Protein AF-A0AAE0KSQ6-F1 (afdb_monomer_lite)

Secondary structure (DSSP, 8-state):
-HHHHHHTT-TT---EE--SS----HHHHHHHHHHHHH-TTS-EE--TTTTTSTT-SSB--BS--HHHHHHHHTSS--SPEEEEEES--SSS--TTHHHHHHHHHH-TTEEEEEES-SB--PEEEP-SSSPPEEE-TTTTS-SS--GGGG---SB-TT--GGG--S-S---TTTT---PPPPPTT-TT-------S--TTEEEEEEETTEEE------PPTT----HHHHTSHHHHHHHHH----S--EEEEEEEESS-BTTB-TT-EEEEEEEEPPP------------STT-PPPEEEEEEETTEEEEEEE-STT-EEEEETTTTEEEEEEETTEE--SS--------PPPHHHH--SSTT-SHHHHHHHTTGGG-EESS--EEEEEEEETTEEEEEEE--EE-

InterPro domains:
  IPR004199 Beta galactosidase small chain/ domain 5 [PF02929] (316-381)
  IPR006101 Glycoside hydrolase, family 2 [PR00132] (7-22)
  IPR006101 Glycoside hydrolase, family 2 [PR00132] (79-94)
  IPR006103 Glycoside hydrolase family 2, catalytic domain [PF02836] (2-164)
  IPR011013 Galactose mutarotase-like domain superfamily [SSF74650] (311-397)
  IPR013783 Immunoglobulin-like fold [G3DSA:2.60.40.10] (204-281)
  IPR014718 Glycoside hydrolase-type carbohydrate-binding [G3DSA:2.70.98.10] (300-406)
  IPR017853 Glycoside hydrolase superfamily [SSF51445] (2-161)
  IPR023232 Glycoside hydrolase, family 2, active site [PS00608] (7-21)
  IPR032312 Beta-galactosidase, domain 4 [PF16353] (206-277)
  IPR036156 Beta-Galactosidase/glucuronidase domain superfamily [SSF49303] (207-277)
  IPR050347 Bacterial Beta-galactosidase [PTHR46323] (1-406)

pLDDT: mean 78.63, std 20.67, range [32.09, 98.62]

Sequence (406 aa):
MRMVERDKNHPSIILWSLGNESAVGAAHYAMYKWSKSRDPSRPVQYEGGQGRSAVTDVICPMYARVPTISSWARGWDRRPVILCEYQHAMGNSNGNLKEYWDAFRAEKGLQGGFIWDWVDQGLLKHGDSTPKKWLYGGDFGDTPNDKQFCLNGLIWPGSNPASGHEGGQVPAAANWNPARVCRPQNAGAAQPLLISDPRHACVCAVLARGSLQLPAAGLAPGQAVTSAWLASSSLSELVTRMPVAGELWLNVEVTLLDATPWAPAGHLLAWEQCALPHISQQVPRPVIMRDASMFPLAVSEETVRGVQATIVRGSSGFQVAVAHDGSGLAELRAGDRSVLQSGPAPCFYRARTDNDKGEMAPGTSFGSRWRQAGLHQLIPTRAPRVVVEQPHESMVKVKLSWRLQP

Structure (mmCIF, N/CA/C/O backbone):
data_AF-A0AAE0KSQ6-F1
#
_entry.id   AF-A0AAE0KSQ6-F1
#
loop_
_atom_site.group_PDB
_atom_site.id
_atom_site.type_symbol
_atom_site.label_atom_id
_atom_site.label_alt_id
_atom_site.label_comp_id
_atom_site.label_asym_id
_atom_site.label_entity_id
_atom_site.label_seq_id
_atom_site.pdbx_PDB_ins_code
_atom_site.Cartn_x
_atom_site.Cartn_y
_atom_site.Cartn_z
_atom_site.occupancy
_atom_site.B_iso_or_equiv
_atom_site.auth_seq_id
_atom_site.auth_comp_id
_atom_site.auth_asym_id
_atom_site.auth_atom_id
_atom_site.pdbx_PDB_model_num
ATOM 1 N N . MET A 1 1 ? 21.217 -10.127 -28.044 1.00 86.12 1 MET A N 1
ATOM 2 C CA . MET A 1 1 ? 20.156 -10.223 -27.013 1.00 86.12 1 MET A CA 1
ATOM 3 C C . MET A 1 1 ? 18.923 -10.889 -27.617 1.00 86.12 1 MET A C 1
ATOM 5 O O . MET A 1 1 ? 18.414 -10.376 -28.602 1.00 86.12 1 MET A O 1
ATOM 9 N N . ARG A 1 2 ? 18.447 -12.023 -27.076 1.00 97.50 2 ARG A N 1
ATOM 10 C CA . ARG A 1 2 ? 17.316 -12.790 -2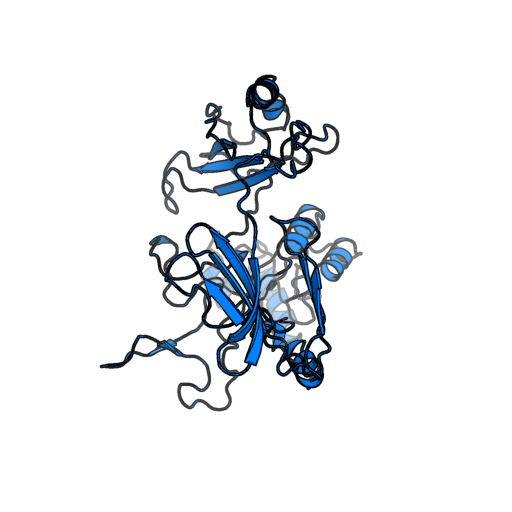7.657 1.00 97.50 2 ARG A CA 1
ATOM 11 C C . ARG A 1 2 ? 15.940 -12.143 -27.429 1.00 97.50 2 ARG A C 1
ATOM 13 O O . ARG A 1 2 ? 15.104 -12.209 -28.320 1.00 97.50 2 ARG A O 1
ATOM 20 N N . MET A 1 3 ? 15.731 -11.509 -26.271 1.00 98.38 3 MET A N 1
ATOM 21 C CA . MET A 1 3 ? 14.473 -10.834 -25.909 1.00 98.38 3 MET A CA 1
ATOM 22 C C . MET A 1 3 ? 14.099 -9.745 -26.922 1.00 98.38 3 MET A C 1
ATOM 24 O O . MET A 1 3 ? 13.025 -9.794 -27.504 1.00 98.38 3 MET A O 1
ATOM 28 N N . VAL A 1 4 ? 15.021 -8.814 -27.196 1.00 98.19 4 VAL A N 1
ATOM 29 C CA . VAL A 1 4 ? 14.779 -7.703 -28.134 1.00 98.19 4 VAL A CA 1
ATOM 30 C C . VAL A 1 4 ? 14.405 -8.222 -29.522 1.00 98.19 4 VAL A C 1
ATOM 32 O O . VAL A 1 4 ? 13.455 -7.740 -30.123 1.00 98.19 4 VAL A O 1
ATOM 35 N N . GLU A 1 5 ? 15.101 -9.239 -30.037 1.00 98.38 5 GLU A N 1
ATOM 36 C CA . GLU A 1 5 ? 14.774 -9.793 -31.357 1.00 98.38 5 GLU A CA 1
ATOM 37 C C . GLU A 1 5 ? 13.373 -10.394 -31.422 1.00 98.38 5 GLU A C 1
ATOM 39 O O . GLU A 1 5 ? 12.688 -10.211 -32.428 1.00 98.38 5 GLU A O 1
ATOM 44 N N . ARG A 1 6 ? 12.965 -11.094 -30.360 1.00 98.62 6 ARG A N 1
ATOM 45 C CA . ARG A 1 6 ? 11.650 -11.726 -30.260 1.00 98.62 6 ARG A CA 1
ATOM 46 C C . ARG A 1 6 ? 10.536 -10.684 -30.131 1.00 98.62 6 ARG A C 1
ATOM 48 O O . ARG A 1 6 ? 9.521 -10.814 -30.804 1.00 98.62 6 ARG A O 1
ATOM 55 N N . ASP A 1 7 ? 10.751 -9.642 -29.324 1.00 98.56 7 ASP A N 1
ATOM 56 C CA . ASP A 1 7 ? 9.652 -8.834 -28.788 1.00 98.56 7 ASP A CA 1
ATOM 57 C C . ASP A 1 7 ? 9.552 -7.406 -29.374 1.00 98.56 7 ASP A C 1
ATOM 59 O O . ASP A 1 7 ? 8.552 -6.719 -29.175 1.00 98.56 7 ASP A O 1
ATOM 63 N N . LYS A 1 8 ? 10.546 -6.936 -30.143 1.00 97.69 8 LYS A N 1
ATOM 64 C CA . LYS A 1 8 ? 10.616 -5.558 -30.699 1.00 97.69 8 LYS A CA 1
ATOM 65 C C . LYS A 1 8 ? 9.418 -5.098 -31.535 1.00 97.69 8 LYS A C 1
ATOM 67 O O . LYS A 1 8 ? 9.241 -3.894 -31.730 1.00 97.69 8 LYS A O 1
ATOM 72 N N . ASN A 1 9 ? 8.603 -6.026 -32.028 1.00 98.25 9 ASN A N 1
ATOM 73 C CA . ASN A 1 9 ? 7.430 -5.710 -32.842 1.00 98.25 9 ASN A CA 1
ATOM 74 C C . ASN A 1 9 ? 6.169 -5.439 -32.000 1.00 98.25 9 ASN A C 1
ATOM 76 O O . ASN A 1 9 ? 5.134 -5.096 -32.564 1.00 98.25 9 ASN A O 1
ATOM 80 N N . HIS A 1 10 ? 6.228 -5.568 -30.669 1.00 98.50 10 HIS A N 1
ATOM 81 C CA . HIS A 1 10 ? 5.086 -5.290 -29.800 1.00 98.50 10 HIS A CA 1
ATOM 82 C C . HIS A 1 10 ? 4.985 -3.794 -29.455 1.00 98.50 10 HIS A C 1
ATOM 84 O O . HIS A 1 10 ? 5.904 -3.250 -28.835 1.00 98.50 10 HIS A O 1
ATOM 90 N N . PRO A 1 11 ? 3.870 -3.116 -29.789 1.00 97.94 11 PRO A N 1
ATOM 91 C CA . PRO A 1 11 ? 3.687 -1.696 -29.474 1.00 97.94 11 PRO A CA 1
ATOM 92 C C . PRO A 1 11 ? 3.445 -1.441 -27.980 1.00 97.94 11 PRO A C 1
ATOM 94 O O . PRO A 1 11 ? 3.671 -0.335 -27.504 1.00 97.94 11 PRO A O 1
ATOM 97 N N . SER A 1 12 ? 3.006 -2.458 -27.231 1.00 97.81 12 SER A N 1
ATOM 98 C CA . SER A 1 12 ? 2.837 -2.386 -25.776 1.00 97.81 12 SER A CA 1
ATOM 99 C C . SER A 1 12 ? 4.167 -2.308 -25.025 1.00 97.81 12 SER A C 1
ATOM 101 O O . SER A 1 12 ? 4.213 -1.809 -23.904 1.00 97.81 12 SER A O 1
ATOM 103 N N . ILE A 1 13 ? 5.257 -2.784 -25.632 1.00 98.25 13 ILE A N 1
ATOM 104 C CA . ILE A 1 13 ? 6.597 -2.638 -25.076 1.00 98.25 13 ILE A CA 1
ATOM 105 C C . ILE A 1 13 ? 7.097 -1.260 -25.477 1.00 98.25 13 ILE A C 1
ATOM 107 O O . ILE A 1 13 ? 7.267 -0.987 -26.661 1.00 98.25 13 ILE A O 1
ATOM 111 N N . ILE A 1 14 ? 7.347 -0.401 -24.495 1.00 98.00 14 ILE A N 1
ATOM 112 C CA . ILE A 1 14 ? 7.807 0.979 -24.720 1.00 98.00 14 ILE A CA 1
ATOM 113 C C . ILE A 1 14 ? 9.244 1.213 -24.253 1.00 98.00 14 ILE A C 1
ATOM 115 O O . ILE A 1 14 ? 9.814 2.263 -24.531 1.00 98.00 14 ILE A O 1
ATOM 119 N N . LEU A 1 15 ? 9.835 0.249 -23.545 1.00 97.88 15 LEU A N 1
ATOM 120 C CA . LEU A 1 15 ? 11.149 0.369 -22.926 1.00 97.88 15 LEU A CA 1
ATOM 121 C C . LEU A 1 15 ? 11.777 -1.023 -22.742 1.00 97.88 15 LEU A C 1
ATOM 123 O O . LEU A 1 15 ? 11.065 -1.995 -22.493 1.00 97.88 15 LEU A O 1
ATOM 127 N N . TRP A 1 16 ? 13.105 -1.119 -22.848 1.00 98.62 16 TRP A N 1
ATOM 128 C CA . TRP A 1 16 ? 13.857 -2.351 -22.575 1.00 98.62 16 TRP A CA 1
ATOM 129 C C . TRP A 1 16 ? 14.526 -2.314 -21.203 1.00 98.62 16 TRP A C 1
ATOM 131 O O . TRP A 1 16 ? 15.222 -1.351 -20.906 1.00 98.62 16 TRP A O 1
ATOM 141 N N . SER A 1 17 ? 14.402 -3.373 -20.398 1.00 98.31 17 SER A N 1
ATOM 142 C CA . SER A 1 17 ? 15.237 -3.558 -19.200 1.00 98.31 17 SER A CA 1
ATOM 143 C C . SER A 1 17 ? 16.397 -4.514 -19.485 1.00 98.31 17 SER A C 1
ATOM 145 O O . SER A 1 17 ? 16.222 -5.506 -20.197 1.00 98.31 17 SER A O 1
ATOM 147 N N . LEU A 1 18 ? 17.581 -4.235 -18.933 1.00 98.31 18 LEU A N 1
ATOM 148 C CA . LEU A 1 18 ? 18.757 -5.110 -19.069 1.00 98.31 18 LEU A CA 1
ATOM 149 C C . LEU A 1 18 ? 18.800 -6.263 -18.053 1.00 98.31 18 LEU A C 1
ATOM 151 O O . LEU A 1 18 ? 19.669 -7.124 -18.167 1.00 98.31 18 LEU A O 1
ATOM 155 N N . GLY A 1 19 ? 17.888 -6.283 -17.079 1.00 97.25 19 GLY A N 1
ATOM 156 C CA . GLY A 1 19 ? 17.855 -7.264 -15.994 1.00 97.25 19 GLY A CA 1
ATOM 157 C C . GLY A 1 19 ? 17.450 -6.627 -14.665 1.00 97.25 19 GLY A C 1
ATOM 158 O O . GLY A 1 19 ? 16.902 -5.525 -14.658 1.00 97.25 19 GLY A O 1
ATOM 159 N N . ASN A 1 20 ? 17.749 -7.309 -13.557 1.00 98.19 20 ASN A N 1
ATOM 160 C CA . ASN A 1 20 ? 17.483 -6.845 -12.194 1.00 98.19 20 ASN A CA 1
ATOM 161 C C . ASN A 1 20 ? 18.663 -7.167 -11.262 1.00 98.19 20 ASN A C 1
ATOM 163 O O . ASN A 1 20 ? 19.296 -8.209 -11.441 1.00 98.19 20 ASN A O 1
ATOM 167 N N . GLU A 1 21 ? 18.968 -6.274 -10.314 1.00 96.38 21 GLU A N 1
ATOM 168 C CA . GLU A 1 21 ? 19.867 -6.486 -9.157 1.00 96.38 21 GLU A CA 1
ATOM 169 C C . GLU A 1 21 ? 21.189 -7.248 -9.424 1.00 96.38 21 GLU A C 1
ATOM 171 O O . GLU A 1 21 ? 21.702 -7.976 -8.579 1.00 96.38 21 GLU A O 1
ATOM 176 N N . SER A 1 22 ? 21.799 -7.065 -10.599 1.00 96.56 22 SER A N 1
ATOM 177 C CA . SER A 1 22 ? 22.996 -7.814 -11.030 1.00 96.56 22 SER A CA 1
ATOM 178 C C . SER A 1 22 ? 24.265 -6.951 -11.045 1.00 96.56 22 SER A C 1
ATOM 180 O O . SER A 1 22 ? 25.160 -7.144 -11.872 1.00 96.56 22 SER A O 1
ATOM 182 N N . ALA A 1 23 ? 24.334 -5.959 -10.146 1.00 94.81 23 ALA A N 1
ATOM 183 C CA . ALA A 1 23 ? 25.365 -4.913 -10.110 1.00 94.81 23 ALA A CA 1
ATOM 184 C C . ALA A 1 23 ? 25.542 -4.200 -11.472 1.00 94.81 23 ALA A C 1
ATOM 186 O O . ALA A 1 23 ? 24.680 -4.279 -12.339 1.00 94.81 23 ALA A O 1
ATOM 187 N N . VAL A 1 24 ? 26.638 -3.465 -11.687 1.00 97.38 24 VAL A N 1
ATOM 188 C CA . VAL A 1 24 ? 26.967 -2.859 -12.994 1.00 97.38 24 VAL A CA 1
ATOM 189 C C . VAL A 1 24 ? 28.337 -3.338 -13.435 1.00 97.38 24 VAL A C 1
ATOM 191 O O . VAL A 1 24 ? 29.277 -3.357 -12.649 1.00 97.38 24 VAL A O 1
ATOM 194 N N . GLY A 1 25 ? 28.470 -3.688 -14.713 1.00 96.88 25 GLY A N 1
ATOM 195 C CA . GLY A 1 25 ? 29.723 -4.203 -15.262 1.00 96.88 25 GLY A CA 1
ATOM 196 C C . GLY A 1 25 ? 29.761 -4.146 -16.785 1.00 96.88 25 GLY A C 1
ATOM 197 O O . GLY A 1 25 ? 28.773 -3.779 -17.420 1.00 96.88 25 GLY A O 1
ATOM 198 N N . ALA A 1 26 ? 30.896 -4.526 -17.378 1.00 97.88 26 ALA A N 1
ATOM 199 C CA . ALA A 1 26 ? 31.154 -4.414 -18.820 1.00 97.88 26 ALA A CA 1
ATOM 200 C C . ALA A 1 26 ? 30.074 -5.075 -19.699 1.00 97.88 26 ALA A C 1
ATOM 202 O O . ALA A 1 26 ? 29.716 -4.533 -20.745 1.00 97.88 26 ALA A O 1
ATOM 203 N N . ALA A 1 27 ? 29.503 -6.196 -19.246 1.00 97.81 27 ALA A N 1
ATOM 204 C CA . ALA A 1 27 ? 28.395 -6.857 -19.930 1.00 97.81 27 ALA A CA 1
ATOM 205 C C . ALA A 1 27 ? 27.171 -5.935 -20.073 1.00 97.81 27 ALA A C 1
ATOM 207 O O . ALA A 1 27 ? 26.620 -5.827 -21.164 1.00 97.81 27 ALA A O 1
ATOM 208 N N . HIS A 1 28 ? 26.795 -5.196 -19.023 1.00 98.44 28 HIS A N 1
ATOM 209 C CA . HIS A 1 28 ? 25.684 -4.240 -19.069 1.00 98.44 28 HIS A CA 1
ATOM 210 C C . HIS A 1 28 ? 25.944 -3.109 -20.068 1.00 98.44 28 HIS A C 1
ATOM 212 O O . HIS A 1 28 ? 25.052 -2.751 -20.830 1.00 98.44 28 HIS A O 1
ATOM 218 N N . TYR A 1 29 ? 27.178 -2.602 -20.147 1.00 98.19 29 TYR A N 1
ATOM 219 C CA . TYR A 1 29 ? 27.550 -1.601 -21.153 1.00 98.19 29 TYR A CA 1
ATOM 220 C C . TYR A 1 29 ? 27.436 -2.139 -22.581 1.00 98.19 29 TYR A C 1
ATOM 222 O O . TYR A 1 29 ? 26.940 -1.438 -23.465 1.00 98.19 29 TYR A O 1
ATOM 230 N N . ALA A 1 30 ? 27.873 -3.378 -22.817 1.00 98.31 30 ALA A N 1
ATOM 231 C CA . ALA A 1 30 ? 27.740 -4.025 -24.118 1.00 98.31 30 ALA A CA 1
ATOM 232 C C . ALA A 1 30 ? 26.265 -4.271 -24.482 1.00 98.31 30 ALA A C 1
ATOM 234 O O . ALA A 1 30 ? 25.857 -3.967 -25.603 1.00 98.31 30 ALA A O 1
ATOM 235 N N . MET A 1 31 ? 25.451 -4.751 -23.534 1.00 98.50 31 MET A N 1
ATOM 236 C CA . MET A 1 31 ? 24.013 -4.969 -23.727 1.00 98.50 31 MET A CA 1
ATOM 237 C C . MET A 1 31 ? 23.260 -3.663 -23.986 1.00 98.50 31 MET A C 1
ATOM 239 O O . MET A 1 31 ? 22.436 -3.619 -24.900 1.00 98.50 31 MET A O 1
ATOM 243 N N . TYR A 1 32 ? 23.567 -2.598 -23.239 1.00 98.56 32 TYR A N 1
ATOM 244 C CA . TYR A 1 32 ? 23.009 -1.263 -23.455 1.00 98.56 32 TYR A CA 1
ATOM 245 C C . TYR A 1 32 ? 23.321 -0.777 -24.873 1.00 98.56 32 TYR A C 1
ATOM 247 O O . TYR A 1 32 ? 22.405 -0.525 -25.653 1.00 98.56 32 TYR A O 1
ATOM 255 N N . LYS A 1 33 ? 24.607 -0.742 -25.255 1.00 98.31 33 LYS A N 1
ATOM 256 C CA . LYS A 1 33 ? 25.037 -0.292 -26.590 1.00 98.31 33 LYS A CA 1
ATOM 257 C C . LYS A 1 33 ? 24.402 -1.112 -27.714 1.00 98.31 33 LYS A C 1
ATOM 259 O O . LYS A 1 33 ? 23.929 -0.530 -28.685 1.00 98.31 33 LYS A O 1
ATOM 264 N N . TRP A 1 34 ? 24.368 -2.439 -27.577 1.00 98.62 34 TRP A N 1
ATOM 265 C CA . TRP A 1 34 ? 23.736 -3.321 -28.560 1.00 98.62 34 TRP A CA 1
ATOM 266 C C . TRP A 1 34 ? 22.231 -3.059 -28.671 1.00 98.62 34 TRP A C 1
ATOM 268 O O . TRP A 1 34 ? 21.696 -3.026 -29.773 1.00 98.62 34 TRP A O 1
ATOM 278 N N . SER A 1 35 ? 21.537 -2.848 -27.549 1.00 98.31 35 SER A N 1
ATOM 279 C CA . SER A 1 35 ? 20.085 -2.620 -27.559 1.00 98.31 35 SER A CA 1
ATOM 280 C C . SER A 1 35 ? 19.753 -1.284 -28.216 1.00 98.31 35 SER A C 1
ATOM 282 O O . SER A 1 35 ? 18.883 -1.237 -29.079 1.00 98.31 35 SER A O 1
ATOM 284 N N . LYS A 1 36 ? 20.518 -0.230 -27.900 1.00 98.06 36 LYS A N 1
ATOM 285 C CA . LYS A 1 36 ? 20.381 1.093 -28.527 1.00 98.06 36 LYS A CA 1
ATOM 286 C C . LYS A 1 36 ? 20.678 1.076 -30.026 1.00 98.06 36 LYS A C 1
ATOM 288 O O . LYS A 1 36 ? 20.015 1.790 -30.769 1.00 98.06 36 LYS A O 1
ATOM 293 N N . SER A 1 37 ? 21.661 0.292 -30.477 1.00 98.00 37 SER A N 1
ATOM 294 C CA . SER A 1 37 ? 21.966 0.185 -31.909 1.00 98.00 37 SER A CA 1
ATOM 295 C C . SER A 1 37 ? 20.945 -0.667 -32.657 1.00 98.00 37 SER A C 1
ATOM 297 O O . SER A 1 37 ? 20.630 -0.376 -33.810 1.00 98.00 37 SER A O 1
ATOM 299 N N . ARG A 1 38 ? 20.423 -1.717 -32.016 1.00 98.25 38 ARG A N 1
ATOM 300 C CA . ARG A 1 38 ? 19.490 -2.645 -32.649 1.00 98.25 38 ARG A CA 1
ATOM 301 C C . ARG A 1 38 ? 18.068 -2.104 -32.724 1.00 98.25 38 ARG A C 1
ATOM 303 O O . ARG A 1 38 ? 17.408 -2.302 -33.742 1.00 98.25 38 ARG A O 1
ATOM 310 N N . ASP A 1 39 ? 17.602 -1.468 -31.660 1.00 98.25 39 ASP A N 1
ATOM 311 C CA . ASP A 1 39 ? 16.278 -0.866 -31.579 1.00 98.25 39 ASP A CA 1
ATOM 312 C C . ASP A 1 39 ? 16.384 0.558 -31.014 1.00 98.25 39 ASP A C 1
ATOM 314 O O . ASP A 1 39 ? 16.215 0.773 -29.811 1.00 98.25 39 ASP A O 1
ATOM 318 N N . PRO A 1 40 ? 16.657 1.557 -31.872 1.00 97.62 40 PRO A N 1
ATOM 319 C CA . PRO A 1 40 ? 16.726 2.946 -31.439 1.00 97.62 40 PRO A CA 1
ATOM 320 C C . PRO A 1 40 ? 15.347 3.536 -31.100 1.00 97.62 40 PRO A C 1
ATOM 322 O O . PRO A 1 40 ? 15.288 4.663 -30.613 1.00 97.62 40 PRO A O 1
ATOM 325 N N . SER A 1 41 ? 14.243 2.815 -31.350 1.00 98.06 41 SER A N 1
ATOM 326 C CA . SER A 1 41 ? 12.884 3.330 -31.138 1.00 98.06 41 SER A CA 1
ATOM 327 C C . SER A 1 41 ? 12.458 3.368 -29.667 1.00 98.06 41 SER A C 1
ATOM 329 O O . SER A 1 41 ? 11.477 4.035 -29.340 1.00 98.06 41 SER A O 1
ATOM 331 N N . ARG A 1 42 ? 13.190 2.687 -28.772 1.00 98.44 42 ARG A N 1
ATOM 332 C CA . ARG A 1 42 ? 12.851 2.563 -27.346 1.00 98.44 42 ARG A CA 1
ATOM 333 C C . ARG A 1 42 ? 14.013 2.972 -26.434 1.00 98.44 42 ARG A C 1
ATOM 335 O O . ARG A 1 42 ? 15.180 2.722 -26.761 1.00 98.44 42 ARG A O 1
ATOM 342 N N . PRO A 1 43 ? 13.736 3.575 -25.265 1.00 98.44 43 PRO A N 1
ATOM 343 C CA . PRO A 1 43 ? 14.735 3.735 -24.218 1.00 98.44 43 PRO A CA 1
ATOM 344 C C . PRO A 1 43 ? 15.159 2.384 -23.629 1.00 98.44 43 PRO A C 1
ATOM 346 O O . PRO A 1 43 ? 14.446 1.382 -23.728 1.00 98.44 43 PRO A O 1
ATOM 349 N N . VAL A 1 44 ? 16.318 2.372 -22.979 1.00 98.62 44 VAL A N 1
ATOM 350 C CA . VAL A 1 44 ? 16.824 1.232 -22.210 1.00 98.62 44 VAL A CA 1
ATOM 351 C C . VAL A 1 44 ? 16.964 1.656 -20.754 1.00 98.62 44 VAL A C 1
ATOM 353 O O . VAL A 1 44 ? 17.578 2.685 -20.489 1.00 98.62 44 VAL A O 1
ATOM 356 N N . GLN A 1 45 ? 16.438 0.874 -19.816 1.00 98.50 45 GLN A N 1
ATOM 357 C CA . GLN A 1 45 ? 16.634 1.076 -18.385 1.00 98.50 45 GLN A CA 1
ATOM 358 C C . GLN A 1 45 ? 17.412 -0.069 -17.745 1.00 98.50 45 GLN A C 1
ATOM 360 O O . GLN A 1 45 ? 17.394 -1.207 -18.220 1.00 98.50 45 GLN A O 1
ATOM 365 N N . TYR A 1 46 ? 18.063 0.232 -16.628 1.00 98.56 46 TYR A N 1
ATOM 366 C CA . TYR A 1 46 ? 18.638 -0.772 -15.748 1.00 98.56 46 TYR A CA 1
ATOM 367 C C . TYR A 1 46 ? 18.903 -0.174 -14.368 1.00 98.56 46 TYR A C 1
ATOM 369 O O . TYR A 1 46 ? 19.552 0.870 -14.264 1.00 98.56 46 TYR A O 1
ATOM 377 N N . GLU A 1 47 ? 18.416 -0.843 -13.321 1.00 98.25 47 GLU A N 1
ATOM 378 C CA . GLU A 1 47 ? 18.542 -0.335 -11.955 1.00 98.25 47 GLU A CA 1
ATOM 379 C C . GLU A 1 47 ? 19.961 -0.466 -11.413 1.00 98.25 47 GLU A C 1
ATOM 381 O O . GLU A 1 47 ? 20.378 0.395 -10.656 1.00 98.25 47 GLU A O 1
ATOM 386 N N . GLY A 1 48 ? 20.748 -1.473 -11.804 1.00 95.56 48 GLY A N 1
ATOM 387 C CA . GLY A 1 48 ? 22.049 -1.690 -11.170 1.00 95.56 48 GLY A CA 1
ATOM 388 C C . GLY A 1 48 ? 22.871 -0.394 -11.047 1.00 95.56 48 GLY A C 1
ATOM 389 O O . GLY A 1 48 ? 22.999 0.398 -11.992 1.00 95.56 48 GLY A O 1
ATOM 390 N N . GLY A 1 49 ? 23.417 -0.158 -9.850 1.00 90.12 49 GLY A N 1
ATOM 391 C CA . GLY A 1 49 ? 24.064 1.113 -9.516 1.00 90.12 49 GLY A CA 1
ATOM 392 C C . GLY A 1 49 ? 23.069 2.239 -9.199 1.00 90.12 49 GLY A C 1
ATOM 393 O O . GLY A 1 49 ? 23.265 3.366 -9.660 1.00 90.12 49 GLY A O 1
ATOM 394 N N . GLN A 1 50 ? 22.027 1.940 -8.409 1.00 89.38 50 GLN A N 1
ATOM 395 C CA . GLN A 1 50 ? 21.008 2.882 -7.900 1.00 89.38 50 GLN A CA 1
ATOM 396 C C . GLN A 1 50 ? 20.125 3.535 -8.976 1.00 89.38 50 GLN A C 1
ATOM 398 O O . GLN A 1 50 ? 19.551 4.606 -8.778 1.00 89.38 50 GLN A O 1
ATOM 403 N N . GLY A 1 51 ? 20.079 2.935 -10.154 1.00 93.25 51 GLY A N 1
ATOM 404 C CA . GLY A 1 51 ? 19.291 3.326 -11.309 1.00 93.25 51 GLY A CA 1
ATOM 405 C C . GLY A 1 51 ? 19.844 4.546 -12.012 1.00 93.25 51 GLY A C 1
ATOM 406 O O . GLY A 1 51 ? 19.100 5.211 -12.715 1.00 93.25 51 GLY A O 1
ATOM 407 N N . ARG A 1 52 ? 21.117 4.902 -11.797 1.00 94.75 52 ARG A N 1
ATOM 408 C CA . ARG A 1 52 ? 21.693 6.183 -12.258 1.00 94.75 52 ARG A CA 1
ATOM 409 C C . ARG A 1 52 ? 22.965 6.042 -13.084 1.00 94.75 52 ARG A C 1
ATOM 411 O O . ARG A 1 52 ? 23.555 7.051 -13.474 1.00 94.75 52 ARG A O 1
ATOM 418 N N . SER A 1 53 ? 23.388 4.817 -13.369 1.00 95.31 53 SER A N 1
ATOM 419 C CA . SER A 1 53 ? 24.595 4.530 -14.147 1.00 95.31 53 SER A CA 1
ATOM 420 C C . SER A 1 53 ? 24.468 4.965 -15.619 1.00 95.31 53 SER A C 1
ATOM 422 O O . SER A 1 53 ? 23.421 5.428 -16.068 1.00 95.31 53 SER A O 1
ATOM 424 N N . ALA A 1 54 ? 25.543 4.837 -16.397 1.00 95.94 54 ALA A N 1
ATOM 425 C CA . ALA A 1 54 ? 25.547 5.188 -17.822 1.00 95.94 54 ALA A CA 1
ATOM 426 C C . ALA A 1 54 ? 24.904 4.117 -18.733 1.00 95.94 54 ALA A C 1
ATOM 428 O O . ALA A 1 54 ? 24.910 4.270 -19.950 1.00 95.94 54 ALA A O 1
ATOM 429 N N . VAL A 1 55 ? 24.363 3.034 -18.161 1.00 97.62 55 VAL A N 1
ATOM 430 C CA . VAL A 1 55 ? 23.668 1.960 -18.899 1.00 97.62 55 VAL A CA 1
ATOM 431 C C . VAL A 1 55 ? 22.143 2.081 -18.817 1.00 97.62 55 VAL A C 1
ATOM 433 O O . VAL A 1 55 ? 21.430 1.109 -19.055 1.00 97.62 55 VAL A O 1
ATOM 436 N N . THR A 1 56 ? 21.645 3.268 -18.465 1.00 98.19 56 THR A N 1
ATOM 437 C CA . THR A 1 56 ? 20.215 3.559 -18.372 1.00 98.19 56 THR A CA 1
ATOM 438 C C . THR A 1 56 ? 19.887 4.953 -18.910 1.00 98.19 56 THR A C 1
ATOM 440 O O . THR A 1 56 ? 20.553 5.944 -18.592 1.00 98.19 56 THR A O 1
ATOM 443 N N . ASP A 1 57 ? 18.832 5.027 -19.715 1.00 98.44 57 ASP A N 1
ATOM 444 C CA . ASP A 1 57 ? 18.237 6.255 -20.248 1.00 98.44 57 ASP A CA 1
ATOM 445 C C . ASP A 1 57 ? 17.269 6.905 -19.243 1.00 98.44 57 ASP A C 1
ATOM 447 O O . ASP A 1 57 ? 16.925 8.079 -19.378 1.00 98.44 57 ASP A O 1
ATOM 451 N N . VAL A 1 58 ? 16.843 6.148 -18.227 1.00 97.88 58 VAL A N 1
ATOM 452 C CA . VAL A 1 58 ? 15.868 6.548 -17.205 1.00 97.88 58 VAL A CA 1
ATOM 453 C C . VAL A 1 58 ? 16.481 6.352 -15.824 1.00 97.88 58 VAL A C 1
ATOM 455 O O . VAL A 1 58 ? 17.081 5.312 -15.546 1.00 97.88 58 VAL A O 1
ATOM 458 N N . ILE A 1 59 ? 16.331 7.333 -14.937 1.00 98.12 59 ILE A N 1
ATOM 459 C CA . ILE A 1 59 ? 16.698 7.155 -13.535 1.00 98.12 59 ILE A CA 1
ATOM 460 C C . ILE A 1 59 ? 15.669 6.225 -12.894 1.00 98.12 59 ILE A C 1
ATOM 462 O O . ILE A 1 59 ? 14.524 6.621 -12.688 1.00 98.12 59 ILE A O 1
ATOM 466 N N . CYS A 1 60 ? 16.056 4.987 -12.605 1.00 98.25 60 CYS A N 1
ATOM 467 C CA . CYS A 1 60 ? 15.101 3.930 -12.270 1.00 98.25 60 CYS A CA 1
ATOM 468 C C . CYS A 1 60 ? 15.417 3.203 -10.961 1.00 98.25 60 CYS A C 1
ATOM 470 O O . CYS A 1 60 ? 15.688 2.009 -10.991 1.00 98.25 60 CYS A O 1
ATOM 472 N N . PRO A 1 61 ? 15.402 3.893 -9.806 1.00 98.12 61 PRO A N 1
ATOM 473 C CA . PRO A 1 61 ? 15.708 3.261 -8.527 1.00 98.12 61 PRO A CA 1
ATOM 474 C C . PRO A 1 61 ? 14.614 2.287 -8.081 1.00 98.12 61 PRO A C 1
ATOM 476 O O . PRO A 1 61 ? 13.447 2.434 -8.457 1.00 98.12 61 PRO A O 1
ATOM 479 N N . MET A 1 62 ? 14.989 1.394 -7.168 1.00 98.12 62 MET A N 1
ATOM 480 C CA . MET A 1 62 ? 14.066 0.645 -6.315 1.00 98.12 62 MET A CA 1
ATOM 481 C C . MET A 1 62 ? 13.929 1.346 -4.954 1.00 98.12 62 MET A C 1
ATOM 483 O O . MET A 1 62 ? 14.916 1.777 -4.355 1.00 98.12 62 MET A O 1
ATOM 487 N N . TYR A 1 63 ? 12.697 1.497 -4.461 1.00 96.69 63 TYR A N 1
ATOM 488 C CA . TYR A 1 63 ? 12.353 1.928 -3.092 1.00 96.69 63 TYR A CA 1
ATOM 489 C C . TYR A 1 63 ? 12.906 3.292 -2.624 1.00 96.69 63 TYR A C 1
ATOM 491 O O . TYR A 1 63 ? 12.903 3.600 -1.426 1.00 96.69 63 TYR A O 1
ATOM 499 N N . ALA A 1 64 ? 13.350 4.152 -3.547 1.00 97.12 64 ALA A N 1
ATOM 500 C CA . ALA A 1 64 ? 13.808 5.499 -3.221 1.00 97.12 64 ALA A CA 1
ATOM 501 C C . ALA A 1 64 ? 12.656 6.360 -2.677 1.00 97.12 64 ALA A C 1
ATOM 503 O O . ALA A 1 64 ? 11.603 6.489 -3.296 1.00 97.12 64 ALA A O 1
ATOM 504 N N . ARG A 1 65 ? 12.874 6.994 -1.518 1.00 97.31 65 ARG A N 1
ATOM 505 C CA . ARG A 1 65 ? 11.857 7.818 -0.843 1.00 97.31 65 ARG A CA 1
ATOM 506 C C . ARG A 1 65 ? 11.566 9.105 -1.616 1.00 97.31 65 ARG A C 1
ATOM 508 O O . ARG A 1 65 ? 12.445 9.635 -2.294 1.00 97.31 65 ARG A O 1
ATOM 515 N N . VAL A 1 66 ? 10.375 9.671 -1.401 1.00 97.25 66 VAL A N 1
ATOM 516 C CA . VAL A 1 66 ? 9.917 10.928 -2.030 1.00 97.25 66 VAL A CA 1
ATOM 517 C C . VAL A 1 66 ? 10.973 12.050 -2.005 1.00 97.25 66 VAL A C 1
ATOM 519 O O . VAL A 1 66 ? 11.282 12.573 -3.072 1.00 97.25 66 VAL A O 1
ATOM 522 N N . PRO A 1 67 ? 11.627 12.386 -0.870 1.00 97.38 67 PRO A N 1
ATOM 523 C CA . PRO A 1 67 ? 12.644 13.444 -0.869 1.00 97.38 67 PRO A CA 1
ATOM 524 C C . PRO A 1 67 ? 13.838 13.156 -1.792 1.00 97.38 67 PRO A C 1
ATOM 526 O O . PRO A 1 67 ? 14.395 14.076 -2.390 1.00 97.38 67 PRO A O 1
ATOM 529 N N . THR A 1 68 ? 14.226 11.885 -1.927 1.00 96.94 68 THR A N 1
ATOM 530 C CA . THR A 1 68 ? 15.343 11.451 -2.772 1.00 96.94 68 THR A CA 1
ATOM 531 C C . THR A 1 68 ? 15.005 11.620 -4.248 1.00 96.94 68 THR A C 1
ATOM 533 O O . THR A 1 68 ? 15.757 12.270 -4.971 1.00 96.94 68 THR A O 1
ATOM 536 N N . ILE A 1 69 ? 13.859 11.095 -4.690 1.00 96.56 69 ILE A N 1
ATOM 537 C CA . ILE A 1 69 ? 13.452 11.200 -6.097 1.00 96.56 69 ILE A CA 1
ATOM 538 C C . ILE A 1 69 ? 13.184 12.656 -6.496 1.00 96.56 69 ILE A C 1
ATOM 540 O O . ILE A 1 69 ? 13.629 13.075 -7.561 1.00 96.56 69 ILE A O 1
ATOM 544 N N . SER A 1 70 ? 12.578 13.462 -5.616 1.00 95.94 70 SER A N 1
ATOM 545 C CA . SER A 1 70 ? 12.390 14.902 -5.832 1.00 95.94 70 SER A CA 1
ATOM 546 C C . SER A 1 70 ? 13.721 15.644 -5.971 1.00 95.94 70 SER A C 1
ATOM 548 O O . SER A 1 70 ? 13.878 16.524 -6.815 1.00 95.94 70 SER A O 1
ATOM 550 N N . SER A 1 71 ? 14.723 15.288 -5.160 1.00 95.62 71 SER A N 1
ATOM 551 C CA . SER A 1 71 ? 16.067 15.857 -5.298 1.00 95.62 71 SER A CA 1
ATOM 552 C C . SER A 1 71 ? 16.696 15.507 -6.647 1.00 95.62 71 SER A C 1
ATOM 554 O O . SER A 1 71 ? 17.327 16.369 -7.259 1.00 95.62 71 SER A O 1
ATOM 556 N N . TRP A 1 72 ? 16.517 14.276 -7.131 1.00 95.12 72 TRP A N 1
ATOM 557 C CA . TRP A 1 72 ? 17.055 13.854 -8.424 1.00 95.12 72 TRP A CA 1
ATOM 558 C C . TRP A 1 72 ? 16.346 14.524 -9.599 1.00 95.12 72 TRP A C 1
ATOM 560 O O . TRP A 1 72 ? 17.027 15.028 -10.486 1.00 95.12 72 TRP A O 1
ATOM 570 N N . ALA A 1 73 ? 15.016 14.629 -9.569 1.00 93.56 73 ALA A N 1
ATOM 571 C CA . ALA A 1 73 ? 14.233 15.285 -10.618 1.00 93.56 73 ALA A CA 1
ATOM 572 C C . ALA A 1 73 ? 14.540 16.784 -10.774 1.00 93.56 73 ALA A C 1
ATOM 574 O O . ALA A 1 73 ? 14.395 17.341 -11.863 1.00 93.56 73 ALA A O 1
ATOM 575 N N . ARG A 1 74 ? 14.981 17.444 -9.696 1.00 92.88 74 ARG A N 1
ATOM 576 C CA . ARG A 1 74 ? 15.407 18.857 -9.694 1.00 92.88 74 ARG A CA 1
ATOM 577 C C . ARG A 1 74 ? 16.907 19.036 -9.932 1.00 92.88 74 ARG A C 1
ATOM 579 O O . ARG A 1 74 ? 17.383 20.169 -9.996 1.00 92.88 74 ARG A O 1
ATOM 586 N N . GLY A 1 75 ? 17.651 17.936 -10.014 1.00 91.56 75 GLY A N 1
ATOM 587 C CA . GLY A 1 75 ? 19.097 17.930 -10.160 1.00 91.56 75 GLY A CA 1
ATOM 588 C C . GLY A 1 75 ? 19.581 18.318 -11.559 1.00 91.56 75 GLY A C 1
ATOM 589 O O . GLY A 1 75 ? 18.827 18.731 -12.442 1.00 91.56 75 GLY A O 1
ATOM 590 N N . TRP A 1 76 ? 20.894 18.179 -11.754 1.00 92.50 76 TRP A N 1
ATOM 591 C CA . TRP A 1 76 ? 21.553 18.437 -13.037 1.00 92.50 76 TRP A CA 1
ATOM 592 C C . TRP A 1 76 ? 21.298 17.331 -14.069 1.00 92.50 76 TRP A C 1
ATOM 594 O O . TRP A 1 76 ? 21.310 17.596 -15.270 1.00 92.50 76 TRP A O 1
ATOM 604 N N . ASP A 1 77 ? 21.075 16.102 -13.602 1.00 93.56 77 ASP A N 1
ATOM 605 C CA . ASP A 1 77 ? 20.761 14.954 -14.444 1.00 93.56 77 ASP A CA 1
ATOM 606 C C . ASP A 1 77 ? 19.354 15.131 -15.023 1.00 93.56 77 ASP A C 1
ATOM 608 O O . ASP A 1 77 ? 18.378 15.243 -14.287 1.00 93.56 77 ASP A O 1
ATOM 612 N N . ARG A 1 78 ? 19.261 15.232 -16.351 1.00 92.75 78 ARG A N 1
ATOM 613 C CA . ARG A 1 78 ? 18.012 15.560 -17.056 1.00 92.75 78 ARG A CA 1
ATOM 614 C C . ARG A 1 78 ? 17.196 14.335 -17.453 1.00 92.75 78 ARG A C 1
ATOM 616 O O . ARG A 1 78 ? 16.135 14.499 -18.054 1.00 92.75 78 ARG A O 1
ATOM 623 N N . ARG A 1 79 ? 17.686 13.127 -17.162 1.00 96.94 79 ARG A N 1
ATOM 624 C CA . ARG A 1 79 ? 16.936 11.892 -17.408 1.00 96.94 79 ARG A CA 1
ATOM 625 C C . ARG A 1 79 ? 15.663 11.877 -16.553 1.00 96.94 79 ARG A C 1
ATOM 627 O O . ARG A 1 79 ? 15.704 12.329 -15.408 1.00 96.94 79 ARG A O 1
ATOM 634 N N . PRO A 1 80 ? 14.539 11.362 -17.076 1.00 97.38 80 PRO A N 1
ATOM 635 C CA . PRO A 1 80 ? 13.336 11.211 -16.273 1.00 97.38 80 PRO A CA 1
ATOM 636 C C . PRO A 1 80 ? 13.560 10.182 -15.167 1.00 97.38 80 PRO A C 1
ATOM 638 O O . PRO A 1 80 ? 14.340 9.244 -15.333 1.00 97.38 80 PRO A O 1
ATOM 641 N N . VAL A 1 81 ? 12.857 10.344 -14.052 1.00 98.38 81 VAL A N 1
ATOM 642 C CA . VAL A 1 81 ? 12.853 9.391 -12.945 1.00 98.38 81 VAL A CA 1
ATOM 643 C C . VAL A 1 81 ? 11.576 8.561 -13.017 1.00 98.38 81 VAL A C 1
ATOM 645 O O . VAL A 1 81 ? 10.475 9.108 -12.929 1.00 98.38 81 VAL A O 1
ATOM 648 N N . ILE A 1 82 ? 11.727 7.245 -13.154 1.00 98.50 82 ILE A N 1
ATOM 649 C CA . ILE A 1 82 ? 10.633 6.268 -13.106 1.00 98.50 82 ILE A CA 1
ATOM 650 C C . ILE A 1 82 ? 11.093 5.133 -12.207 1.00 98.50 82 ILE A C 1
ATOM 652 O O . ILE A 1 82 ? 11.984 4.381 -12.588 1.00 98.50 82 ILE A O 1
ATOM 656 N N . LEU A 1 83 ? 10.519 5.010 -11.012 1.00 98.62 83 LEU A N 1
ATOM 657 C CA . LEU A 1 83 ? 10.947 3.981 -10.064 1.00 98.62 83 LEU A CA 1
ATOM 658 C C . LEU A 1 83 ? 10.606 2.605 -10.641 1.00 98.62 83 LEU A C 1
ATOM 660 O O . LEU A 1 83 ? 9.430 2.333 -10.884 1.00 98.62 83 LEU A O 1
ATOM 664 N N . CYS A 1 84 ? 11.608 1.752 -10.872 1.00 98.50 84 CYS A N 1
ATOM 665 C CA . CYS A 1 84 ? 11.336 0.402 -11.369 1.00 98.50 84 CYS A CA 1
ATOM 666 C C . CYS A 1 84 ? 10.645 -0.455 -10.304 1.00 98.50 84 CYS A C 1
ATOM 668 O O . CYS A 1 84 ? 9.903 -1.356 -10.671 1.00 98.50 84 CYS A O 1
ATOM 670 N N . GLU A 1 85 ? 10.806 -0.099 -9.025 1.00 98.44 85 GLU A N 1
ATOM 671 C CA . GLU A 1 85 ? 10.024 -0.617 -7.906 1.00 98.44 85 GLU A CA 1
ATOM 672 C C . GLU A 1 85 ? 9.790 0.494 -6.875 1.00 98.44 85 GLU A C 1
ATOM 674 O O . GLU A 1 85 ? 10.711 1.213 -6.473 1.00 98.44 85 GLU A O 1
ATOM 679 N N . TYR A 1 86 ? 8.557 0.651 -6.407 1.00 96.62 86 TYR A N 1
ATOM 680 C CA . TYR A 1 86 ? 8.231 1.471 -5.241 1.00 96.62 86 TYR A CA 1
ATOM 681 C C . TYR A 1 86 ? 7.076 0.840 -4.467 1.00 96.62 86 TYR A C 1
ATOM 683 O O . TYR A 1 86 ? 6.446 -0.095 -4.944 1.00 96.62 86 TYR A O 1
ATOM 691 N N . GLN A 1 87 ? 6.783 1.353 -3.269 1.00 93.56 87 GLN A N 1
ATOM 692 C CA . GLN A 1 87 ? 5.576 0.958 -2.531 1.00 93.56 87 GLN A CA 1
ATOM 693 C C . GLN A 1 87 ? 5.461 -0.561 -2.308 1.00 93.56 87 GLN A C 1
ATOM 695 O O . GLN A 1 87 ? 4.485 -1.175 -2.716 1.00 93.56 87 GLN A O 1
ATOM 700 N N . HIS A 1 88 ? 6.448 -1.150 -1.630 1.00 95.00 88 HIS A N 1
ATOM 701 C CA . HIS A 1 88 ? 6.453 -2.577 -1.293 1.00 95.00 88 HIS A CA 1
ATOM 702 C C . HIS A 1 88 ? 5.165 -2.987 -0.551 1.00 95.00 88 HIS A C 1
ATOM 704 O O . HIS A 1 88 ? 4.942 -2.553 0.582 1.00 95.00 88 HIS A O 1
ATOM 710 N N . ALA A 1 89 ? 4.311 -3.794 -1.177 1.00 93.38 89 ALA A N 1
ATOM 711 C CA . ALA A 1 89 ? 2.930 -4.063 -0.773 1.00 93.38 89 ALA A CA 1
ATOM 712 C C . ALA A 1 89 ? 2.771 -5.283 0.158 1.00 93.38 89 ALA A C 1
ATOM 714 O O . ALA A 1 89 ? 1.662 -5.718 0.438 1.00 93.38 89 ALA A O 1
ATOM 715 N N . MET A 1 90 ? 3.873 -5.785 0.724 1.00 93.75 90 MET A N 1
ATOM 716 C CA . MET A 1 90 ? 3.891 -6.928 1.647 1.00 93.75 90 MET A CA 1
ATOM 717 C C . MET A 1 90 ? 2.968 -6.783 2.861 1.00 93.75 90 MET A C 1
ATOM 719 O O . MET A 1 90 ? 3.199 -5.965 3.758 1.00 93.75 90 MET A O 1
ATOM 723 N N . GLY A 1 91 ? 1.962 -7.656 2.926 1.00 90.62 91 GLY A N 1
ATOM 724 C CA . GLY A 1 91 ? 0.996 -7.709 4.017 1.00 90.62 91 GLY A CA 1
ATOM 725 C C . GLY A 1 91 ? 0.204 -6.404 4.156 1.00 90.62 91 GLY A C 1
ATOM 726 O O . GLY A 1 91 ? -0.336 -5.864 3.197 1.00 90.62 91 GLY A O 1
ATOM 727 N N . ASN A 1 92 ? 0.110 -5.872 5.378 1.00 90.06 92 ASN A N 1
ATOM 728 C CA . ASN A 1 92 ? -0.535 -4.576 5.611 1.00 90.06 92 ASN A CA 1
ATOM 729 C C . ASN A 1 92 ? 0.473 -3.431 5.395 1.00 90.06 92 ASN A C 1
ATOM 731 O O . ASN A 1 92 ? 1.236 -3.077 6.307 1.00 90.06 92 ASN A O 1
ATOM 735 N N . SER A 1 93 ? 0.486 -2.893 4.172 1.00 89.81 93 SER A N 1
ATOM 736 C CA . SER A 1 93 ? 1.491 -1.941 3.694 1.00 89.81 93 SER A CA 1
ATOM 737 C C . SER A 1 93 ? 0.901 -0.748 2.923 1.00 89.81 93 SER A C 1
ATOM 739 O O . SER A 1 93 ? -0.213 -0.302 3.190 1.00 89.81 93 SER A O 1
ATOM 741 N N . ASN A 1 94 ? 1.707 -0.164 2.033 1.00 89.44 94 ASN A N 1
ATOM 742 C CA . ASN A 1 94 ? 1.405 0.968 1.160 1.00 89.44 94 ASN A CA 1
ATOM 743 C C . ASN A 1 94 ? 0.973 2.257 1.867 1.00 89.44 94 ASN A C 1
ATOM 745 O O . ASN A 1 94 ? 0.287 3.115 1.301 1.00 89.44 94 ASN A O 1
ATOM 749 N N . GLY A 1 95 ? 1.421 2.430 3.111 1.00 87.44 95 GLY A N 1
ATOM 750 C CA . GLY A 1 95 ? 1.406 3.743 3.741 1.00 87.44 95 GLY A CA 1
ATOM 751 C C . GLY A 1 95 ? 2.168 4.743 2.867 1.00 87.44 95 GLY A C 1
ATOM 752 O O . GLY A 1 95 ? 3.143 4.378 2.223 1.00 87.44 95 GLY A O 1
ATOM 753 N N . ASN A 1 96 ? 1.735 6.002 2.869 1.00 88.25 96 ASN A N 1
ATOM 754 C CA . ASN A 1 96 ? 2.310 7.126 2.120 1.00 88.25 96 ASN A CA 1
ATOM 755 C C . ASN A 1 96 ? 2.234 7.098 0.573 1.00 88.25 96 ASN A C 1
ATOM 757 O O . ASN A 1 96 ? 2.911 7.880 -0.102 1.00 88.25 96 ASN A O 1
ATOM 761 N N . LEU A 1 97 ? 1.391 6.241 -0.018 1.00 89.56 97 LEU A N 1
ATOM 762 C CA . LEU A 1 97 ? 1.171 6.216 -1.474 1.00 89.56 97 LEU A CA 1
ATOM 763 C C . LEU A 1 97 ? 0.786 7.598 -2.038 1.00 89.56 97 LEU A C 1
ATOM 765 O O . LEU A 1 97 ? 1.239 7.984 -3.119 1.00 89.56 97 LEU A O 1
ATOM 769 N N . LYS A 1 98 ? 0.022 8.378 -1.264 1.00 87.06 98 LYS A N 1
ATOM 770 C CA . LYS A 1 98 ? -0.368 9.751 -1.595 1.00 87.06 98 LYS A CA 1
ATOM 771 C C . LYS A 1 98 ? 0.820 10.671 -1.832 1.00 87.06 98 LYS A C 1
ATOM 773 O O . LYS A 1 98 ? 0.815 11.426 -2.797 1.00 87.06 98 LYS A O 1
ATOM 778 N N . GLU A 1 99 ? 1.824 10.622 -0.970 1.00 92.06 99 GLU A N 1
ATOM 779 C CA . GLU A 1 99 ? 2.987 11.498 -1.025 1.00 92.06 99 GLU A CA 1
ATOM 780 C C . GLU A 1 99 ? 3.818 11.243 -2.289 1.00 92.06 99 GLU A C 1
ATOM 782 O O . GLU A 1 99 ? 4.301 12.197 -2.898 1.00 92.06 99 GLU A O 1
ATOM 787 N N . TYR A 1 100 ? 3.932 9.985 -2.735 1.00 93.88 100 TYR A N 1
ATOM 788 C CA . TYR A 1 100 ? 4.559 9.667 -4.023 1.00 93.88 100 TYR A CA 1
ATOM 789 C C . TYR A 1 100 ? 3.773 10.252 -5.194 1.00 93.88 100 TYR A C 1
ATOM 791 O O . TYR A 1 100 ? 4.346 10.941 -6.033 1.00 93.88 100 TYR A O 1
ATOM 799 N N . TRP A 1 101 ? 2.460 10.025 -5.239 1.00 89.19 101 TRP A N 1
ATOM 800 C CA . TRP A 1 101 ? 1.613 10.535 -6.319 1.00 89.19 101 TRP A CA 1
ATOM 801 C C . TRP A 1 101 ? 1.529 12.062 -6.350 1.00 89.19 101 TRP A C 1
ATOM 803 O O . TRP A 1 101 ? 1.443 12.653 -7.426 1.00 89.19 101 TRP A O 1
ATOM 813 N N . ASP A 1 102 ? 1.568 12.717 -5.193 1.00 88.75 102 ASP A N 1
ATOM 814 C CA . ASP A 1 102 ? 1.645 14.173 -5.114 1.00 88.75 102 ASP A CA 1
ATOM 815 C C . ASP A 1 102 ? 2.969 14.687 -5.693 1.00 88.75 102 ASP A C 1
ATOM 817 O O . ASP A 1 102 ? 2.956 15.651 -6.457 1.00 88.75 102 ASP A O 1
ATOM 821 N N . ALA A 1 103 ? 4.090 14.011 -5.423 1.00 93.12 103 ALA A N 1
ATOM 822 C CA . ALA A 1 103 ? 5.378 14.348 -6.026 1.00 93.12 103 ALA A CA 1
ATOM 823 C C . ALA A 1 103 ? 5.404 14.090 -7.544 1.00 93.12 103 ALA A C 1
ATOM 825 O O . ALA A 1 103 ? 5.824 14.966 -8.299 1.00 93.12 103 ALA A O 1
ATOM 826 N N . PHE A 1 104 ? 4.894 12.940 -8.006 1.00 93.00 104 PHE A N 1
ATOM 827 C CA . PHE A 1 104 ? 4.803 12.598 -9.434 1.00 93.00 104 PHE A CA 1
ATOM 828 C C . PHE A 1 104 ? 4.016 13.639 -10.235 1.00 93.00 104 PHE A C 1
ATOM 830 O O . PHE A 1 104 ? 4.372 13.962 -11.362 1.00 93.00 104 PHE A O 1
ATOM 837 N N . ARG A 1 105 ? 2.951 14.199 -9.652 1.00 85.94 105 ARG A N 1
ATOM 838 C CA . ARG A 1 105 ? 2.156 15.249 -10.304 1.00 85.94 105 ARG A CA 1
ATOM 839 C C . ARG A 1 105 ? 2.809 16.628 -10.222 1.00 85.94 105 ARG A C 1
ATOM 841 O O . ARG A 1 105 ? 2.617 17.440 -11.121 1.00 85.94 105 ARG A O 1
ATOM 848 N N . ALA A 1 106 ? 3.538 16.913 -9.145 1.00 88.94 106 ALA A N 1
ATOM 849 C CA . ALA A 1 106 ? 4.149 18.221 -8.926 1.00 88.94 106 ALA A CA 1
ATOM 850 C C . ALA A 1 106 ? 5.421 18.445 -9.762 1.00 88.94 106 ALA A C 1
ATOM 852 O O . ALA A 1 106 ? 5.755 19.589 -10.072 1.00 88.94 106 ALA A O 1
ATOM 853 N N . GLU A 1 107 ? 6.146 17.383 -10.119 1.00 91.31 107 GLU A N 1
ATOM 854 C CA . GLU A 1 107 ? 7.482 17.487 -10.706 1.00 91.31 107 GLU A CA 1
ATOM 855 C C . GLU A 1 107 ? 7.560 16.845 -12.088 1.00 91.31 107 GLU A C 1
ATOM 857 O O . GLU A 1 107 ? 7.511 15.630 -12.220 1.00 91.31 107 GLU A O 1
ATOM 862 N N . LYS A 1 108 ? 7.801 17.651 -13.130 1.00 88.94 108 LYS A N 1
ATOM 863 C CA . LYS A 1 108 ? 7.898 17.175 -14.525 1.00 88.94 108 LYS A CA 1
ATOM 864 C C . LYS A 1 108 ? 8.915 16.038 -14.731 1.00 88.94 108 LYS A C 1
ATOM 866 O O . LYS A 1 108 ? 8.724 15.206 -15.610 1.00 88.94 108 LYS A O 1
ATOM 871 N N . GLY A 1 109 ? 10.009 16.034 -13.966 1.00 92.44 109 GLY A N 1
ATOM 872 C CA . GLY A 1 109 ? 11.048 15.002 -14.044 1.00 92.44 109 GLY A CA 1
ATOM 873 C C . GLY A 1 109 ? 10.664 13.672 -13.386 1.00 92.44 109 GLY A C 1
ATOM 874 O O . GLY A 1 109 ? 11.338 12.678 -13.633 1.00 92.44 109 GLY A O 1
ATOM 875 N N . LEU A 1 110 ? 9.602 13.636 -12.573 1.00 96.56 110 LEU A N 1
ATOM 876 C CA . LEU A 1 110 ? 9.086 12.427 -11.939 1.00 96.56 110 LEU A CA 1
ATOM 877 C C . LEU A 1 110 ? 7.920 11.871 -12.760 1.00 96.56 110 LEU A C 1
ATOM 879 O O . LEU A 1 110 ? 6.851 12.468 -12.809 1.00 96.56 110 LEU A O 1
ATOM 883 N N . GLN A 1 111 ? 8.104 10.710 -13.383 1.00 96.12 111 GLN A N 1
ATOM 884 C CA . GLN A 1 111 ? 7.112 10.127 -14.296 1.00 96.12 111 GLN A CA 1
ATOM 885 C C . GLN A 1 111 ? 6.461 8.846 -13.751 1.00 96.12 111 GLN A C 1
ATOM 887 O O . GLN A 1 111 ? 5.958 8.026 -14.515 1.00 96.12 111 GLN A O 1
ATOM 892 N N . GLY A 1 112 ? 6.434 8.688 -12.425 1.00 95.62 112 GLY A N 1
ATOM 893 C CA . GLY A 1 112 ? 5.769 7.575 -11.748 1.00 95.62 112 GLY A CA 1
ATOM 894 C C . GLY A 1 112 ? 6.707 6.426 -11.381 1.00 95.62 112 GLY A C 1
ATOM 895 O O . GLY A 1 112 ? 7.895 6.624 -11.120 1.00 95.62 112 GLY A O 1
ATOM 896 N N . GLY A 1 113 ? 6.154 5.218 -11.325 1.00 96.12 113 GLY A N 1
ATOM 897 C CA . GLY A 1 113 ? 6.891 4.000 -11.013 1.00 96.12 113 GLY A CA 1
ATOM 898 C C . GLY A 1 113 ? 5.990 2.770 -10.959 1.00 96.12 113 GLY A C 1
ATOM 899 O O . GLY A 1 113 ? 4.778 2.875 -11.151 1.00 96.12 113 GLY A O 1
ATOM 900 N N . PHE A 1 114 ? 6.587 1.614 -10.682 1.00 97.38 114 PHE A N 1
ATOM 901 C CA . PHE A 1 114 ? 5.901 0.322 -10.638 1.00 97.38 114 PHE A CA 1
ATOM 902 C C . PHE A 1 114 ? 5.803 -0.179 -9.194 1.00 97.38 114 PHE A C 1
ATOM 904 O O . PHE A 1 114 ? 6.817 -0.293 -8.507 1.00 97.38 114 PHE A O 1
ATOM 911 N N . ILE A 1 115 ? 4.582 -0.421 -8.707 1.00 96.00 115 ILE A N 1
ATOM 912 C CA . ILE A 1 115 ? 4.364 -0.947 -7.351 1.00 96.00 115 ILE A CA 1
ATOM 913 C C . ILE A 1 115 ? 4.932 -2.367 -7.271 1.00 96.00 115 ILE A C 1
ATOM 915 O O . ILE A 1 115 ? 4.690 -3.160 -8.180 1.00 96.00 115 ILE A O 1
ATOM 919 N N . TRP A 1 116 ? 5.645 -2.682 -6.190 1.00 96.38 116 TRP A N 1
ATOM 920 C CA . TRP A 1 116 ? 6.087 -4.045 -5.898 1.00 96.38 116 TRP A CA 1
ATOM 921 C C . TRP A 1 116 ? 5.130 -4.736 -4.917 1.00 96.38 116 TRP A C 1
ATOM 923 O O . TRP A 1 116 ? 5.088 -4.343 -3.756 1.00 96.38 116 TRP A O 1
ATOM 933 N N . ASP A 1 117 ? 4.363 -5.746 -5.305 1.00 94.19 117 ASP A N 1
ATOM 934 C CA . ASP A 1 117 ? 4.146 -6.243 -6.665 1.00 94.19 117 ASP A CA 1
ATOM 935 C C . ASP A 1 117 ? 2.667 -6.587 -6.896 1.00 94.19 117 ASP A C 1
ATOM 937 O O . ASP A 1 117 ? 1.772 -6.123 -6.186 1.00 94.19 117 ASP A O 1
ATOM 941 N N . TRP A 1 118 ? 2.368 -7.308 -7.976 1.00 90.31 118 TRP A N 1
ATOM 942 C CA . TRP A 1 118 ? 0.982 -7.552 -8.355 1.00 90.31 118 TRP A CA 1
ATOM 943 C C . TRP A 1 118 ? 0.299 -8.573 -7.446 1.00 90.31 118 TRP A C 1
ATOM 945 O O . TRP A 1 118 ? -0.772 -8.284 -6.922 1.00 90.31 118 TRP A O 1
ATOM 955 N N . VAL A 1 119 ? 0.891 -9.754 -7.257 1.00 91.31 119 VAL A N 1
ATOM 956 C CA . VAL A 1 119 ? 0.216 -10.906 -6.651 1.00 91.31 119 VAL A CA 1
ATOM 957 C C . VAL A 1 119 ? 1.121 -11.633 -5.672 1.00 91.31 119 VAL A C 1
ATOM 959 O O . VAL A 1 119 ? 2.272 -11.927 -5.973 1.00 91.31 119 VAL A O 1
ATOM 962 N N . ASP A 1 120 ? 0.559 -11.989 -4.523 1.00 93.06 120 ASP A N 1
ATOM 963 C CA . ASP A 1 120 ? 1.230 -12.837 -3.550 1.00 93.06 120 ASP A CA 1
ATOM 964 C C . ASP A 1 120 ? 1.619 -14.182 -4.175 1.00 93.06 120 ASP A C 1
ATOM 966 O O . ASP A 1 120 ? 0.791 -14.880 -4.769 1.00 93.06 120 ASP A O 1
ATOM 970 N N . GLN A 1 121 ? 2.865 -14.610 -3.971 1.00 95.56 121 GLN A N 1
ATOM 971 C CA . GLN A 1 121 ? 3.368 -15.891 -4.475 1.00 95.56 121 GLN A CA 1
ATOM 972 C C . GLN A 1 121 ? 3.122 -17.021 -3.462 1.00 95.56 121 GLN A C 1
ATOM 974 O O . GLN A 1 121 ? 4.009 -17.812 -3.139 1.00 95.56 121 GLN A O 1
ATOM 979 N N . GLY A 1 122 ? 1.900 -17.077 -2.928 1.00 92.56 122 GLY A N 1
ATOM 980 C CA . GLY A 1 122 ? 1.453 -18.126 -2.015 1.00 92.56 122 GLY A CA 1
ATOM 981 C C . GLY A 1 122 ? 0.989 -19.369 -2.773 1.00 92.56 122 GLY A C 1
ATOM 982 O O . GLY A 1 122 ? 0.199 -19.277 -3.713 1.00 92.56 122 GLY A O 1
ATOM 983 N N . LEU A 1 123 ? 1.434 -20.550 -2.344 1.00 91.94 123 LEU A N 1
ATOM 984 C CA . LEU A 1 123 ? 1.056 -21.822 -2.965 1.00 91.94 123 LEU A CA 1
ATOM 985 C C . LEU A 1 123 ? -0.105 -22.475 -2.218 1.00 91.94 123 LEU A C 1
ATOM 987 O O . LEU A 1 123 ? -0.083 -22.609 -0.994 1.00 91.94 123 LEU A O 1
ATOM 991 N N . LEU A 1 124 ? -1.134 -22.898 -2.952 1.00 89.12 124 LEU A N 1
ATOM 992 C CA . LEU A 1 124 ? -2.306 -23.527 -2.352 1.00 89.12 124 LEU A CA 1
ATOM 993 C C . LEU A 1 124 ? -1.976 -24.951 -1.900 1.00 89.12 124 LEU A C 1
ATOM 995 O O . LEU A 1 124 ? -1.670 -25.812 -2.725 1.00 89.12 124 LEU A O 1
ATOM 999 N N . LYS A 1 125 ? -2.126 -25.236 -0.604 1.00 83.19 125 LYS A N 1
ATOM 1000 C CA . LYS A 1 125 ? -2.170 -26.616 -0.113 1.00 83.19 125 LYS A CA 1
ATOM 1001 C C . LYS A 1 125 ? -3.604 -27.125 -0.137 1.00 83.19 125 LYS A C 1
ATOM 1003 O O . LYS A 1 125 ? -4.465 -26.628 0.594 1.00 83.19 125 LYS A O 1
ATOM 1008 N N . HIS A 1 126 ? -3.836 -28.155 -0.941 1.00 74.06 126 HIS A N 1
ATOM 1009 C CA . HIS A 1 126 ? -5.028 -28.986 -0.838 1.00 74.06 126 HIS A CA 1
ATOM 1010 C C . HIS A 1 126 ? -4.811 -30.028 0.265 1.00 74.06 126 HIS A C 1
ATOM 1012 O O . HIS A 1 126 ? -3.743 -30.632 0.345 1.00 74.06 126 HIS A O 1
ATOM 1018 N N . GLY A 1 127 ? -5.804 -30.223 1.127 1.00 64.69 127 GLY A N 1
ATOM 1019 C CA . GLY A 1 127 ? -5.837 -31.344 2.061 1.00 64.69 127 GLY A CA 1
ATOM 1020 C C . GLY A 1 127 ? -7.215 -31.989 2.040 1.00 64.69 127 GLY A C 1
ATOM 1021 O O . GLY A 1 127 ? -8.205 -31.292 1.825 1.00 64.69 127 GLY A O 1
ATOM 1022 N N . ASP A 1 128 ? -7.271 -33.297 2.282 1.00 60.97 128 ASP A N 1
ATOM 1023 C CA . ASP A 1 128 ? -8.505 -34.093 2.180 1.00 60.97 128 ASP A CA 1
ATOM 1024 C C . ASP A 1 128 ? -9.539 -33.759 3.277 1.00 60.97 128 ASP A C 1
ATOM 1026 O O . ASP A 1 128 ? -10.715 -34.091 3.153 1.00 60.97 128 ASP A O 1
ATOM 1030 N N . SER A 1 129 ? -9.123 -33.066 4.347 1.00 57.56 129 SER A N 1
ATOM 1031 C CA . SER A 1 129 ? -9.973 -32.670 5.486 1.00 57.56 129 SER A CA 1
ATOM 1032 C C . SER A 1 129 ? -9.610 -31.320 6.130 1.00 57.56 129 SER A C 1
ATOM 1034 O O . SER A 1 129 ? -10.232 -30.915 7.113 1.00 57.56 129 SER A O 1
ATOM 1036 N N . THR A 1 130 ? -8.618 -30.592 5.600 1.00 59.19 130 THR A N 1
ATOM 1037 C CA . THR A 1 130 ? -8.195 -29.288 6.142 1.00 59.19 130 THR A CA 1
ATOM 1038 C C . THR A 1 130 ? -8.726 -28.131 5.298 1.00 59.19 130 THR A C 1
ATOM 1040 O O . THR A 1 130 ? -8.720 -28.239 4.070 1.00 59.19 130 THR A O 1
ATOM 1043 N N . PRO A 1 131 ? -9.104 -26.989 5.909 1.00 69.38 131 PRO A N 1
ATOM 1044 C CA . PRO A 1 131 ? -9.424 -25.788 5.145 1.00 69.38 131 PRO A CA 1
ATOM 1045 C C . PRO A 1 131 ? -8.245 -25.411 4.238 1.00 69.38 131 PRO A C 1
ATOM 1047 O O . PRO A 1 131 ? -7.086 -25.590 4.620 1.00 69.38 131 PRO A O 1
ATOM 1050 N N . LYS A 1 132 ? -8.555 -24.906 3.037 1.00 74.88 132 LYS A N 1
ATOM 1051 C CA . LYS A 1 132 ? -7.576 -24.393 2.069 1.00 74.88 132 LYS A CA 1
ATOM 1052 C C . LYS A 1 132 ? -6.628 -23.403 2.755 1.00 74.88 132 LYS A C 1
ATOM 1054 O O . LYS A 1 132 ? -7.090 -22.494 3.442 1.00 74.88 132 LYS A O 1
ATOM 1059 N N . LYS A 1 133 ? -5.317 -23.577 2.562 1.00 83.50 133 LYS A N 1
ATOM 1060 C CA . LYS A 1 133 ? -4.278 -22.693 3.112 1.00 83.50 133 LYS A CA 1
ATOM 1061 C C . LYS A 1 133 ? -3.301 -22.279 2.024 1.00 83.50 133 LYS A C 1
ATOM 1063 O O . LYS A 1 133 ? -2.861 -23.123 1.245 1.00 83.50 133 LYS A O 1
ATOM 1068 N N . TRP A 1 134 ? -2.952 -20.999 2.021 1.00 89.38 134 TRP A N 1
ATOM 1069 C CA . TRP A 1 134 ? -1.816 -20.480 1.270 1.00 89.38 134 TRP A CA 1
ATOM 1070 C C . TRP A 1 134 ? -0.548 -20.705 2.089 1.00 89.38 134 TRP A C 1
ATOM 1072 O O . TRP A 1 134 ? -0.500 -20.330 3.260 1.00 89.38 134 TRP A O 1
ATOM 1082 N N . LEU A 1 135 ? 0.428 -21.364 1.479 1.00 92.94 135 LEU A N 1
ATOM 1083 C CA . LEU A 1 135 ? 1.734 -21.662 2.051 1.00 92.94 135 LEU A CA 1
ATOM 1084 C C . LEU A 1 135 ? 2.807 -20.768 1.433 1.00 92.94 135 LEU A C 1
ATOM 1086 O O . LEU A 1 135 ? 2.670 -20.333 0.287 1.00 92.94 135 LEU A O 1
ATOM 1090 N N . TYR A 1 136 ? 3.888 -20.550 2.171 1.00 95.12 136 TYR A N 1
ATOM 1091 C CA . TYR A 1 136 ? 5.059 -19.787 1.731 1.00 95.12 136 TYR A CA 1
ATOM 1092 C C . TYR A 1 136 ? 6.361 -20.514 2.119 1.00 95.12 136 TYR A C 1
ATOM 1094 O O . TYR A 1 136 ? 6.330 -21.687 2.495 1.00 95.12 136 TYR A O 1
ATOM 1102 N N . GLY A 1 137 ? 7.518 -19.854 1.993 1.00 96.75 137 GLY A N 1
ATOM 1103 C CA . GLY A 1 137 ? 8.826 -20.456 2.279 1.00 96.75 137 GLY A CA 1
ATOM 1104 C C . GLY A 1 137 ? 8.903 -21.132 3.656 1.00 96.75 137 GLY A C 1
ATOM 1105 O O . GLY A 1 137 ? 8.485 -20.569 4.670 1.00 96.75 137 GLY A O 1
ATOM 1106 N N . GLY A 1 138 ? 9.440 -22.348 3.692 1.00 96.31 138 GLY A N 1
ATOM 1107 C CA . GLY A 1 138 ? 9.564 -23.193 4.879 1.00 96.31 138 GLY A CA 1
ATOM 1108 C C . GLY A 1 138 ? 8.393 -24.150 5.116 1.00 96.31 138 GLY A C 1
ATOM 1109 O O . GLY A 1 138 ? 8.596 -25.203 5.724 1.00 96.31 138 GLY A O 1
ATOM 1110 N N . ASP A 1 139 ? 7.193 -23.867 4.600 1.00 94.88 139 ASP A N 1
ATOM 1111 C CA . ASP A 1 139 ? 6.031 -24.755 4.769 1.00 94.88 139 ASP A CA 1
ATOM 1112 C C . ASP A 1 139 ? 6.148 -26.065 3.965 1.00 94.88 139 ASP A C 1
ATOM 1114 O O . ASP A 1 139 ? 5.408 -27.024 4.215 1.00 94.88 139 ASP A O 1
ATOM 1118 N N . PHE A 1 140 ? 7.083 -26.121 3.011 1.00 93.44 140 PHE A N 1
ATOM 1119 C CA . PHE A 1 140 ? 7.390 -27.300 2.198 1.00 93.44 140 PHE A CA 1
ATOM 1120 C C . PHE A 1 140 ? 8.639 -28.050 2.686 1.00 93.44 140 PHE A C 1
ATOM 1122 O O . PHE A 1 140 ? 9.058 -29.020 2.057 1.00 93.44 140 PHE A O 1
ATOM 1129 N N . GLY A 1 141 ? 9.226 -27.629 3.811 1.00 95.25 141 GLY A N 1
ATOM 1130 C CA . GLY A 1 141 ? 10.485 -28.177 4.321 1.00 95.25 141 GLY A CA 1
ATOM 1131 C C . GLY A 1 141 ? 11.730 -27.660 3.591 1.00 95.25 141 GLY A C 1
ATOM 1132 O O . GLY A 1 141 ? 12.824 -28.176 3.809 1.00 95.25 141 GLY A O 1
ATOM 1133 N N . ASP A 1 142 ? 11.585 -26.646 2.739 1.00 96.56 142 ASP A N 1
ATOM 1134 C CA . ASP A 1 142 ? 12.673 -25.956 2.054 1.00 96.56 142 ASP A CA 1
ATOM 1135 C C . ASP A 1 142 ? 13.574 -25.195 3.042 1.00 96.56 142 ASP A C 1
ATOM 1137 O O . ASP A 1 142 ? 13.117 -24.510 3.962 1.00 96.56 142 ASP A O 1
ATOM 1141 N N . THR A 1 143 ? 14.892 -25.349 2.887 1.00 96.50 143 THR A N 1
ATOM 1142 C CA . THR A 1 143 ? 15.914 -24.672 3.698 1.00 96.50 143 THR A CA 1
ATOM 1143 C C . THR A 1 143 ? 17.196 -24.484 2.871 1.00 96.50 143 THR A C 1
ATOM 1145 O O . THR A 1 143 ? 17.690 -25.469 2.318 1.00 96.50 143 THR A O 1
ATOM 1148 N N . PRO A 1 144 ? 17.770 -23.264 2.806 1.00 96.12 144 PRO A N 1
ATOM 1149 C CA . PRO A 1 144 ? 17.273 -22.023 3.415 1.00 96.12 144 PRO A CA 1
ATOM 1150 C C . PRO A 1 144 ? 15.972 -21.521 2.760 1.00 96.12 144 PRO A C 1
ATOM 1152 O O . PRO A 1 144 ? 15.654 -21.907 1.640 1.00 96.12 144 PRO A O 1
ATOM 1155 N N . ASN A 1 145 ? 15.223 -20.679 3.477 1.00 96.94 145 ASN A N 1
ATOM 1156 C CA . ASN A 1 145 ? 14.035 -19.987 2.971 1.00 96.94 145 ASN A CA 1
ATOM 1157 C C . ASN A 1 145 ? 13.898 -18.596 3.609 1.00 96.94 145 ASN A C 1
ATOM 1159 O O . ASN A 1 145 ? 14.376 -18.377 4.725 1.00 96.94 145 ASN A O 1
ATOM 1163 N N . ASP A 1 146 ? 13.172 -17.707 2.929 1.00 95.44 146 ASP A N 1
ATOM 1164 C CA . ASP A 1 146 ? 12.892 -16.332 3.373 1.00 95.44 146 ASP A CA 1
ATOM 1165 C C . ASP A 1 146 ? 11.433 -16.136 3.827 1.00 95.44 146 ASP A C 1
ATOM 1167 O O . ASP A 1 146 ? 10.896 -15.026 3.857 1.00 95.44 146 ASP A O 1
ATOM 1171 N N . LYS A 1 147 ? 10.779 -17.228 4.243 1.00 94.94 147 LYS A N 1
ATOM 1172 C CA . LYS A 1 147 ? 9.433 -17.231 4.833 1.00 94.94 147 LYS A CA 1
ATOM 1173 C C . LYS A 1 147 ? 8.408 -16.501 3.954 1.00 94.94 147 LYS A C 1
ATOM 1175 O O . LYS A 1 147 ? 8.267 -16.808 2.774 1.00 94.94 147 LYS A O 1
ATOM 1180 N N . GLN A 1 148 ? 7.666 -15.557 4.531 1.00 94.81 148 GLN A N 1
ATOM 1181 C CA . GLN A 1 148 ? 6.584 -14.837 3.872 1.00 94.81 148 GLN A CA 1
ATOM 1182 C C . GLN A 1 148 ? 7.069 -13.692 2.967 1.00 94.81 148 GLN A C 1
ATOM 1184 O O . GLN A 1 148 ? 6.245 -12.934 2.469 1.00 94.81 148 GLN A O 1
ATOM 1189 N N . PHE A 1 149 ? 8.383 -13.544 2.743 1.00 96.38 149 PHE A N 1
ATOM 1190 C CA . PHE A 1 149 ? 8.934 -12.498 1.874 1.00 96.38 149 PHE A CA 1
ATOM 1191 C C . PHE A 1 149 ? 8.472 -12.624 0.415 1.00 96.38 149 PHE A C 1
ATOM 1193 O O . PHE A 1 149 ? 8.518 -11.638 -0.299 1.00 96.38 149 PHE A O 1
ATOM 1200 N N . CYS A 1 150 ? 7.947 -13.781 -0.007 1.00 96.31 150 CYS A N 1
ATOM 1201 C CA . CYS A 1 150 ? 7.316 -13.971 -1.317 1.00 96.31 150 CYS A CA 1
ATOM 1202 C C . CYS A 1 150 ? 5.862 -13.451 -1.419 1.00 96.31 150 CYS A C 1
ATOM 1204 O O . CYS A 1 150 ? 5.235 -13.570 -2.471 1.00 96.31 150 CYS A O 1
ATOM 1206 N N . LEU A 1 151 ? 5.293 -12.912 -0.336 1.00 94.94 151 LEU A N 1
ATOM 1207 C CA . LEU A 1 151 ? 3.923 -12.393 -0.286 1.00 94.94 151 LEU A CA 1
ATOM 1208 C C . LEU A 1 151 ? 3.950 -10.856 -0.308 1.00 94.94 151 LEU A C 1
ATOM 1210 O O . LEU A 1 151 ? 3.921 -10.209 0.743 1.00 94.94 151 LEU A O 1
ATOM 1214 N N . ASN A 1 152 ? 4.121 -10.264 -1.494 1.00 94.62 152 ASN A N 1
ATOM 1215 C CA . ASN A 1 152 ? 4.239 -8.811 -1.675 1.00 94.62 152 ASN A CA 1
ATOM 1216 C C . ASN A 1 152 ? 3.118 -8.196 -2.520 1.00 94.62 152 ASN A C 1
ATOM 1218 O O . ASN A 1 152 ? 3.241 -7.042 -2.926 1.00 94.62 152 ASN A O 1
ATOM 1222 N N . GLY A 1 153 ? 2.043 -8.939 -2.769 1.00 90.75 153 GLY A N 1
ATOM 1223 C CA . GLY A 1 153 ? 1.063 -8.596 -3.782 1.00 90.75 153 GLY A CA 1
ATOM 1224 C C . GLY A 1 153 ? 0.057 -7.538 -3.352 1.00 90.75 153 GLY A C 1
ATOM 1225 O O . GLY A 1 153 ? -0.450 -7.526 -2.232 1.00 90.75 153 GLY A O 1
ATOM 1226 N N . LEU A 1 154 ? -0.349 -6.712 -4.315 1.00 86.75 154 LEU A N 1
ATOM 1227 C CA . LEU A 1 154 ? -1.600 -5.958 -4.248 1.00 86.75 154 LEU A CA 1
ATOM 1228 C C . LEU A 1 154 ? -2.834 -6.868 -4.253 1.00 86.75 154 LEU A C 1
ATOM 1230 O O . LEU A 1 154 ? -3.911 -6.426 -3.864 1.00 86.75 154 LEU A O 1
ATOM 1234 N N . ILE A 1 155 ? -2.716 -8.113 -4.712 1.00 84.19 155 ILE A N 1
ATOM 1235 C CA . ILE A 1 155 ? -3.795 -9.099 -4.668 1.00 84.19 155 ILE A CA 1
ATOM 1236 C C . ILE A 1 155 ? -3.321 -10.435 -4.092 1.00 84.19 155 ILE A C 1
ATOM 1238 O O . ILE A 1 155 ? -2.173 -10.848 -4.257 1.00 84.19 155 ILE A O 1
ATOM 1242 N N . TRP A 1 156 ? -4.252 -11.144 -3.457 1.00 83.94 156 TRP A N 1
ATOM 1243 C CA . TRP A 1 156 ? -4.030 -12.497 -2.952 1.00 83.94 156 TRP A CA 1
ATOM 1244 C C . TRP A 1 156 ? -3.864 -13.497 -4.104 1.00 83.94 156 TRP A C 1
ATOM 1246 O O . TRP A 1 156 ? -4.419 -13.270 -5.191 1.00 83.94 156 TRP A O 1
ATOM 1256 N N . PRO A 1 157 ? -3.220 -14.654 -3.874 1.00 84.31 157 PRO A N 1
ATOM 1257 C CA . PRO A 1 157 ? -3.079 -15.664 -4.910 1.00 84.31 157 PRO A CA 1
ATOM 1258 C C . PRO A 1 157 ? -4.462 -16.188 -5.334 1.00 84.31 157 PRO A C 1
ATOM 1260 O O . PRO A 1 157 ? -5.376 -16.328 -4.520 1.00 84.31 157 PRO A O 1
ATOM 1263 N N . GLY A 1 158 ? -4.646 -16.451 -6.629 1.00 75.44 158 GLY A N 1
ATOM 1264 C CA . GLY A 1 158 ? -5.925 -16.925 -7.174 1.00 75.44 158 GLY A CA 1
ATOM 1265 C C . GLY A 1 158 ? -7.054 -15.885 -7.221 1.00 75.44 158 GLY A C 1
ATOM 1266 O O . GLY A 1 158 ? -8.148 -16.218 -7.674 1.00 75.44 158 GLY A O 1
ATOM 1267 N N . SER A 1 159 ? -6.810 -14.634 -6.809 1.00 66.44 159 SER A N 1
ATOM 1268 C CA . SER A 1 159 ? -7.759 -13.541 -7.040 1.00 66.44 159 SER A CA 1
ATOM 1269 C C . SER A 1 159 ? -7.841 -13.262 -8.540 1.00 66.44 159 SER A C 1
ATOM 1271 O O . SER A 1 159 ? -6.830 -12.957 -9.169 1.00 66.44 159 SER A O 1
ATOM 1273 N N . ASN A 1 160 ? -9.038 -13.348 -9.122 1.00 56.56 160 ASN A N 1
ATOM 1274 C CA . ASN A 1 160 ? -9.303 -12.812 -10.453 1.00 56.56 160 ASN A CA 1
ATOM 1275 C C . ASN A 1 160 ? -10.029 -11.464 -10.298 1.00 56.56 160 ASN A C 1
ATOM 1277 O O . ASN A 1 160 ? -11.242 -11.474 -10.054 1.00 56.56 160 ASN A O 1
ATOM 1281 N N . PRO A 1 161 ? -9.335 -10.320 -10.467 1.00 52.19 161 PRO A N 1
ATOM 1282 C CA . PRO A 1 161 ? -9.955 -9.003 -10.346 1.00 52.19 161 PRO A CA 1
ATOM 1283 C C . PRO A 1 161 ? -11.124 -8.805 -11.322 1.00 52.19 161 PRO A C 1
ATOM 1285 O O . PRO A 1 161 ? -12.071 -8.099 -10.999 1.00 52.19 161 PRO A O 1
ATOM 1288 N N . ALA A 1 162 ? -11.103 -9.470 -12.486 1.00 43.69 162 ALA A N 1
ATOM 1289 C CA . ALA A 1 162 ? -12.160 -9.362 -13.492 1.00 43.69 162 ALA A CA 1
ATOM 1290 C C . ALA A 1 162 ? -13.457 -10.092 -13.103 1.00 43.69 162 ALA A C 1
ATOM 1292 O O . ALA A 1 162 ? -14.501 -9.849 -13.701 1.00 43.69 162 ALA A O 1
ATOM 1293 N N . SER A 1 163 ? -13.406 -10.999 -12.123 1.00 42.56 163 SER A N 1
ATOM 1294 C CA . SER A 1 163 ? -14.556 -11.833 -11.752 1.00 42.56 163 SER A CA 1
ATOM 1295 C C . SER A 1 163 ? -15.430 -11.246 -10.644 1.00 42.56 163 SER A C 1
ATOM 1297 O O . SER A 1 163 ? -16.464 -11.828 -10.337 1.00 42.56 163 SER A O 1
ATOM 1299 N N . GLY A 1 164 ? -15.029 -10.126 -10.025 1.00 41.53 164 GLY A N 1
ATOM 1300 C CA . GLY A 1 164 ? -15.789 -9.486 -8.943 1.00 41.53 164 GLY A CA 1
ATOM 1301 C C . GLY A 1 164 ? -16.072 -10.388 -7.732 1.00 41.53 164 GLY A C 1
ATOM 1302 O O . GLY A 1 164 ? -16.867 -10.012 -6.876 1.00 41.53 164 GLY A O 1
ATOM 1303 N N . HIS A 1 165 ? -15.464 -11.578 -7.655 1.00 35.72 165 HIS A N 1
ATOM 1304 C CA . HIS A 1 165 ? -15.789 -12.552 -6.626 1.00 35.72 165 HIS A CA 1
ATOM 1305 C C . HIS A 1 165 ? -15.210 -12.148 -5.269 1.00 35.72 165 HIS A C 1
ATOM 1307 O O . HIS A 1 165 ? -14.001 -12.020 -5.072 1.00 35.72 165 HIS A O 1
ATOM 1313 N N . GLU A 1 166 ? -16.153 -11.965 -4.351 1.00 45.44 166 GLU A N 1
ATOM 1314 C CA . GLU A 1 166 ? -16.033 -11.684 -2.930 1.00 45.44 166 GLU A CA 1
ATOM 1315 C C . GLU A 1 166 ? -15.106 -12.677 -2.211 1.00 45.44 166 GLU A C 1
ATOM 1317 O O . GLU A 1 166 ? -15.244 -13.894 -2.344 1.00 45.44 166 GLU A O 1
ATOM 1322 N N . GLY A 1 167 ? -14.185 -12.158 -1.391 1.00 37.41 167 GLY A N 1
ATOM 1323 C CA . GLY A 1 167 ? -13.488 -12.976 -0.392 1.00 37.41 167 GLY A CA 1
ATOM 1324 C C . GLY A 1 167 ? -12.170 -12.424 0.151 1.00 37.41 167 GLY A C 1
ATOM 1325 O O . GLY A 1 167 ? -11.768 -12.812 1.244 1.00 37.41 167 GLY A O 1
ATOM 1326 N N . GLY A 1 168 ? -11.501 -11.511 -0.555 1.00 41.25 168 GLY A N 1
ATOM 1327 C CA . GLY A 1 168 ? -10.249 -10.907 -0.093 1.00 41.25 168 GLY A CA 1
ATOM 1328 C C . GLY A 1 168 ? -10.404 -9.407 0.102 1.00 41.25 168 GLY A C 1
ATOM 1329 O O . GLY A 1 168 ? -10.891 -8.724 -0.794 1.00 41.25 168 GLY A O 1
ATOM 1330 N N . GLN A 1 169 ? -9.977 -8.875 1.250 1.00 40.56 169 GLN A N 1
ATOM 1331 C CA . GLN A 1 169 ? -9.723 -7.439 1.364 1.00 40.56 169 GLN A CA 1
ATOM 1332 C C . GLN A 1 169 ? -8.764 -7.046 0.237 1.00 40.56 169 GLN A C 1
ATOM 1334 O O . GLN A 1 169 ? -7.625 -7.510 0.210 1.00 40.56 169 GLN A O 1
ATOM 1339 N N . VAL A 1 170 ? -9.246 -6.225 -0.693 1.00 47.06 170 VAL A N 1
ATOM 1340 C CA . VAL A 1 170 ? -8.404 -5.512 -1.649 1.00 47.06 170 VAL A CA 1
ATOM 1341 C C . VAL A 1 170 ? -7.585 -4.516 -0.815 1.00 47.06 170 VAL A C 1
ATOM 1343 O O . VAL A 1 170 ? -8.190 -3.692 -0.118 1.00 47.06 170 VAL A O 1
ATOM 1346 N N . PRO A 1 171 ? -6.242 -4.605 -0.783 1.00 48.69 171 PRO A N 1
ATOM 1347 C CA . PRO A 1 171 ? -5.398 -3.674 -0.044 1.00 48.69 171 PRO A CA 1
ATOM 1348 C C . PRO A 1 171 ? -5.744 -2.229 -0.404 1.00 48.69 171 PRO A C 1
ATOM 1350 O O . PRO A 1 171 ? -6.062 -1.925 -1.552 1.00 48.69 171 PRO A O 1
ATOM 1353 N N . ALA A 1 172 ? -5.649 -1.308 0.559 1.00 47.78 172 ALA A N 1
ATOM 1354 C CA . ALA A 1 172 ? -6.017 0.099 0.360 1.00 47.78 172 ALA A CA 1
ATOM 1355 C C . ALA A 1 172 ? -5.308 0.762 -0.843 1.00 47.78 172 ALA A C 1
ATOM 1357 O O . ALA A 1 172 ? -5.848 1.694 -1.435 1.00 47.78 172 ALA A O 1
ATOM 1358 N N . ALA A 1 173 ? -4.133 0.261 -1.239 1.00 48.34 173 ALA A N 1
ATOM 1359 C CA . ALA A 1 173 ? -3.413 0.697 -2.434 1.00 48.34 173 ALA A CA 1
ATOM 1360 C C . ALA A 1 173 ? -4.101 0.339 -3.757 1.00 48.34 173 ALA A C 1
ATOM 1362 O O . ALA A 1 173 ? -4.017 1.113 -4.704 1.00 48.34 173 ALA A O 1
ATOM 1363 N N . ALA A 1 174 ? -4.812 -0.786 -3.825 1.00 49.78 174 ALA A N 1
ATOM 1364 C CA . ALA A 1 174 ? -5.605 -1.151 -4.996 1.00 49.78 174 ALA A CA 1
ATOM 1365 C C . ALA A 1 174 ? -6.921 -0.347 -5.089 1.00 49.78 174 ALA A C 1
ATOM 1367 O O . ALA A 1 174 ? -7.520 -0.283 -6.157 1.00 49.78 174 ALA A O 1
ATOM 1368 N N . ASN A 1 175 ? -7.305 0.357 -4.014 1.00 51.56 175 ASN A N 1
ATOM 1369 C CA . ASN A 1 175 ? -8.367 1.372 -4.008 1.00 51.56 175 ASN A CA 1
ATOM 1370 C C . ASN A 1 175 ? -7.833 2.806 -4.202 1.00 51.56 175 ASN A C 1
ATOM 1372 O O . ASN A 1 175 ? -8.562 3.778 -3.982 1.00 51.56 175 ASN A O 1
ATOM 1376 N N . TRP A 1 176 ? -6.555 2.971 -4.565 1.00 56.91 176 TRP A N 1
ATOM 1377 C CA . TRP A 1 176 ? -5.969 4.289 -4.773 1.00 56.91 176 TRP A CA 1
ATOM 1378 C C . TRP A 1 176 ? -6.574 4.969 -5.997 1.00 56.91 176 TRP A C 1
ATOM 1380 O O . TRP A 1 176 ? -6.436 4.489 -7.120 1.00 56.91 176 TRP A O 1
ATOM 1390 N N . ASN A 1 177 ? -7.193 6.128 -5.785 1.00 58.38 177 ASN A N 1
ATOM 1391 C CA . ASN A 1 177 ? -7.758 6.919 -6.863 1.00 58.38 177 ASN A CA 1
ATOM 1392 C C . ASN A 1 177 ? -6.716 7.907 -7.442 1.00 58.38 177 ASN A C 1
ATOM 1394 O O . ASN A 1 177 ? -6.302 8.856 -6.761 1.00 58.38 177 ASN A O 1
ATOM 1398 N N . PRO A 1 178 ? -6.299 7.754 -8.712 1.00 50.06 178 PRO A N 1
ATOM 1399 C CA . PRO A 1 178 ? -5.381 8.685 -9.354 1.00 50.06 178 PRO A CA 1
ATOM 1400 C C . PRO A 1 178 ? -6.042 9.998 -9.819 1.00 50.06 178 PRO A C 1
ATOM 1402 O O . PRO A 1 178 ? -5.324 10.913 -10.231 1.00 50.06 178 PRO A O 1
ATOM 1405 N N . ALA A 1 179 ? -7.362 10.147 -9.753 1.00 47.00 179 ALA A N 1
ATOM 1406 C CA . ALA A 1 179 ? -8.063 11.358 -10.171 1.00 47.00 179 ALA A CA 1
ATOM 1407 C C . ALA A 1 179 ? -8.477 12.210 -8.960 1.00 47.00 179 ALA A C 1
ATOM 1409 O O . ALA A 1 179 ? -9.168 11.743 -8.066 1.00 47.00 179 ALA A O 1
ATOM 1410 N N . ARG A 1 180 ? -8.067 13.484 -8.931 1.00 49.78 180 ARG A N 1
ATOM 1411 C CA . ARG A 1 180 ? -8.480 14.448 -7.896 1.00 49.78 180 ARG A CA 1
ATOM 1412 C C . ARG A 1 180 ? -9.650 15.284 -8.391 1.00 49.78 180 ARG A C 1
ATOM 1414 O O . ARG A 1 180 ? -9.491 16.010 -9.369 1.00 49.78 180 ARG A O 1
ATOM 1421 N N . VAL A 1 181 ? -10.771 15.277 -7.676 1.00 47.28 181 VAL A N 1
ATOM 1422 C CA . VAL A 1 181 ? -11.837 16.268 -7.896 1.00 47.28 181 VAL A CA 1
ATOM 1423 C C . VAL A 1 181 ? -11.552 17.481 -7.009 1.00 47.28 181 VAL A C 1
ATOM 1425 O O . VAL A 1 181 ? -11.297 17.365 -5.812 1.00 47.28 181 VAL A O 1
ATOM 1428 N N . CYS A 1 182 ? -11.515 18.678 -7.587 1.00 46.22 182 CYS A N 1
ATOM 1429 C CA . CYS A 1 182 ? -11.129 19.873 -6.840 1.00 46.22 182 CYS A CA 1
ATOM 1430 C C . CYS A 1 182 ? -12.200 20.308 -5.828 1.00 46.22 182 CYS A C 1
ATOM 1432 O O . CYS A 1 182 ? -13.394 20.307 -6.122 1.00 46.22 182 CYS A O 1
ATOM 1434 N N . ARG A 1 183 ? -11.754 20.791 -4.658 1.00 42.97 183 ARG A N 1
ATOM 1435 C CA . ARG A 1 183 ? -12.616 21.502 -3.703 1.00 42.97 183 ARG A CA 1
ATOM 1436 C C . ARG A 1 183 ? -13.059 22.855 -4.293 1.00 42.97 183 ARG A C 1
ATOM 1438 O O . ARG A 1 183 ? -12.193 23.592 -4.762 1.00 42.97 183 ARG A O 1
ATOM 1445 N N . PRO A 1 184 ? -14.338 23.258 -4.177 1.00 42.75 184 PRO A N 1
ATOM 1446 C CA . PRO A 1 184 ? -14.830 24.531 -4.723 1.00 42.75 184 PRO A CA 1
ATOM 1447 C C . PRO A 1 184 ? -14.320 25.815 -4.034 1.00 42.75 184 PRO A C 1
ATOM 1449 O O . PRO A 1 184 ? -14.694 26.906 -4.447 1.00 42.75 184 PRO A O 1
ATOM 1452 N N . GLN A 1 185 ? -13.522 25.734 -2.961 1.00 39.97 185 GLN A N 1
ATOM 1453 C CA . GLN A 1 185 ? -13.376 26.854 -2.013 1.00 39.97 185 GLN A CA 1
ATOM 1454 C C . GLN A 1 185 ? -12.271 27.881 -2.304 1.00 39.97 185 GLN A C 1
ATOM 1456 O O . GLN A 1 185 ? -12.287 28.931 -1.677 1.00 39.97 185 GLN A O 1
ATOM 1461 N N . ASN A 1 186 ? -11.349 27.654 -3.245 1.00 36.53 186 ASN A N 1
ATOM 1462 C CA . ASN A 1 186 ? -10.288 28.627 -3.543 1.00 36.53 186 ASN A CA 1
ATOM 1463 C C . ASN A 1 186 ? -10.171 28.868 -5.049 1.00 36.53 186 ASN A C 1
ATOM 1465 O O . ASN A 1 186 ? -9.485 28.131 -5.756 1.00 36.53 186 ASN A O 1
ATOM 1469 N N . ALA A 1 187 ? -10.791 29.945 -5.528 1.00 35.53 187 ALA A N 1
ATOM 1470 C CA . ALA A 1 187 ? -10.780 30.398 -6.923 1.00 35.53 187 ALA A CA 1
ATOM 1471 C C . ALA A 1 187 ? -9.392 30.827 -7.473 1.00 35.53 187 ALA A C 1
ATOM 1473 O O . ALA A 1 187 ? -9.328 31.508 -8.490 1.00 35.53 187 ALA A O 1
ATOM 1474 N N . GLY A 1 188 ? -8.277 30.455 -6.830 1.00 32.09 188 GLY A N 1
ATOM 1475 C CA . GLY A 1 188 ? -6.929 30.939 -7.171 1.00 32.09 188 GLY A CA 1
ATOM 1476 C C . GLY A 1 188 ? -5.873 29.876 -7.492 1.00 32.09 188 GLY A C 1
ATOM 1477 O O . GLY A 1 188 ? -4.788 30.233 -7.934 1.00 32.09 188 GLY A O 1
ATOM 1478 N N . ALA A 1 189 ? -6.145 28.583 -7.291 1.00 34.22 189 ALA A N 1
ATOM 1479 C CA . ALA A 1 189 ? -5.173 27.520 -7.577 1.00 34.22 189 ALA A CA 1
ATOM 1480 C C . ALA A 1 189 ? -5.880 26.228 -8.015 1.00 34.22 189 ALA A C 1
ATOM 1482 O O . ALA A 1 189 ? -5.766 25.181 -7.380 1.00 34.22 189 ALA A O 1
ATOM 1483 N N . ALA A 1 190 ? -6.670 26.312 -9.085 1.00 37.12 190 ALA A N 1
ATOM 1484 C CA . ALA A 1 190 ? -7.268 25.138 -9.703 1.00 37.12 190 ALA A CA 1
ATOM 1485 C C . ALA A 1 190 ? -6.208 24.429 -10.561 1.00 37.12 190 ALA A C 1
ATOM 1487 O O . ALA A 1 190 ? -5.831 24.924 -11.621 1.00 37.12 190 ALA A O 1
ATOM 1488 N N . GLN A 1 191 ? -5.716 23.273 -10.111 1.00 35.59 191 GLN A N 1
ATOM 1489 C CA . GLN A 1 191 ? -5.080 22.328 -11.028 1.00 35.59 191 GLN A CA 1
ATOM 1490 C C . GLN A 1 191 ? -6.195 21.538 -11.723 1.00 35.59 191 GLN A C 1
ATOM 1492 O O . GLN A 1 191 ? -7.044 20.985 -11.024 1.00 35.59 191 GLN A O 1
ATOM 1497 N N . PRO A 1 192 ? -6.252 21.510 -13.063 1.00 37.41 192 PRO A N 1
ATOM 1498 C CA . PRO A 1 192 ? -7.303 20.802 -13.776 1.00 37.41 192 PRO A CA 1
ATOM 1499 C C . PRO A 1 192 ? -7.247 19.303 -13.468 1.00 37.41 192 PRO A C 1
ATOM 1501 O O . PRO A 1 192 ? -6.172 18.702 -13.422 1.00 37.41 192 PRO A O 1
ATOM 1504 N N . LEU A 1 193 ? -8.421 18.694 -13.296 1.00 4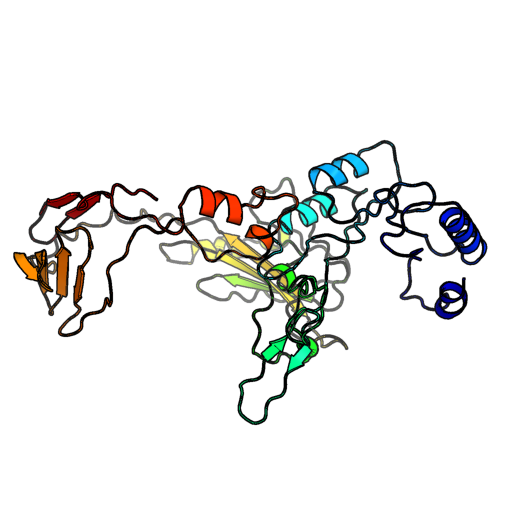0.34 193 LEU A N 1
ATOM 1505 C CA . LEU A 1 193 ? -8.572 17.248 -13.374 1.00 40.34 193 LEU A CA 1
ATOM 1506 C C . LEU A 1 193 ? -8.163 16.825 -14.794 1.00 40.34 193 LEU A C 1
ATOM 1508 O O . LEU A 1 193 ? -8.898 17.051 -15.755 1.00 40.34 193 LEU A O 1
ATOM 1512 N N . LEU A 1 194 ? -6.975 16.239 -14.933 1.00 35.41 194 LEU A N 1
ATOM 1513 C CA . LEU A 1 194 ? -6.556 15.581 -16.167 1.00 35.41 194 LEU A CA 1
ATOM 1514 C C . LEU A 1 194 ? -7.252 14.215 -16.229 1.00 35.41 194 LEU A C 1
ATOM 1516 O O . LEU A 1 194 ? -6.722 13.213 -15.756 1.00 35.41 194 LEU A O 1
ATOM 1520 N N . ILE A 1 195 ? -8.460 14.181 -16.795 1.00 41.06 195 ILE A N 1
ATOM 1521 C CA . ILE A 1 195 ? -9.019 12.935 -17.327 1.00 41.06 195 ILE A CA 1
ATOM 1522 C C . ILE A 1 195 ? -8.309 12.726 -18.666 1.00 41.06 195 ILE A C 1
ATOM 1524 O O . ILE A 1 195 ? -8.610 13.409 -19.642 1.00 41.06 195 ILE A O 1
ATOM 1528 N N . SER A 1 196 ? -7.310 11.842 -18.696 1.00 36.03 196 SER A N 1
ATOM 1529 C CA . SER A 1 196 ? -6.481 11.588 -19.885 1.00 36.03 196 SER A CA 1
ATOM 1530 C C . SER A 1 196 ? -7.268 11.003 -21.060 1.00 36.03 196 SER A C 1
ATOM 1532 O O . SER A 1 196 ? -6.780 11.040 -22.187 1.00 36.03 196 SER A O 1
ATOM 1534 N N . ASP A 1 197 ? -8.489 10.517 -20.820 1.00 39.06 197 ASP A N 1
ATOM 1535 C CA . ASP A 1 197 ? -9.387 10.050 -21.867 1.00 39.06 197 ASP A CA 1
ATOM 1536 C C . ASP A 1 197 ? -10.875 10.109 -21.443 1.00 39.06 197 ASP A C 1
ATOM 1538 O O . ASP A 1 197 ? -11.393 9.155 -20.863 1.00 39.06 197 ASP A O 1
ATOM 1542 N N . PRO A 1 198 ? -11.600 11.217 -21.698 1.00 44.50 198 PRO A N 1
ATOM 1543 C CA . PRO A 1 198 ? -13.000 11.369 -21.283 1.00 44.50 198 PRO A CA 1
ATOM 1544 C C . PRO A 1 198 ? -14.001 10.621 -22.166 1.00 44.50 198 PRO A C 1
ATOM 1546 O O . PRO A 1 198 ? -15.201 10.825 -22.000 1.00 44.50 198 PRO A O 1
ATOM 1549 N N . ARG A 1 199 ? -13.545 9.798 -23.126 1.00 40.12 199 ARG A N 1
ATOM 1550 C CA . ARG A 1 199 ? -14.381 9.275 -24.220 1.00 40.12 199 ARG A CA 1
ATOM 1551 C C . ARG A 1 199 ? -15.651 8.540 -23.769 1.00 40.12 199 ARG A C 1
ATOM 1553 O O . ARG A 1 199 ? -16.565 8.447 -24.575 1.00 40.12 199 ARG A O 1
ATOM 1560 N N . HIS A 1 200 ? -15.740 8.091 -22.512 1.00 39.84 200 HIS A N 1
ATOM 1561 C CA . HIS A 1 200 ? -16.916 7.398 -21.973 1.00 39.84 200 HIS A CA 1
ATOM 1562 C C . HIS A 1 200 ? -17.163 7.682 -20.477 1.00 39.84 200 HIS A C 1
ATOM 1564 O O . HIS A 1 200 ? -17.477 6.748 -19.754 1.00 39.84 200 HIS A O 1
ATOM 1570 N N . ALA A 1 201 ? -16.979 8.903 -19.959 1.00 41.44 201 ALA A N 1
ATOM 1571 C CA . ALA A 1 201 ? -17.099 9.170 -18.513 1.00 41.44 201 ALA A CA 1
ATOM 1572 C C . ALA A 1 201 ? -18.361 9.975 -18.120 1.00 41.44 201 ALA A C 1
ATOM 1574 O O . ALA A 1 201 ? -18.640 11.020 -18.705 1.00 41.44 201 ALA A O 1
ATOM 1575 N N . CYS A 1 202 ? -19.087 9.530 -17.087 1.00 44.75 202 CYS A N 1
ATOM 1576 C CA . CYS A 1 202 ? -20.157 10.269 -16.399 1.00 44.75 202 CYS A CA 1
ATOM 1577 C C . CYS A 1 202 ? -19.650 10.805 -15.055 1.00 44.75 202 CYS A C 1
ATOM 1579 O O . CYS A 1 202 ? -18.916 10.094 -14.377 1.00 44.75 202 CYS A O 1
ATOM 1581 N N . VAL A 1 203 ? -20.065 12.007 -14.639 1.00 50.41 203 VAL A N 1
ATOM 1582 C CA . VAL A 1 203 ? -19.751 12.574 -13.313 1.00 50.41 203 VAL A CA 1
ATOM 1583 C C . VAL A 1 203 ? -21.027 12.680 -12.476 1.00 50.41 203 VAL A C 1
ATOM 1585 O O . VAL A 1 203 ? -21.948 13.407 -12.839 1.00 50.41 203 VAL A O 1
ATOM 1588 N N . CYS A 1 204 ? -21.061 12.005 -11.329 1.00 46.88 204 CYS A N 1
ATOM 1589 C CA . CYS A 1 204 ? -22.148 12.053 -10.348 1.00 46.88 204 CYS A CA 1
ATOM 1590 C C . CYS A 1 204 ? -21.666 12.748 -9.067 1.00 46.88 204 CYS A C 1
ATOM 1592 O O . CYS A 1 204 ? -20.526 12.543 -8.666 1.00 46.88 204 CYS A O 1
ATOM 1594 N N . ALA A 1 205 ? -22.510 13.542 -8.393 1.00 47.00 205 ALA A N 1
ATOM 1595 C CA . ALA A 1 205 ? -22.134 14.200 -7.136 1.00 47.00 205 ALA A CA 1
ATOM 1596 C C . ALA A 1 205 ? -23.148 13.946 -6.006 1.00 47.00 205 ALA A C 1
ATOM 1598 O O . ALA A 1 205 ? -24.159 14.622 -5.876 1.00 47.00 205 ALA A O 1
ATOM 1599 N N . VAL A 1 206 ? -22.877 12.969 -5.152 1.00 48.91 206 VAL A N 1
ATOM 1600 C CA . VAL A 1 206 ? -23.775 12.504 -4.089 1.00 48.91 206 VAL A CA 1
ATOM 1601 C C . VAL A 1 206 ? -23.506 13.263 -2.783 1.00 48.91 206 VAL A C 1
ATOM 1603 O O . VAL A 1 206 ? -22.381 13.271 -2.296 1.00 48.91 206 VAL A O 1
ATOM 1606 N N . LEU A 1 207 ? -24.521 13.859 -2.148 1.00 44.88 207 LEU A N 1
ATOM 1607 C CA . LEU A 1 207 ? -24.382 14.402 -0.790 1.00 44.88 207 LEU A CA 1
ATOM 1608 C C . LEU A 1 207 ? -24.587 13.287 0.246 1.00 44.88 207 LEU A C 1
ATOM 1610 O O . LEU A 1 207 ? -25.471 12.441 0.123 1.00 44.88 207 LEU A O 1
ATOM 1614 N N . ALA A 1 208 ? -23.801 13.290 1.321 1.00 40.03 208 ALA A N 1
ATOM 1615 C CA . ALA A 1 208 ? -23.814 12.221 2.328 1.00 40.03 208 ALA A CA 1
ATOM 1616 C C . ALA A 1 208 ? -25.134 12.087 3.133 1.00 40.03 208 ALA A C 1
ATOM 1618 O O . ALA A 1 208 ? -25.271 11.167 3.936 1.00 40.03 208 ALA A O 1
ATOM 1619 N N . ARG A 1 209 ? -26.128 12.965 2.914 1.00 40.25 209 ARG A N 1
ATOM 1620 C CA . ARG A 1 209 ? -27.518 12.819 3.404 1.00 40.25 209 ARG A CA 1
ATOM 1621 C C . ARG A 1 209 ? -28.575 13.020 2.303 1.00 40.25 209 ARG A C 1
ATOM 1623 O O . ARG A 1 209 ? -29.641 13.573 2.555 1.00 40.25 209 ARG A O 1
ATOM 1630 N N . GLY A 1 210 ? -28.268 12.581 1.083 1.00 40.72 210 GLY A N 1
ATOM 1631 C CA . GLY A 1 210 ? -29.169 12.569 -0.072 1.00 40.72 210 GLY A CA 1
ATOM 1632 C C . GLY A 1 210 ? -28.386 12.573 -1.386 1.00 40.72 210 GLY A C 1
ATOM 1633 O O . GLY A 1 210 ? -27.482 13.378 -1.570 1.00 40.72 210 GLY A O 1
ATOM 1634 N N . SER A 1 211 ? -28.706 11.691 -2.330 1.00 39.94 211 SER A N 1
ATOM 1635 C CA . SER A 1 211 ? -28.053 11.700 -3.644 1.00 39.94 211 SER A CA 1
ATOM 1636 C C . SER A 1 211 ? -28.594 12.837 -4.508 1.00 39.94 211 SER A C 1
ATOM 1638 O O . SER A 1 211 ? -29.780 12.842 -4.831 1.00 39.94 211 SER A O 1
ATOM 1640 N N . LEU A 1 212 ? -27.733 13.764 -4.929 1.00 40.91 212 LEU A N 1
ATOM 1641 C CA . LEU A 1 212 ? -28.033 14.654 -6.043 1.00 40.91 212 LEU A CA 1
ATOM 1642 C C . LEU A 1 212 ? -27.402 14.048 -7.298 1.00 40.91 212 LEU A C 1
ATOM 1644 O O . LEU A 1 212 ? -26.195 14.105 -7.494 1.00 40.91 212 LEU A O 1
ATOM 1648 N N . GLN A 1 213 ? -28.195 13.442 -8.173 1.00 41.78 213 GLN A N 1
ATOM 1649 C CA . GLN A 1 213 ? -27.687 13.172 -9.514 1.00 41.78 213 GLN A CA 1
ATOM 1650 C C . GLN A 1 213 ? -27.555 14.520 -10.222 1.00 41.78 213 GLN A C 1
ATOM 1652 O O . GLN A 1 213 ? -28.556 15.164 -10.535 1.00 41.78 213 GLN A O 1
ATOM 1657 N N . LEU A 1 214 ? -26.322 14.990 -10.411 1.00 46.19 214 LEU A N 1
ATOM 1658 C CA . LEU A 1 214 ? -26.088 16.107 -11.314 1.00 46.19 214 LEU A CA 1
ATOM 1659 C C . LEU A 1 214 ? -26.412 15.622 -12.734 1.00 46.19 214 LEU A C 1
ATOM 1661 O O . LEU A 1 214 ? -26.073 14.483 -13.064 1.00 46.19 214 LEU A O 1
ATOM 1665 N N . PRO A 1 215 ? -27.094 16.430 -13.567 1.00 38.34 215 PRO A N 1
ATOM 1666 C CA . PRO A 1 215 ? -27.359 16.033 -14.939 1.00 38.34 215 PRO A CA 1
ATOM 1667 C C . PRO A 1 215 ? -26.024 15.729 -15.611 1.00 38.34 215 PRO A C 1
ATOM 1669 O O . PRO A 1 215 ? -25.091 16.530 -15.511 1.00 38.34 215 PRO A O 1
ATOM 1672 N N . ALA A 1 216 ? -25.944 14.566 -16.260 1.00 40.75 216 ALA A N 1
ATOM 1673 C CA . ALA A 1 216 ? -24.816 14.159 -17.080 1.00 40.75 216 ALA A CA 1
ATOM 1674 C C . ALA A 1 216 ? -24.645 15.185 -18.207 1.00 40.75 216 ALA A C 1
ATOM 1676 O O . ALA A 1 216 ? -25.193 15.043 -19.298 1.00 40.75 216 ALA A O 1
ATOM 1677 N N . ALA A 1 217 ? -23.939 16.280 -17.937 1.00 41.75 217 ALA A N 1
ATOM 1678 C CA . ALA A 1 217 ? -23.453 17.142 -18.989 1.00 41.75 217 ALA A CA 1
ATOM 1679 C C . ALA A 1 217 ? -22.429 16.289 -19.730 1.00 41.75 217 ALA A C 1
ATOM 1681 O O . ALA A 1 217 ? -21.368 16.007 -19.183 1.00 41.75 217 ALA A O 1
ATOM 1682 N N . GLY A 1 218 ? -22.797 15.790 -20.912 1.00 41.31 218 GLY A N 1
ATOM 1683 C CA . GLY A 1 218 ? -21.907 15.020 -21.770 1.00 41.31 218 GLY A CA 1
ATOM 1684 C C . GLY A 1 218 ? -20.624 15.811 -21.990 1.00 41.31 218 GLY A C 1
ATOM 1685 O O . GLY A 1 218 ? -20.613 16.793 -22.729 1.00 41.31 218 GLY A O 1
ATOM 1686 N N . LEU A 1 219 ? -19.565 15.423 -21.286 1.00 43.84 219 LEU A N 1
ATOM 1687 C CA . LEU A 1 219 ? -18.261 16.048 -21.414 1.00 43.84 219 LEU A CA 1
ATOM 1688 C C . LEU A 1 219 ? -17.644 15.531 -22.703 1.00 43.84 219 LEU A C 1
ATOM 1690 O O . LEU A 1 219 ? -17.436 14.329 -22.861 1.00 43.84 219 LEU A O 1
ATOM 1694 N N . ALA A 1 220 ? -17.365 16.433 -23.639 1.00 36.75 220 ALA A N 1
ATOM 1695 C CA . ALA A 1 220 ? -16.642 16.057 -24.840 1.00 36.75 220 ALA A CA 1
ATOM 1696 C C . ALA A 1 220 ? -15.183 15.686 -24.486 1.00 36.75 220 ALA A C 1
ATOM 1698 O O . ALA A 1 220 ? -14.626 16.205 -23.509 1.00 36.75 220 ALA A O 1
ATOM 1699 N N . PRO A 1 221 ? -14.519 14.825 -25.282 1.00 36.50 221 PRO A N 1
ATOM 1700 C CA . PRO A 1 221 ? -13.109 14.493 -25.089 1.00 36.50 221 PRO A CA 1
ATOM 1701 C C . PRO A 1 221 ? -12.226 15.747 -24.971 1.00 36.50 221 PRO A C 1
ATOM 1703 O O . PRO A 1 221 ? -12.336 16.676 -25.768 1.00 36.50 221 PRO A O 1
ATOM 1706 N N . GLY A 1 222 ? -11.341 15.779 -23.973 1.00 35.72 222 GLY A N 1
ATOM 1707 C CA . GLY A 1 222 ? -10.447 16.906 -23.692 1.00 35.72 222 GLY A CA 1
ATOM 1708 C C . GLY A 1 222 ? -11.065 18.089 -22.932 1.00 35.72 222 GLY A C 1
ATOM 1709 O O . GLY A 1 222 ? -10.334 19.026 -22.612 1.00 35.72 222 GLY A O 1
ATOM 1710 N N . GLN A 1 223 ? -12.363 18.076 -22.597 1.00 39.62 223 GLN A N 1
ATOM 1711 C CA . GLN A 1 223 ? -12.933 19.115 -21.735 1.00 39.62 223 GLN A CA 1
ATOM 1712 C C . GLN A 1 223 ? -12.573 18.871 -20.267 1.00 39.62 223 GLN A C 1
ATOM 1714 O O . GLN A 1 223 ? -12.993 17.894 -19.649 1.00 39.62 223 GLN A O 1
ATOM 1719 N N . ALA A 1 224 ? -11.826 19.806 -19.684 1.00 43.34 224 ALA A N 1
ATOM 1720 C CA . ALA A 1 224 ? -11.695 19.889 -18.239 1.00 43.34 224 ALA A CA 1
ATOM 1721 C C . ALA A 1 224 ? -13.034 20.345 -17.640 1.00 43.34 224 ALA A C 1
ATOM 1723 O O . ALA A 1 224 ? -13.529 21.423 -17.979 1.00 43.34 224 ALA A O 1
ATOM 1724 N N . VAL A 1 225 ? -13.589 19.573 -16.701 1.00 46.88 225 VAL A N 1
ATOM 1725 C CA . VAL A 1 225 ? -14.592 20.109 -15.772 1.00 46.88 225 VAL A CA 1
ATOM 1726 C C . VAL A 1 225 ? -13.842 21.040 -14.838 1.00 46.88 225 VAL A C 1
ATOM 1728 O O . VAL A 1 225 ? -13.205 20.612 -13.875 1.00 46.88 225 VAL A O 1
ATOM 1731 N N . THR A 1 226 ? -13.839 22.327 -15.155 1.00 45.12 226 THR A N 1
ATOM 1732 C CA . THR A 1 226 ? -13.334 23.315 -14.212 1.00 45.12 226 THR A CA 1
ATOM 1733 C C . THR A 1 226 ? -14.331 23.448 -13.064 1.00 45.12 226 THR A C 1
ATOM 1735 O O . THR A 1 226 ? -15.539 23.243 -13.217 1.00 45.12 226 THR A O 1
ATOM 1738 N N . SER A 1 227 ? -13.830 23.849 -11.897 1.00 42.12 227 SER A N 1
ATOM 1739 C CA . SER A 1 227 ? -14.641 24.216 -10.731 1.00 42.12 227 SER A CA 1
ATOM 1740 C C . SER A 1 227 ? -15.734 25.253 -11.040 1.00 42.12 227 SER A C 1
ATOM 1742 O O . SER A 1 227 ? -16.629 25.432 -10.223 1.00 42.12 227 SER A O 1
ATOM 1744 N N . ALA A 1 228 ? -15.704 25.907 -12.209 1.00 40.91 228 ALA A N 1
ATOM 1745 C CA . ALA A 1 228 ? -16.739 26.821 -12.682 1.00 40.91 228 ALA A CA 1
ATOM 1746 C C . ALA A 1 228 ? -18.119 26.157 -12.853 1.00 40.91 228 ALA A C 1
ATOM 1748 O O . ALA A 1 228 ? -19.129 26.825 -12.662 1.00 40.91 228 ALA A O 1
ATOM 1749 N N . TRP A 1 229 ? -18.192 24.853 -13.149 1.00 44.09 229 TRP A N 1
ATOM 1750 C CA . TRP A 1 229 ? -19.480 24.145 -13.245 1.00 44.09 229 TRP A CA 1
ATOM 1751 C C . TRP A 1 229 ? -20.080 23.836 -11.859 1.00 44.09 229 TRP A C 1
ATOM 1753 O O . TRP A 1 229 ? -21.284 23.980 -11.638 1.00 44.09 229 TRP A O 1
ATOM 1763 N N . LEU A 1 230 ? -19.216 23.518 -10.884 1.00 47.97 230 LEU A N 1
ATOM 1764 C CA . LEU A 1 230 ? -19.576 23.388 -9.462 1.00 47.97 230 LEU A CA 1
ATOM 1765 C C . LEU A 1 230 ? -19.865 24.746 -8.796 1.00 47.97 230 LEU A C 1
ATOM 1767 O O . LEU A 1 230 ? -20.546 24.795 -7.778 1.00 47.97 230 LEU A O 1
ATOM 1771 N N . ALA A 1 231 ? -19.368 25.846 -9.366 1.00 43.94 231 ALA A N 1
ATOM 1772 C CA . ALA A 1 231 ? -19.649 27.208 -8.917 1.00 43.94 231 ALA A CA 1
ATOM 1773 C C . ALA A 1 231 ? -21.043 27.712 -9.337 1.00 43.94 231 ALA A C 1
ATOM 1775 O O . ALA A 1 231 ? -21.359 28.882 -9.116 1.00 43.94 231 ALA A O 1
ATOM 1776 N N . SER A 1 232 ? -21.884 26.860 -9.936 1.00 48.03 232 SER A N 1
ATOM 1777 C CA . SER A 1 232 ? -23.274 27.219 -10.200 1.00 48.03 232 SER A CA 1
ATOM 1778 C C . SER A 1 232 ? -24.022 27.503 -8.892 1.00 48.03 232 SER A C 1
ATOM 1780 O O . SER A 1 232 ? -23.839 26.849 -7.861 1.00 48.03 232 SER A O 1
ATOM 1782 N N . SER A 1 233 ? -24.911 28.491 -8.957 1.00 48.97 233 SER A N 1
ATOM 1783 C CA . SER A 1 233 ? -25.863 28.886 -7.914 1.00 48.97 233 SER A CA 1
ATOM 1784 C C . SER A 1 233 ? -26.635 27.707 -7.300 1.00 48.97 233 SER A C 1
ATOM 1786 O O . SER A 1 233 ? -27.034 27.777 -6.139 1.00 48.97 233 SER A O 1
ATOM 1788 N N . SER A 1 234 ? -26.769 26.591 -8.022 1.00 54.25 234 SER A N 1
ATOM 1789 C CA . SER A 1 234 ? -27.490 25.386 -7.606 1.00 54.25 234 SER A CA 1
ATOM 1790 C C . SER A 1 234 ? -26.879 24.655 -6.405 1.00 54.25 234 SER A C 1
ATOM 1792 O O . SER A 1 234 ? -27.628 24.148 -5.576 1.00 54.25 234 SER A O 1
ATOM 1794 N N . LEU A 1 235 ? -25.546 24.612 -6.257 1.00 54.97 235 LEU A N 1
ATOM 1795 C CA . LEU A 1 235 ? -24.904 23.952 -5.104 1.00 54.97 235 LEU A CA 1
ATOM 1796 C C . LEU A 1 235 ? -25.066 24.771 -3.821 1.00 54.97 235 LEU A C 1
ATOM 1798 O O . LEU A 1 235 ? -25.365 24.215 -2.765 1.00 54.97 235 LEU A O 1
ATOM 1802 N N . SER A 1 236 ? -24.921 26.096 -3.920 1.00 55.62 236 SER A N 1
ATOM 1803 C CA . SER A 1 236 ? -25.158 26.990 -2.784 1.00 55.62 236 SER A CA 1
ATOM 1804 C C . SER A 1 236 ? -26.632 26.971 -2.368 1.00 55.62 236 SER A C 1
ATOM 1806 O O . SER A 1 236 ? -26.925 26.916 -1.174 1.00 55.62 236 SER A O 1
ATOM 1808 N N . GLU A 1 237 ? -27.569 26.961 -3.321 1.00 58.84 237 GLU A N 1
ATOM 1809 C CA . GLU A 1 237 ? -29.001 26.797 -3.036 1.00 58.84 237 GLU A CA 1
ATOM 1810 C C . GLU A 1 237 ? -29.311 25.455 -2.364 1.00 58.84 237 GLU A C 1
ATOM 1812 O O . GLU A 1 237 ? -30.082 25.424 -1.404 1.00 58.84 237 GLU A O 1
ATOM 1817 N N . LEU A 1 238 ? -28.690 24.359 -2.815 1.00 56.62 238 LEU A N 1
ATOM 1818 C CA . LEU A 1 238 ? -28.874 23.040 -2.209 1.00 56.62 238 LEU A CA 1
ATOM 1819 C C . LEU A 1 238 ? -28.412 23.019 -0.752 1.00 56.62 238 LEU A C 1
ATOM 1821 O O . LEU A 1 238 ? -29.162 22.580 0.115 1.00 56.62 238 LEU A O 1
ATOM 1825 N N . VAL A 1 239 ? -27.212 23.541 -0.475 1.00 57.91 239 VAL A N 1
ATOM 1826 C CA . VAL A 1 239 ? -26.663 23.618 0.888 1.00 57.91 239 VAL A CA 1
ATOM 1827 C C . VAL A 1 239 ? -27.554 24.475 1.787 1.00 57.91 239 VAL A C 1
ATOM 1829 O O . VAL A 1 239 ? -27.830 24.087 2.917 1.00 57.91 239 VAL A O 1
ATOM 1832 N N . THR A 1 240 ? -28.066 25.598 1.276 1.00 60.09 240 THR A N 1
ATOM 1833 C CA . THR A 1 240 ? -28.903 26.531 2.053 1.00 60.09 240 THR A CA 1
ATOM 1834 C C . THR A 1 240 ? -30.293 25.956 2.361 1.00 60.09 240 THR A C 1
ATOM 1836 O O . THR A 1 240 ? -30.916 26.337 3.349 1.00 60.09 240 THR A O 1
ATOM 1839 N N . ARG A 1 241 ? -30.791 25.023 1.538 1.00 58.34 241 ARG A N 1
ATOM 1840 C CA . ARG A 1 241 ? -32.110 24.387 1.700 1.00 58.34 241 ARG A CA 1
ATOM 1841 C C . ARG A 1 241 ? -32.114 23.156 2.604 1.00 58.34 241 ARG A C 1
ATOM 1843 O O . ARG A 1 241 ? -33.200 22.698 2.946 1.00 58.34 241 ARG A O 1
ATOM 1850 N N . MET A 1 242 ? -30.959 22.602 2.979 1.00 56.75 242 MET A N 1
ATOM 1851 C CA . MET A 1 242 ? -30.902 21.400 3.818 1.00 56.75 242 MET A CA 1
ATOM 1852 C C . MET A 1 242 ? -30.994 21.767 5.313 1.00 56.75 242 MET A C 1
ATOM 1854 O O . MET A 1 242 ? -30.052 22.341 5.860 1.00 56.75 242 MET A O 1
ATOM 1858 N N . PRO A 1 243 ? -32.090 21.420 6.017 1.00 52.78 243 PRO A N 1
ATOM 1859 C CA . PRO A 1 243 ? -32.304 21.799 7.410 1.00 52.78 243 PRO A CA 1
ATOM 1860 C C . PRO A 1 243 ? -31.659 20.763 8.340 1.00 52.78 243 PRO A C 1
ATOM 1862 O O . PRO A 1 243 ? -32.350 20.031 9.046 1.00 52.78 243 PRO A O 1
ATOM 1865 N N . VAL A 1 244 ? -30.333 20.630 8.308 1.00 54.19 244 VAL A N 1
ATOM 1866 C CA . VAL A 1 244 ? -29.629 19.618 9.110 1.00 54.19 244 VAL A CA 1
ATOM 1867 C C . VAL A 1 244 ? -28.529 20.234 9.957 1.00 54.19 244 VAL A C 1
ATOM 1869 O O . VAL A 1 244 ? -27.563 20.795 9.449 1.00 54.19 244 VAL A O 1
ATOM 1872 N N . ALA A 1 245 ? -28.660 20.058 11.271 1.00 60.41 245 ALA A N 1
ATOM 1873 C CA . ALA A 1 245 ? -27.541 20.165 12.190 1.00 60.41 245 ALA A CA 1
ATOM 1874 C C . ALA A 1 245 ? -26.592 18.978 11.943 1.00 60.41 245 ALA A C 1
ATOM 1876 O O . ALA A 1 245 ? -27.003 17.819 12.050 1.00 60.41 245 ALA A O 1
ATOM 1877 N N . GLY A 1 246 ? -25.336 19.254 11.587 1.00 65.25 246 GLY A N 1
ATOM 1878 C CA . GLY A 1 246 ? -24.308 18.228 11.399 1.00 65.25 246 GLY A CA 1
ATOM 1879 C C . GLY A 1 246 ? -23.285 18.557 10.314 1.00 65.25 246 GLY A C 1
ATOM 1880 O O . GLY A 1 246 ? -23.323 19.615 9.688 1.00 65.25 246 GLY A O 1
ATOM 1881 N N . GLU A 1 247 ? -22.354 17.628 10.103 1.00 70.94 247 GLU A N 1
ATOM 1882 C CA . GLU A 1 247 ? -21.376 17.710 9.019 1.00 70.94 247 GLU A CA 1
ATOM 1883 C C . GLU A 1 247 ? -22.032 17.418 7.665 1.00 70.94 247 GLU A C 1
ATOM 1885 O O . GLU A 1 247 ? -22.807 16.468 7.520 1.00 70.94 247 GLU A O 1
ATOM 1890 N N . LEU A 1 248 ? -21.681 18.222 6.662 1.00 70.12 248 LEU A N 1
ATOM 1891 C CA . LEU A 1 248 ? -22.102 18.036 5.279 1.00 70.12 248 LEU A CA 1
ATOM 1892 C C . LEU A 1 248 ? -20.902 17.624 4.431 1.00 70.12 248 LEU A C 1
ATOM 1894 O O . LEU A 1 248 ? -19.835 18.232 4.506 1.00 70.12 248 LEU A O 1
ATOM 1898 N N . TRP A 1 249 ? -21.103 16.614 3.591 1.00 72.81 249 TRP A N 1
ATOM 1899 C CA . TRP A 1 249 ? -20.078 16.057 2.715 1.00 72.81 249 TRP A CA 1
ATOM 1900 C C . TRP A 1 249 ? -20.640 15.881 1.305 1.00 72.81 249 TRP A C 1
ATOM 1902 O O . TRP A 1 249 ? -21.769 15.412 1.141 1.00 72.81 249 TRP A O 1
ATOM 1912 N N . LEU A 1 250 ? -19.845 16.252 0.305 1.00 66.94 250 LEU A N 1
ATOM 1913 C CA . LEU A 1 250 ? -20.095 16.027 -1.114 1.00 66.94 250 LEU A CA 1
ATOM 1914 C C . LEU A 1 250 ? -19.140 14.941 -1.608 1.00 66.94 250 LEU A C 1
ATOM 1916 O O . LEU A 1 250 ? -17.925 15.111 -1.534 1.00 66.94 250 LEU A O 1
ATOM 1920 N N . ASN A 1 251 ? -19.695 13.854 -2.120 1.00 71.25 251 ASN A N 1
ATOM 1921 C CA . ASN A 1 251 ? -18.982 12.806 -2.836 1.00 71.25 251 ASN A CA 1
ATOM 1922 C C . ASN A 1 251 ? -19.113 13.080 -4.326 1.00 71.25 251 ASN A C 1
ATOM 1924 O O . ASN A 1 251 ? -20.210 13.365 -4.791 1.00 71.25 251 ASN A O 1
ATOM 1928 N N . VAL A 1 252 ? -18.030 12.986 -5.080 1.00 67.94 252 VAL A N 1
ATOM 1929 C CA . VAL A 1 252 ? -18.050 13.081 -6.538 1.00 67.94 252 VAL A CA 1
ATOM 1930 C C . VAL A 1 252 ? -17.471 11.800 -7.095 1.00 67.94 252 VAL A C 1
ATOM 1932 O O . VAL A 1 252 ? -16.388 11.406 -6.687 1.00 67.94 252 VAL A O 1
ATOM 1935 N N . GLU A 1 253 ? -18.173 11.167 -8.021 1.00 73.81 253 GLU A N 1
ATOM 1936 C CA . GLU A 1 253 ? -17.821 9.890 -8.631 1.00 73.81 253 GLU A CA 1
ATOM 1937 C C . GLU A 1 253 ? -17.784 10.040 -10.150 1.00 73.81 253 GLU A C 1
ATOM 1939 O O . GLU A 1 253 ? -18.625 10.722 -10.736 1.00 73.81 253 GLU A O 1
ATOM 1944 N N . VAL A 1 254 ? -16.810 9.401 -10.792 1.00 69.81 254 VAL A N 1
ATOM 1945 C CA . VAL A 1 254 ? -16.666 9.336 -12.246 1.00 69.81 254 VAL A CA 1
ATOM 1946 C C . VAL A 1 254 ? -16.813 7.885 -12.673 1.00 69.81 254 VAL A C 1
ATOM 1948 O O . VAL A 1 254 ? -16.042 7.046 -12.214 1.00 69.81 254 VAL A O 1
ATOM 1951 N N . THR A 1 255 ? -17.772 7.575 -13.541 1.00 71.50 255 THR A N 1
ATOM 1952 C CA . THR A 1 255 ? -18.083 6.199 -13.967 1.00 71.50 255 THR A CA 1
ATOM 1953 C C . THR A 1 255 ? -18.037 6.040 -15.483 1.00 71.50 255 THR A C 1
ATOM 1955 O O . THR A 1 255 ? -18.177 7.021 -16.212 1.00 71.50 255 THR A O 1
ATOM 1958 N N . LEU A 1 256 ? -17.840 4.814 -15.977 1.00 69.75 256 LEU A N 1
ATOM 1959 C CA . LEU A 1 256 ? -17.985 4.509 -17.403 1.00 69.75 256 LEU A CA 1
ATOM 1960 C C . LEU A 1 256 ? -19.445 4.671 -17.858 1.00 69.75 256 LEU A C 1
ATOM 1962 O O . LEU A 1 256 ? -20.356 4.179 -17.202 1.00 69.75 256 LEU A O 1
ATOM 1966 N N . LEU A 1 257 ? -19.668 5.313 -19.000 1.00 72.50 257 LEU A N 1
ATOM 1967 C CA . LEU A 1 257 ? -20.969 5.416 -19.665 1.00 72.50 257 LEU A CA 1
ATOM 1968 C C . LEU A 1 257 ? -21.318 4.109 -20.373 1.00 72.50 257 LEU A C 1
ATOM 1970 O O . LEU A 1 257 ? -22.388 3.549 -20.154 1.00 72.50 257 LEU A O 1
ATOM 1974 N N . ASP A 1 258 ? -20.376 3.608 -21.166 1.00 77.25 258 ASP A N 1
ATOM 1975 C CA . ASP A 1 258 ? -20.521 2.400 -21.966 1.00 77.25 258 ASP A CA 1
ATOM 1976 C C . ASP A 1 258 ? -19.567 1.310 -21.479 1.00 77.25 258 ASP A C 1
ATOM 1978 O O . ASP A 1 258 ? -18.507 1.577 -20.905 1.00 77.25 258 ASP A O 1
ATOM 1982 N N . ALA A 1 259 ? -19.937 0.055 -21.729 1.00 83.88 259 ALA A N 1
ATOM 1983 C CA . ALA A 1 259 ? -19.062 -1.070 -21.450 1.00 83.88 259 ALA A CA 1
ATOM 1984 C C . ALA A 1 259 ? -17.834 -1.041 -22.371 1.00 83.88 259 ALA A C 1
ATOM 1986 O O . ALA A 1 259 ? -17.915 -0.729 -23.558 1.00 83.88 259 ALA A O 1
ATOM 1987 N N . THR A 1 260 ? -16.693 -1.432 -21.820 1.00 83.94 260 THR A N 1
ATOM 1988 C CA . THR A 1 260 ? -15.423 -1.600 -22.529 1.00 83.94 260 THR A CA 1
ATOM 1989 C C . THR A 1 260 ? -14.966 -3.059 -22.414 1.00 83.94 260 THR A C 1
ATOM 1991 O O . THR A 1 260 ? -15.479 -3.795 -21.569 1.00 83.94 260 THR A O 1
ATOM 1994 N N . PRO A 1 261 ? -13.969 -3.513 -23.198 1.00 90.75 261 PRO A N 1
ATOM 1995 C CA . PRO A 1 261 ? -13.451 -4.879 -23.068 1.00 90.75 261 PRO A CA 1
ATOM 1996 C C . PRO A 1 261 ? -12.892 -5.237 -21.681 1.00 90.75 261 PRO A C 1
ATOM 1998 O O . PRO A 1 261 ? -12.716 -6.417 -21.395 1.00 90.75 261 PRO A O 1
ATOM 2001 N N . TRP A 1 262 ? -12.580 -4.246 -20.839 1.00 82.75 262 TRP A N 1
ATOM 2002 C CA . TRP A 1 262 ? -11.953 -4.445 -19.529 1.00 82.75 262 TRP A CA 1
ATOM 2003 C C . TRP A 1 262 ? -12.870 -4.115 -18.341 1.00 82.75 262 TRP A C 1
ATOM 2005 O O . TRP A 1 262 ? -12.551 -4.508 -17.221 1.00 82.75 262 TRP A O 1
ATOM 2015 N N . ALA A 1 263 ? -13.999 -3.429 -18.556 1.00 81.12 263 ALA A N 1
ATOM 2016 C CA . ALA A 1 263 ? -14.958 -3.108 -17.499 1.00 81.12 263 ALA A CA 1
ATOM 2017 C C . ALA A 1 263 ? -16.373 -2.836 -18.043 1.00 81.12 263 ALA A C 1
ATOM 2019 O O . ALA A 1 263 ? -16.513 -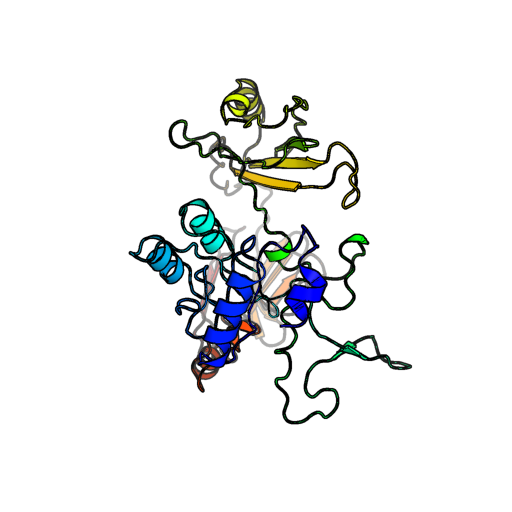2.304 -19.148 1.00 81.12 263 ALA A O 1
ATOM 2020 N N . PRO A 1 264 ? -17.430 -3.147 -17.270 1.00 85.25 264 PRO A N 1
ATOM 2021 C CA . PRO A 1 264 ? -18.810 -2.862 -17.657 1.00 85.25 264 PRO A CA 1
ATOM 2022 C C . PRO A 1 264 ? -19.140 -1.359 -17.622 1.00 85.25 264 PRO A C 1
ATOM 2024 O O . PRO A 1 264 ? -18.444 -0.563 -16.988 1.00 85.25 264 PRO A O 1
ATOM 2027 N N . ALA A 1 265 ? -20.256 -0.985 -18.257 1.00 80.50 265 ALA A N 1
ATOM 2028 C CA . ALA A 1 265 ? -20.875 0.325 -18.062 1.00 80.50 265 ALA A CA 1
ATOM 2029 C C . ALA A 1 265 ? -21.188 0.548 -16.570 1.00 80.50 265 ALA A C 1
ATOM 2031 O O . ALA A 1 265 ? -21.544 -0.388 -15.853 1.00 80.50 265 ALA A O 1
ATOM 2032 N N . GLY A 1 266 ? -21.040 1.781 -16.094 1.00 76.25 266 GLY A N 1
ATOM 2033 C CA . GLY A 1 266 ? -21.199 2.169 -14.693 1.00 76.25 266 GLY A CA 1
ATOM 2034 C C . GLY A 1 266 ? -19.979 1.904 -13.803 1.00 76.25 266 GLY A C 1
ATOM 2035 O O . GLY A 1 266 ? -20.004 2.273 -12.631 1.00 76.25 266 GLY A O 1
ATOM 2036 N N . HIS A 1 267 ? -18.901 1.301 -14.318 1.00 78.19 267 HIS A N 1
ATOM 2037 C CA . HIS A 1 267 ? -17.689 1.048 -13.533 1.00 78.19 267 HIS A CA 1
ATOM 2038 C C . HIS A 1 267 ? -17.058 2.350 -13.013 1.00 78.19 267 HIS A C 1
ATOM 2040 O O . HIS A 1 267 ? -16.831 3.278 -13.790 1.00 78.19 267 HIS A O 1
ATOM 2046 N N . LEU A 1 268 ? -16.752 2.407 -11.712 1.00 75.38 268 LEU A N 1
ATOM 2047 C CA . LEU A 1 268 ? -16.154 3.567 -11.049 1.00 75.38 268 LEU A CA 1
ATOM 2048 C C . LEU A 1 268 ? -14.685 3.745 -11.453 1.00 75.38 268 LEU A C 1
ATOM 2050 O O . LEU A 1 268 ? -13.837 2.924 -11.124 1.00 75.38 268 LEU A O 1
ATOM 2054 N N . LEU A 1 269 ? -14.388 4.853 -12.126 1.00 71.75 269 LEU A N 1
ATOM 2055 C CA . LEU A 1 269 ? -13.047 5.241 -12.565 1.00 71.75 269 LEU A CA 1
ATOM 2056 C C . LEU A 1 269 ? -12.315 6.085 -11.522 1.00 71.75 269 LEU A C 1
ATOM 2058 O O . LEU A 1 269 ? -11.098 5.992 -11.383 1.00 71.75 269 LEU A O 1
ATOM 2062 N N . ALA A 1 270 ? -13.051 6.959 -10.836 1.00 71.62 270 ALA A N 1
ATOM 2063 C CA . ALA A 1 270 ? -12.501 7.904 -9.877 1.00 71.62 270 ALA A CA 1
ATOM 2064 C C . ALA A 1 270 ? -13.565 8.374 -8.892 1.00 71.62 270 ALA A C 1
ATOM 2066 O O . ALA A 1 270 ? -14.741 8.436 -9.237 1.00 71.62 270 ALA A O 1
ATOM 2067 N N . TRP A 1 271 ? -13.153 8.773 -7.693 1.00 75.38 271 TRP A N 1
ATOM 2068 C CA . TRP A 1 271 ? -14.040 9.382 -6.709 1.00 75.38 271 TRP A CA 1
ATOM 2069 C C . TRP A 1 271 ? -13.313 10.324 -5.739 1.00 75.38 271 TRP A C 1
ATOM 2071 O O . TRP A 1 271 ? -12.154 10.134 -5.392 1.00 75.38 271 TRP A O 1
ATOM 2081 N N . GLU A 1 272 ? -13.995 11.331 -5.224 1.00 72.38 272 GLU A N 1
ATOM 2082 C CA . GLU A 1 272 ? -13.445 12.224 -4.206 1.00 72.38 272 GLU A CA 1
ATOM 2083 C C . GLU A 1 272 ? -14.534 12.602 -3.212 1.00 72.38 272 GLU A C 1
ATOM 2085 O O . GLU A 1 272 ? -15.712 12.654 -3.562 1.00 72.38 272 GLU A O 1
ATOM 2090 N N . GLN A 1 273 ? -14.142 12.913 -1.980 1.00 74.81 273 GLN A N 1
ATOM 2091 C CA . GLN A 1 273 ? -15.058 13.411 -0.966 1.00 74.81 273 GLN A CA 1
ATOM 2092 C C . GLN A 1 273 ? -14.555 14.751 -0.417 1.00 74.81 273 GLN A C 1
ATOM 2094 O O . GLN A 1 273 ? -13.422 14.880 0.050 1.00 74.81 273 GLN A O 1
ATOM 2099 N N . CYS A 1 274 ? -15.413 15.770 -0.429 1.00 71.06 274 CYS A N 1
ATOM 2100 C CA . CYS A 1 274 ? -15.113 17.067 0.161 1.00 71.06 274 CYS A CA 1
ATOM 2101 C C . CYS A 1 274 ? -16.139 17.473 1.218 1.00 71.06 274 CYS A C 1
ATOM 2103 O O . CYS A 1 274 ? -17.348 17.440 0.990 1.00 71.06 274 CYS A O 1
ATOM 2105 N N . ALA A 1 275 ? -15.635 17.909 2.372 1.00 72.12 275 ALA A N 1
ATOM 2106 C CA . ALA A 1 275 ? -16.450 18.550 3.392 1.00 72.12 275 ALA A CA 1
ATOM 2107 C C . ALA A 1 275 ? -17.006 19.872 2.847 1.00 72.12 275 ALA A C 1
ATOM 2109 O O . ALA A 1 275 ? -16.266 20.685 2.280 1.00 72.12 275 ALA A O 1
ATOM 2110 N N . LEU A 1 276 ? -18.303 20.081 3.027 1.00 70.00 276 LEU A N 1
ATOM 2111 C CA . LEU A 1 276 ? -18.991 21.324 2.709 1.00 70.00 276 LEU A CA 1
ATOM 2112 C C . LEU A 1 276 ? -19.042 22.233 3.944 1.00 70.00 276 LEU A C 1
ATOM 2114 O O . LEU A 1 276 ? -18.871 21.755 5.069 1.00 70.00 276 LEU A O 1
ATOM 2118 N N . PRO A 1 277 ? -19.266 23.549 3.762 1.00 65.19 277 PRO A N 1
ATOM 2119 C CA . PRO A 1 277 ? -19.474 24.451 4.884 1.00 65.19 277 PRO A CA 1
ATOM 2120 C C . PRO A 1 277 ? -20.583 23.919 5.795 1.00 65.19 277 PRO A C 1
ATOM 2122 O O . PRO A 1 277 ? -21.717 23.719 5.365 1.00 65.19 277 PRO A O 1
ATOM 2125 N N . HIS A 1 278 ? -20.237 23.673 7.054 1.00 61.19 278 HIS A N 1
ATOM 2126 C CA . HIS A 1 278 ? -21.208 23.345 8.083 1.00 61.19 278 HIS A CA 1
ATOM 2127 C C . HIS A 1 278 ? -22.145 24.543 8.292 1.00 61.19 278 HIS A C 1
ATOM 2129 O O . HIS A 1 278 ? -21.688 25.672 8.488 1.00 61.19 278 HIS A O 1
ATOM 2135 N N . ILE A 1 279 ? -23.458 24.310 8.298 1.00 56.00 279 ILE A N 1
ATOM 2136 C CA . ILE A 1 279 ? -24.380 25.269 8.905 1.00 56.00 279 ILE A CA 1
ATOM 2137 C C . ILE A 1 279 ? -24.268 25.024 10.406 1.00 56.00 279 ILE A C 1
ATOM 2139 O O . ILE A 1 279 ? -24.892 24.115 10.951 1.00 56.00 279 ILE A O 1
ATOM 2143 N N . SER A 1 280 ? -23.417 25.805 11.076 1.00 49.44 280 SER A N 1
ATOM 2144 C CA . SER A 1 280 ? -23.427 25.884 12.535 1.00 49.44 280 SER A CA 1
ATOM 2145 C C . SER A 1 280 ? -24.741 26.529 12.964 1.00 49.44 280 SER A C 1
ATOM 2147 O O . SER A 1 280 ? -24.809 27.723 13.247 1.00 49.44 280 SER A O 1
ATOM 2149 N N . GLN A 1 281 ? -25.819 25.751 13.025 1.00 52.03 281 GLN A N 1
ATOM 2150 C CA . GLN A 1 281 ? -26.719 25.988 14.137 1.00 52.03 281 GLN A CA 1
ATOM 2151 C C . GLN A 1 281 ? -25.895 25.638 15.363 1.00 52.03 281 GLN A C 1
ATOM 2153 O O . GLN A 1 281 ? -25.364 24.528 15.426 1.00 52.03 281 GLN A O 1
ATOM 2158 N N . GLN A 1 282 ? -25.709 26.617 16.258 1.00 50.41 282 GLN A N 1
ATOM 2159 C CA . GLN A 1 282 ? -25.097 26.406 17.564 1.00 50.41 282 GLN A CA 1
ATOM 2160 C C . GLN A 1 282 ? -25.579 25.050 18.058 1.00 50.41 282 GLN A C 1
ATOM 2162 O O . GLN A 1 282 ? -26.774 24.904 18.313 1.00 50.41 282 GLN A O 1
ATOM 2167 N N . VAL A 1 283 ? -24.687 24.051 18.107 1.00 50.12 283 VAL A N 1
ATOM 2168 C CA . VAL A 1 283 ? -25.013 22.780 18.751 1.00 50.12 283 VAL A CA 1
ATOM 2169 C C . VAL A 1 283 ? -25.555 23.220 20.100 1.00 50.12 283 VAL A C 1
ATOM 2171 O O . VAL A 1 283 ? -24.811 23.922 20.802 1.00 50.12 283 VAL A O 1
ATOM 2174 N N . PRO A 1 284 ? -26.837 22.959 20.429 1.00 51.19 284 PRO A N 1
ATOM 2175 C CA . PRO A 1 284 ? -27.347 23.331 21.731 1.00 51.19 284 PRO A CA 1
ATOM 2176 C C . PRO A 1 284 ? -26.320 22.773 22.699 1.00 51.19 284 PRO A C 1
ATOM 2178 O O . PRO A 1 284 ? -26.031 21.573 22.623 1.00 51.19 284 PRO A O 1
ATOM 2181 N N . ARG A 1 285 ? -25.666 23.644 23.495 1.00 51.19 285 ARG A N 1
ATOM 2182 C CA . ARG A 1 285 ? -24.752 23.194 24.561 1.00 51.19 285 ARG A CA 1
ATOM 2183 C C . ARG A 1 285 ? -25.434 21.985 25.160 1.00 51.19 285 ARG A C 1
ATOM 2185 O O . ARG A 1 285 ? -26.613 22.192 25.460 1.00 51.19 285 ARG A O 1
ATOM 2192 N N . PRO A 1 286 ? -24.787 20.796 25.232 1.00 50.72 286 PRO A N 1
ATOM 2193 C CA . PRO A 1 286 ? -25.460 19.566 25.617 1.00 50.72 286 PRO A CA 1
ATOM 2194 C C . PRO A 1 286 ? -26.345 19.942 26.773 1.00 50.72 286 PRO A C 1
ATOM 2196 O O . PRO A 1 286 ? -25.845 20.398 27.809 1.00 50.72 286 PRO A O 1
ATOM 2199 N N . VAL A 1 287 ? -27.650 19.976 26.497 1.00 48.44 287 VAL A N 1
ATOM 2200 C CA . VAL A 1 287 ? -28.591 20.409 27.502 1.00 48.44 287 VAL A CA 1
ATOM 2201 C C . VAL A 1 287 ? -28.372 19.307 28.510 1.00 48.44 287 VAL A C 1
ATOM 2203 O O . VAL A 1 287 ? -28.620 18.140 28.203 1.00 48.44 287 VAL A O 1
ATOM 2206 N N . ILE A 1 288 ? -27.781 19.631 29.663 1.00 50.59 288 ILE A N 1
ATOM 2207 C CA . ILE A 1 288 ? -28.021 18.819 30.843 1.00 50.59 288 ILE A CA 1
ATOM 2208 C C . ILE A 1 288 ? -29.532 18.879 30.892 1.00 50.59 288 ILE A C 1
ATOM 2210 O O . ILE A 1 288 ? -30.067 19.933 31.241 1.00 50.59 288 ILE A O 1
ATOM 2214 N N . MET A 1 289 ? -30.194 17.860 30.339 1.00 46.41 289 MET A N 1
ATOM 2215 C CA . MET A 1 289 ? -31.635 17.819 30.253 1.00 46.41 289 MET A CA 1
ATOM 2216 C C . MET A 1 289 ? -32.051 17.766 31.701 1.00 46.41 289 MET A C 1
ATOM 2218 O O . MET A 1 289 ? -32.128 16.698 32.283 1.00 46.41 289 MET A O 1
ATOM 2222 N N . ARG A 1 290 ? -32.280 18.933 32.307 1.00 49.81 290 ARG A N 1
ATOM 2223 C CA . ARG A 1 290 ? -32.993 19.087 33.571 1.00 49.81 290 ARG A CA 1
ATOM 2224 C C . ARG A 1 290 ? -34.467 18.752 33.317 1.00 49.81 290 ARG A C 1
ATOM 2226 O O . ARG A 1 290 ? -35.352 19.507 33.692 1.00 49.81 290 ARG A O 1
ATOM 2233 N N . ASP A 1 291 ? -34.694 17.692 32.555 1.00 49.56 291 ASP A N 1
ATOM 2234 C CA . ASP A 1 291 ? -35.976 17.143 32.208 1.00 49.56 291 ASP A CA 1
ATOM 2235 C C . ASP A 1 291 ? -36.277 16.073 33.253 1.00 49.56 291 ASP A C 1
ATOM 2237 O O . ASP A 1 291 ? -35.389 15.326 33.682 1.00 49.56 291 ASP A O 1
ATOM 2241 N N . ALA A 1 292 ? -37.538 15.999 33.656 1.00 50.66 292 ALA A N 1
ATOM 2242 C CA . ALA A 1 292 ? -38.054 15.037 34.620 1.00 50.66 292 ALA A CA 1
ATOM 2243 C C . ALA A 1 292 ? -37.910 13.573 34.142 1.00 50.66 292 ALA A C 1
ATOM 2245 O O . ALA A 1 292 ? -38.242 12.645 34.875 1.00 50.66 292 ALA A O 1
ATOM 2246 N N . SER A 1 293 ? -37.408 13.356 32.920 1.00 55.38 293 SER A N 1
ATOM 2247 C CA . SER A 1 293 ? -37.085 12.058 32.328 1.00 55.38 293 SER A CA 1
ATOM 2248 C C . SER A 1 293 ? -35.707 11.497 32.714 1.00 55.38 293 SER A C 1
ATOM 2250 O O . SER A 1 293 ? -35.396 10.362 32.346 1.00 55.38 293 SER A O 1
ATOM 2252 N N . MET A 1 294 ? -34.846 12.256 33.406 1.00 61.84 294 MET A N 1
ATOM 2253 C CA . MET A 1 294 ? -33.586 11.722 33.933 1.00 61.84 294 MET A CA 1
ATOM 2254 C C . MET A 1 294 ? -33.845 10.938 35.223 1.00 61.84 294 MET A C 1
ATOM 2256 O O . MET A 1 294 ? -34.065 11.515 36.283 1.00 61.84 294 MET A O 1
ATOM 2260 N N . PHE A 1 295 ? -33.791 9.610 35.139 1.00 73.94 295 PHE A N 1
ATOM 2261 C CA . PHE A 1 295 ? -33.914 8.760 36.319 1.00 73.94 295 PHE A CA 1
ATOM 2262 C C . PHE A 1 295 ? -32.688 8.915 37.231 1.00 73.94 295 PHE A C 1
ATOM 2264 O O . PHE A 1 295 ? -31.560 8.973 36.726 1.00 73.94 295 PHE A O 1
ATOM 2271 N N . PRO A 1 296 ? -32.879 8.962 38.560 1.00 84.69 296 PRO A N 1
ATOM 2272 C CA . PRO A 1 296 ? -31.769 9.023 39.496 1.00 84.69 296 PRO A CA 1
ATOM 2273 C C . PRO A 1 296 ? -30.893 7.773 39.362 1.00 84.69 296 PRO A C 1
ATOM 2275 O O . PRO A 1 296 ? -31.384 6.656 39.179 1.00 84.69 296 PRO A O 1
ATOM 2278 N N . LEU A 1 297 ? -29.584 7.976 39.455 1.00 90.69 297 LEU A N 1
ATOM 2279 C CA . LEU A 1 297 ? -28.590 6.922 39.536 1.00 90.69 297 LEU A CA 1
ATOM 2280 C C . LEU A 1 297 ? -28.347 6.597 41.009 1.00 90.69 297 LEU A C 1
ATOM 2282 O O . LEU A 1 297 ? -27.921 7.453 41.784 1.00 90.69 297 LEU A O 1
ATOM 2286 N N . ALA A 1 298 ? -28.593 5.352 41.399 1.00 91.38 298 ALA A N 1
ATOM 2287 C CA . ALA A 1 298 ? -28.217 4.870 42.719 1.00 91.38 298 ALA A CA 1
ATOM 2288 C C . ALA A 1 298 ? -26.750 4.431 42.698 1.00 91.38 298 ALA A C 1
ATOM 2290 O O . ALA A 1 298 ? -26.339 3.686 41.804 1.00 91.38 298 ALA A O 1
ATOM 2291 N N . VAL A 1 299 ? -25.977 4.888 43.682 1.00 92.81 299 VAL A N 1
ATOM 2292 C CA . VAL A 1 299 ? -24.578 4.497 43.873 1.00 92.81 299 VAL A CA 1
ATOM 2293 C C . VAL A 1 299 ? -24.474 3.662 45.143 1.00 92.81 299 VAL A C 1
ATOM 2295 O O . VAL A 1 299 ? -24.900 4.100 46.211 1.00 92.81 299 VAL A O 1
ATOM 2298 N N . SER A 1 300 ? -23.916 2.463 45.026 1.00 93.69 300 SER A N 1
ATOM 2299 C CA . SER A 1 300 ? -23.649 1.555 46.143 1.00 93.69 300 SER A CA 1
ATOM 2300 C C . SER A 1 300 ? -22.233 0.992 46.052 1.00 93.69 300 SER A C 1
ATOM 2302 O O . SER A 1 300 ? -21.609 1.014 44.994 1.00 93.69 300 SER A O 1
ATOM 2304 N N . GLU A 1 301 ? -21.725 0.480 47.169 1.00 92.88 301 GLU A N 1
ATOM 2305 C CA . GLU A 1 301 ? -20.504 -0.326 47.208 1.00 92.88 301 GLU A CA 1
ATOM 2306 C C . GLU A 1 301 ? -20.907 -1.786 47.410 1.00 92.88 301 GLU A C 1
ATOM 2308 O O . GLU A 1 301 ? -21.606 -2.116 48.371 1.00 92.88 301 GLU A O 1
ATOM 2313 N N . GLU A 1 302 ? -20.514 -2.657 46.484 1.00 93.25 302 GLU A N 1
ATOM 2314 C CA . GLU A 1 302 ? -20.858 -4.078 46.510 1.00 93.25 302 GLU A CA 1
ATOM 2315 C C . GLU A 1 302 ? -19.680 -4.927 46.017 1.00 93.25 302 GLU A C 1
ATOM 2317 O O . GLU A 1 302 ? -18.796 -4.467 45.294 1.00 93.25 302 GLU A O 1
ATOM 2322 N N . THR A 1 303 ? -19.685 -6.213 46.367 1.00 88.62 303 THR A N 1
ATOM 2323 C CA . THR A 1 303 ? -18.712 -7.167 45.830 1.00 88.62 303 THR A CA 1
ATOM 2324 C C . THR A 1 303 ? -19.233 -7.761 44.524 1.00 88.62 303 THR A C 1
ATOM 2326 O O . THR A 1 303 ? -20.236 -8.472 44.521 1.00 88.62 303 THR A O 1
ATOM 2329 N N . VAL A 1 304 ? -18.517 -7.554 43.419 1.00 82.88 304 VAL A N 1
ATOM 2330 C CA . VAL A 1 304 ? -18.824 -8.150 42.110 1.00 82.88 304 VAL A CA 1
ATOM 2331 C C . VAL A 1 304 ? -17.661 -9.030 41.679 1.00 82.88 304 VAL A C 1
ATOM 2333 O O . VAL A 1 304 ? -16.514 -8.598 41.671 1.00 82.88 304 VAL A O 1
ATOM 2336 N N . ARG A 1 305 ? -17.951 -10.294 41.339 1.00 80.62 305 ARG A N 1
ATOM 2337 C CA . ARG A 1 305 ? -16.942 -11.294 40.924 1.00 80.62 305 ARG A CA 1
ATOM 2338 C C . ARG A 1 305 ? -15.759 -11.417 41.907 1.00 80.62 305 ARG A C 1
ATOM 2340 O O . ARG A 1 305 ? -14.629 -11.646 41.496 1.00 80.62 305 ARG A O 1
ATOM 2347 N N . GLY A 1 306 ? -16.032 -11.275 43.207 1.00 83.94 306 GLY A N 1
ATOM 2348 C CA . GLY A 1 306 ? -15.030 -11.388 44.275 1.00 83.94 306 GLY A CA 1
ATOM 2349 C C . GLY A 1 306 ? -14.228 -10.114 44.560 1.00 83.94 306 GLY A C 1
ATOM 2350 O O . GLY A 1 306 ? -13.306 -10.164 45.368 1.00 83.94 306 GLY A O 1
ATOM 2351 N N . VAL A 1 307 ? -14.575 -8.980 43.943 1.00 85.38 307 VAL A N 1
ATOM 2352 C CA . VAL A 1 307 ? -13.851 -7.709 44.075 1.00 85.38 307 VAL A CA 1
ATOM 2353 C C . VAL A 1 307 ? -14.787 -6.597 44.546 1.00 85.38 307 VAL A C 1
ATOM 2355 O O . VAL A 1 307 ? -15.926 -6.519 44.089 1.00 85.38 307 VAL A O 1
ATOM 2358 N N . GLN A 1 308 ? -14.306 -5.727 45.442 1.00 90.06 308 GLN A N 1
ATOM 2359 C CA . GLN A 1 308 ? -15.023 -4.507 45.834 1.00 90.06 308 GLN A CA 1
ATOM 2360 C C . GLN A 1 308 ? -15.191 -3.575 44.634 1.00 90.06 308 GLN A C 1
ATOM 2362 O O . GLN A 1 308 ? -14.222 -3.272 43.930 1.00 90.06 308 GLN A O 1
ATOM 2367 N N . ALA A 1 309 ? -16.420 -3.141 44.392 1.00 91.94 309 ALA A N 1
ATOM 2368 C CA . ALA A 1 309 ? -16.763 -2.317 43.255 1.00 91.94 309 ALA A CA 1
ATOM 2369 C C . ALA A 1 309 ? -17.822 -1.279 43.622 1.00 91.94 309 ALA A C 1
ATOM 2371 O O . ALA A 1 309 ? -18.818 -1.582 44.280 1.00 91.94 309 ALA A O 1
ATOM 2372 N N . THR A 1 310 ? -17.664 -0.084 43.057 1.00 92.88 310 THR A N 1
ATOM 2373 C CA . THR A 1 310 ? -18.741 0.900 43.053 1.00 92.88 310 THR A CA 1
ATOM 2374 C C . THR A 1 310 ? -19.746 0.508 41.980 1.00 92.88 310 THR A C 1
ATOM 2376 O O . THR A 1 310 ? -19.392 0.386 40.800 1.00 92.88 310 THR A O 1
ATOM 2379 N N . ILE A 1 311 ? -21.003 0.329 42.372 1.00 94.19 311 ILE A N 1
ATOM 2380 C CA . ILE A 1 311 ? -22.102 0.003 41.474 1.00 94.19 311 ILE A CA 1
ATOM 2381 C C . ILE A 1 311 ? -22.950 1.238 41.232 1.00 94.19 311 ILE A C 1
ATOM 2383 O O . ILE A 1 311 ? -23.416 1.885 42.163 1.00 94.19 311 ILE A O 1
ATOM 2387 N N . VAL A 1 312 ? -23.168 1.548 39.960 1.00 93.88 312 VAL A N 1
ATOM 2388 C CA . VAL A 1 312 ? -24.043 2.626 39.509 1.00 93.88 312 VAL A CA 1
ATOM 2389 C C . VAL A 1 312 ? -25.252 1.993 38.838 1.00 93.88 312 VAL A C 1
ATOM 2391 O O . VAL A 1 312 ? -25.104 1.314 37.822 1.00 93.88 312 VAL A O 1
ATOM 2394 N N . ARG A 1 313 ? -26.445 2.190 39.401 1.00 93.12 313 ARG A N 1
ATOM 2395 C CA . ARG A 1 313 ? -27.707 1.618 38.909 1.00 93.12 313 ARG A CA 1
ATOM 2396 C C . ARG A 1 313 ? -28.608 2.717 38.381 1.00 93.12 313 ARG A C 1
ATOM 2398 O O . ARG A 1 313 ? -28.788 3.725 39.051 1.00 93.12 313 ARG A O 1
ATOM 2405 N N . GLY A 1 314 ? -29.181 2.508 37.205 1.00 89.81 314 GLY A N 1
ATOM 2406 C CA . GLY A 1 314 ? -30.202 3.376 36.624 1.00 89.81 314 GLY A CA 1
ATOM 2407 C C . GLY A 1 314 ? -31.525 2.642 36.441 1.00 89.81 314 GLY A C 1
ATOM 2408 O O . GLY A 1 314 ? -31.717 1.523 36.919 1.00 89.81 314 GLY A O 1
ATOM 2409 N N . SER A 1 315 ? -32.448 3.271 35.720 1.00 86.19 315 SER A N 1
ATOM 2410 C CA . SER A 1 315 ? -33.720 2.647 35.364 1.00 86.19 315 SER A CA 1
ATOM 2411 C C . SER A 1 315 ? -33.549 1.531 34.328 1.00 86.19 315 SER A C 1
ATOM 2413 O O . SER A 1 315 ? -32.502 1.381 33.694 1.00 86.19 315 SER A O 1
ATOM 2415 N N . SER A 1 316 ? -34.600 0.724 34.159 1.00 85.69 316 SER A N 1
ATOM 2416 C CA . SER A 1 316 ? -34.678 -0.325 33.127 1.00 85.69 316 SER A CA 1
ATOM 2417 C C . SER A 1 316 ? -33.530 -1.348 33.179 1.00 85.69 316 SER A C 1
ATOM 2419 O O . SER A 1 316 ? -33.093 -1.863 32.152 1.00 85.69 316 SER A O 1
ATOM 2421 N N . GLY A 1 317 ? -33.017 -1.633 34.382 1.00 87.00 317 GLY A N 1
ATOM 2422 C CA . GLY A 1 317 ? -31.935 -2.600 34.588 1.00 87.00 317 GLY A CA 1
ATOM 2423 C C . GLY A 1 317 ? -30.566 -2.139 34.077 1.00 87.00 317 GLY A C 1
ATOM 2424 O O . GLY A 1 317 ? -29.688 -2.970 33.863 1.00 87.00 317 GLY A O 1
ATOM 2425 N N . PHE A 1 318 ? -30.362 -0.835 33.861 1.00 92.31 318 PHE A N 1
ATOM 2426 C CA . PHE A 1 318 ? -29.026 -0.298 33.623 1.00 92.31 318 PHE A CA 1
ATOM 2427 C C . PHE A 1 318 ? -28.162 -0.449 34.880 1.00 92.31 318 PHE A C 1
ATOM 2429 O O . PHE A 1 318 ? -28.543 -0.003 35.965 1.00 92.31 318 PHE A O 1
ATOM 2436 N N . GLN A 1 319 ? -26.981 -1.041 34.730 1.00 93.31 319 GLN A N 1
ATOM 2437 C CA . GLN A 1 319 ? -26.000 -1.141 35.805 1.00 93.31 319 GLN A CA 1
ATOM 2438 C C . GLN A 1 319 ? -24.582 -1.044 35.250 1.00 93.31 319 GLN A C 1
ATOM 2440 O O . GLN A 1 319 ? -24.253 -1.662 34.241 1.00 93.31 319 GLN A O 1
ATOM 2445 N N . VAL A 1 320 ? -23.721 -0.343 35.976 1.00 93.62 320 VAL A N 1
ATOM 2446 C CA . VAL A 1 320 ? -22.276 -0.305 35.768 1.00 93.62 320 VAL A CA 1
ATOM 2447 C C . VAL A 1 320 ? -21.586 -0.714 37.062 1.00 93.62 320 VAL A C 1
ATOM 2449 O O . VAL A 1 320 ? -21.909 -0.172 38.112 1.00 93.62 320 VAL A O 1
ATOM 2452 N N . ALA A 1 321 ? -20.637 -1.646 36.994 1.00 92.81 321 ALA A N 1
ATOM 2453 C CA . ALA A 1 321 ? -19.763 -1.989 38.113 1.00 92.81 321 ALA A CA 1
ATOM 2454 C C . ALA A 1 321 ? -18.332 -1.534 37.819 1.00 92.81 321 ALA A C 1
ATOM 2456 O O . ALA A 1 321 ? -17.748 -1.922 36.803 1.00 92.81 321 ALA A O 1
ATOM 2457 N N . VAL A 1 322 ? -17.762 -0.732 38.716 1.00 91.62 322 VAL A N 1
ATOM 2458 C CA . VAL A 1 322 ? -16.383 -0.247 38.624 1.00 91.62 322 VAL A CA 1
ATOM 2459 C C . VAL A 1 322 ? -15.572 -0.855 39.755 1.00 91.62 322 VAL A C 1
ATOM 2461 O O . VAL A 1 322 ? -15.700 -0.451 40.907 1.00 91.62 322 VAL A O 1
ATOM 2464 N N . ALA A 1 323 ? -14.739 -1.832 39.424 1.00 88.56 323 ALA A N 1
ATOM 2465 C CA . ALA A 1 323 ? -13.922 -2.549 40.386 1.00 88.56 323 ALA A CA 1
ATOM 2466 C C . ALA A 1 323 ? -12.746 -1.704 40.886 1.00 88.56 323 ALA A C 1
ATOM 2468 O O . ALA A 1 323 ? -12.080 -1.000 40.119 1.00 88.56 323 ALA A O 1
ATOM 2469 N N . HIS A 1 324 ? -12.466 -1.813 42.183 1.00 84.94 324 HIS A N 1
ATOM 2470 C CA . HIS A 1 324 ? -11.396 -1.077 42.860 1.00 84.94 324 HIS A CA 1
ATOM 2471 C C . HIS A 1 324 ? -10.039 -1.788 42.798 1.00 84.94 324 HIS A C 1
ATOM 2473 O O . HIS A 1 324 ? -9.021 -1.178 43.117 1.00 84.94 324 HIS A O 1
ATOM 2479 N N . ASP A 1 325 ? -9.997 -3.054 42.367 1.00 79.19 325 ASP A N 1
ATOM 2480 C CA . ASP A 1 325 ? -8.752 -3.820 42.195 1.00 79.19 325 ASP A CA 1
ATOM 2481 C C . ASP A 1 325 ? -7.930 -3.387 40.977 1.00 79.19 325 ASP A C 1
ATOM 2483 O O . ASP A 1 325 ? -6.729 -3.650 40.902 1.00 79.19 325 ASP A O 1
ATOM 2487 N N . GLY A 1 326 ? -8.575 -2.713 40.024 1.00 71.12 326 GLY A N 1
ATOM 2488 C CA . GLY A 1 326 ? -7.950 -2.261 38.798 1.00 71.12 326 GLY A CA 1
ATOM 2489 C C . GLY A 1 326 ? -8.360 -2.846 37.490 1.00 71.12 326 GLY A C 1
ATOM 2490 O O . GLY A 1 326 ? -7.888 -2.379 36.451 1.00 71.12 326 GLY A O 1
ATOM 2491 N N . SER A 1 327 ? -9.272 -3.797 37.521 1.00 75.56 327 SER A N 1
ATOM 2492 C CA . SER A 1 327 ? -9.944 -4.238 36.310 1.00 75.56 327 SER A CA 1
ATOM 2493 C C . SER A 1 327 ? -10.785 -3.117 35.671 1.00 75.56 327 SER A C 1
ATOM 2495 O O . SER A 1 327 ? -11.116 -3.193 34.489 1.00 75.56 327 SER A O 1
ATOM 2497 N N . GLY A 1 328 ? -11.055 -2.025 36.401 1.00 83.44 328 GLY A N 1
ATOM 2498 C CA . GLY A 1 328 ? -11.759 -0.854 35.889 1.00 83.44 328 GLY A CA 1
ATOM 2499 C C . GLY A 1 328 ? -13.248 -1.146 35.758 1.00 83.44 328 GLY A C 1
ATOM 2500 O O . GLY A 1 328 ? -13.897 -1.502 36.736 1.00 83.44 328 GLY A O 1
ATOM 2501 N N . LEU A 1 329 ? -13.807 -0.979 34.561 1.00 88.88 329 LEU A N 1
ATOM 2502 C CA . LEU A 1 329 ? -15.207 -1.308 34.292 1.00 88.88 329 LEU A CA 1
ATOM 2503 C C . LEU A 1 329 ? -15.385 -2.836 34.255 1.00 88.88 329 LEU A C 1
ATOM 2505 O O . LEU A 1 329 ? -15.140 -3.468 33.234 1.00 88.88 329 LEU A O 1
ATOM 2509 N N . ALA A 1 330 ? -15.803 -3.430 35.367 1.00 89.06 330 ALA A N 1
ATOM 2510 C CA . ALA A 1 330 ? -15.910 -4.880 35.521 1.00 89.06 330 ALA A CA 1
ATOM 2511 C C . ALA A 1 330 ? -17.216 -5.455 34.956 1.00 89.06 330 ALA A C 1
ATOM 2513 O O . ALA A 1 330 ? -17.261 -6.615 34.543 1.00 89.06 330 ALA A O 1
ATOM 2514 N N . GLU A 1 331 ? -18.281 -4.654 34.929 1.00 91.06 331 GLU A N 1
ATOM 2515 C CA . GLU A 1 331 ? -19.568 -5.060 34.376 1.00 91.06 331 GLU A CA 1
ATOM 2516 C C . GLU A 1 331 ? -20.322 -3.861 33.800 1.00 91.06 331 GLU A C 1
ATOM 2518 O O . GLU A 1 331 ? -20.307 -2.765 34.361 1.00 91.06 331 GLU A O 1
ATOM 2523 N N . LEU A 1 332 ? -21.021 -4.098 32.695 1.00 93.25 332 LEU A N 1
ATOM 2524 C CA . LEU A 1 332 ? -22.051 -3.219 32.160 1.00 93.25 332 LEU A CA 1
ATOM 2525 C C . LEU A 1 332 ? -23.264 -4.100 31.863 1.00 93.25 332 LEU A C 1
ATOM 2527 O O . LEU A 1 332 ? -23.129 -5.121 31.183 1.00 93.25 332 LEU A O 1
ATOM 2531 N N . ARG A 1 333 ? -24.433 -3.728 32.385 1.00 93.25 333 ARG A N 1
ATOM 2532 C CA . ARG A 1 333 ? -25.699 -4.417 32.135 1.00 93.25 333 ARG A CA 1
ATOM 2533 C C . ARG A 1 333 ? -26.703 -3.494 31.473 1.00 93.25 333 ARG A C 1
ATOM 2535 O O . ARG A 1 333 ? -26.807 -2.317 31.820 1.00 93.25 333 ARG A O 1
ATOM 2542 N N . ALA A 1 334 ? -27.458 -4.078 30.554 1.00 92.62 334 ALA A N 1
ATOM 2543 C CA . ALA A 1 334 ? -28.651 -3.491 29.970 1.00 92.62 334 ALA A CA 1
ATOM 2544 C C . ALA A 1 334 ? -29.804 -4.479 30.186 1.00 92.62 334 ALA A C 1
ATOM 2546 O O . ALA A 1 334 ? -29.843 -5.540 29.559 1.00 92.62 334 ALA A O 1
ATOM 2547 N N . GLY A 1 335 ? -30.702 -4.159 31.120 1.00 90.19 335 GLY A N 1
ATOM 2548 C CA . GLY A 1 335 ? -31.716 -5.099 31.588 1.00 90.19 335 GLY A CA 1
ATOM 2549 C C . GLY A 1 335 ? -31.092 -6.254 32.377 1.00 90.19 335 GLY A C 1
ATOM 2550 O O . GLY A 1 335 ? -30.297 -6.061 33.296 1.00 90.19 335 GLY A O 1
ATOM 2551 N N . ASP A 1 336 ? -31.434 -7.481 32.006 1.00 89.06 336 ASP A N 1
ATOM 2552 C CA . ASP A 1 336 ? -30.908 -8.701 32.617 1.00 89.06 336 ASP A CA 1
ATOM 2553 C C . ASP A 1 336 ? -29.558 -9.149 32.026 1.00 89.06 336 ASP A C 1
ATOM 2555 O O . ASP A 1 336 ? -28.878 -9.980 32.634 1.00 89.06 336 ASP A O 1
ATOM 2559 N N . ARG A 1 337 ? -29.116 -8.568 30.903 1.00 92.12 337 ARG A N 1
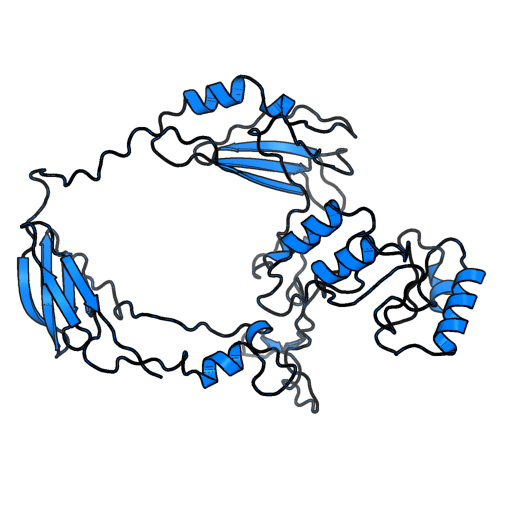ATOM 2560 C CA . ARG A 1 337 ? -27.923 -9.007 30.161 1.00 92.12 337 ARG A CA 1
ATOM 2561 C C . ARG A 1 337 ? -26.666 -8.251 30.561 1.00 92.12 337 ARG A C 1
ATOM 2563 O O . ARG A 1 337 ? -26.656 -7.022 30.580 1.00 92.12 337 ARG A O 1
ATOM 2570 N N . SER A 1 338 ? -25.579 -8.991 30.779 1.00 90.69 338 SER A N 1
ATOM 2571 C CA . SER A 1 338 ? -24.227 -8.426 30.787 1.00 90.69 338 SER A CA 1
ATOM 2572 C C . SER A 1 338 ? -23.746 -8.238 29.349 1.00 90.69 338 SER A C 1
ATOM 2574 O O . SER A 1 338 ? -23.870 -9.151 28.534 1.00 90.69 338 SER A O 1
ATOM 2576 N N . VAL A 1 339 ? -23.219 -7.056 29.031 1.00 93.62 339 VAL A N 1
ATOM 2577 C CA . VAL A 1 339 ? -22.746 -6.719 27.675 1.00 93.62 339 VAL A CA 1
ATOM 2578 C C . VAL A 1 339 ? -21.222 -6.754 27.550 1.00 93.62 339 VAL A C 1
ATOM 2580 O O . VAL A 1 339 ? -20.694 -6.563 26.458 1.00 93.62 339 VAL A O 1
ATOM 2583 N N . LEU A 1 340 ? -20.507 -7.002 28.652 1.00 89.94 340 LEU A N 1
ATOM 2584 C CA . LEU A 1 340 ? -19.047 -7.063 28.685 1.00 89.94 340 LEU A CA 1
ATOM 2585 C C . LEU A 1 340 ? -18.570 -8.421 29.194 1.00 89.94 340 LEU A C 1
ATOM 2587 O O . LEU A 1 340 ? -18.929 -8.859 30.287 1.00 89.94 340 LEU A O 1
ATOM 2591 N N . GLN A 1 341 ? -17.678 -9.049 28.428 1.00 87.81 341 GLN A N 1
ATOM 2592 C CA . GLN A 1 341 ? -16.886 -10.173 28.926 1.00 87.81 341 GLN A CA 1
ATOM 2593 C C . GLN A 1 341 ? -15.784 -9.677 29.878 1.00 87.81 341 GLN A C 1
ATOM 2595 O O . GLN A 1 341 ? -15.587 -10.248 30.953 1.00 87.81 341 GLN A O 1
ATOM 2600 N N . SER A 1 342 ? -15.123 -8.577 29.506 1.00 85.12 342 SER A N 1
ATOM 2601 C CA . SER A 1 342 ? -14.117 -7.860 30.290 1.00 85.12 342 SER A CA 1
ATOM 2602 C C . SER A 1 342 ? -14.210 -6.355 30.037 1.00 85.12 342 SER A C 1
ATOM 2604 O O . SER A 1 342 ? -14.694 -5.921 28.989 1.00 85.12 342 SER A O 1
ATOM 2606 N N . GLY A 1 343 ? -13.711 -5.561 30.982 1.00 84.75 343 GLY A N 1
ATOM 2607 C CA . GLY A 1 343 ? -13.632 -4.112 30.840 1.00 84.75 343 GLY A CA 1
ATOM 2608 C C . GLY A 1 343 ? -12.636 -3.647 29.777 1.00 84.75 343 GLY A C 1
ATOM 2609 O O . GLY A 1 343 ? -11.680 -4.364 29.470 1.00 84.75 343 GLY A O 1
ATOM 2610 N N . PRO A 1 344 ? -12.811 -2.431 29.231 1.00 85.94 344 PRO A N 1
ATOM 2611 C CA . PRO A 1 344 ? -11.771 -1.767 28.463 1.00 85.94 344 PRO A CA 1
ATOM 2612 C C . PRO A 1 344 ? -10.522 -1.550 29.325 1.00 85.94 344 PRO A C 1
ATOM 2614 O O . PRO A 1 344 ? -10.595 -1.022 30.436 1.00 85.94 344 PRO A O 1
ATOM 2617 N N . ALA A 1 345 ? -9.367 -1.900 28.767 1.00 81.81 345 ALA A N 1
ATOM 2618 C CA . ALA A 1 345 ? -8.059 -1.630 29.345 1.00 81.81 345 ALA A CA 1
ATOM 2619 C C . ALA A 1 345 ? -7.222 -0.779 28.375 1.00 81.81 345 ALA A C 1
ATOM 2621 O O . ALA A 1 345 ? -7.397 -0.892 27.156 1.00 81.81 345 ALA A O 1
ATOM 2622 N N . PRO A 1 346 ? -6.302 0.066 28.876 1.00 86.19 346 PRO A N 1
ATOM 2623 C CA . PRO A 1 346 ? -5.361 0.770 28.015 1.00 86.19 346 PRO A CA 1
ATOM 2624 C C . PRO A 1 346 ? -4.529 -0.218 27.185 1.00 86.19 346 PRO A C 1
ATOM 2626 O O . PRO A 1 346 ? -3.912 -1.125 27.738 1.00 86.19 346 PRO A O 1
ATOM 2629 N N . CYS A 1 347 ? -4.481 -0.024 25.866 1.00 90.06 347 CYS A N 1
ATOM 2630 C CA . CYS A 1 347 ? -3.693 -0.849 24.955 1.00 90.06 347 CYS A CA 1
ATOM 2631 C C . CYS A 1 347 ? -2.773 0.038 24.111 1.00 90.06 347 CYS A C 1
ATOM 2633 O O . CYS A 1 347 ? -3.240 0.899 23.367 1.00 90.06 347 CYS A O 1
ATOM 2635 N N . PHE A 1 348 ? -1.462 -0.179 24.234 1.00 93.50 348 PHE A N 1
ATOM 2636 C CA . PHE A 1 348 ? -0.416 0.575 23.526 1.00 93.50 348 PHE A CA 1
ATOM 2637 C C . PHE A 1 348 ? 0.384 -0.311 22.564 1.00 93.50 348 PHE A C 1
ATOM 2639 O O . PHE A 1 348 ? 1.502 0.021 22.171 1.00 93.50 348 PHE A O 1
ATOM 2646 N N . TYR A 1 349 ? -0.178 -1.464 22.207 1.00 94.88 349 TYR A N 1
ATOM 2647 C CA . TYR A 1 349 ? 0.450 -2.455 21.350 1.00 94.88 349 TYR A CA 1
ATOM 2648 C C . TYR A 1 349 ? -0.536 -2.930 20.288 1.00 94.88 349 TYR A C 1
ATOM 2650 O O . TYR A 1 349 ? -1.741 -2.994 20.516 1.00 94.88 349 TYR A O 1
ATOM 2658 N N . ARG A 1 350 ? -0.014 -3.293 19.119 1.00 94.94 350 ARG A N 1
ATOM 2659 C CA . ARG A 1 350 ? -0.785 -3.929 18.050 1.00 94.94 350 ARG A CA 1
ATOM 2660 C C . ARG A 1 350 ? -0.067 -5.181 17.573 1.00 94.94 350 ARG A C 1
ATOM 2662 O O . ARG A 1 350 ? 1.157 -5.280 17.685 1.00 94.94 350 ARG A O 1
ATOM 2669 N N . ALA A 1 351 ? -0.816 -6.113 16.989 1.00 94.94 351 ALA A N 1
ATOM 2670 C CA . ALA A 1 351 ? -0.209 -7.190 16.220 1.00 94.94 351 ALA A CA 1
ATOM 2671 C C . ALA A 1 351 ? 0.676 -6.583 15.116 1.00 94.94 351 ALA A C 1
ATOM 2673 O O . ALA A 1 351 ? 0.245 -5.702 14.373 1.00 94.94 351 ALA A O 1
ATOM 2674 N N . ARG A 1 352 ? 1.937 -7.018 15.064 1.00 94.00 352 ARG A N 1
ATOM 2675 C CA . ARG A 1 352 ? 2.955 -6.446 14.175 1.00 94.00 352 ARG A CA 1
ATOM 2676 C C . ARG A 1 352 ? 2.657 -6.798 12.722 1.00 94.00 352 ARG A C 1
ATOM 2678 O O . ARG A 1 352 ? 2.543 -7.984 12.403 1.00 94.00 352 ARG A O 1
ATOM 2685 N N . THR A 1 353 ? 2.623 -5.791 11.857 1.00 95.06 353 THR A N 1
ATOM 2686 C CA . THR A 1 353 ? 2.625 -5.991 10.399 1.00 95.06 353 THR A CA 1
ATOM 2687 C C . THR A 1 353 ? 4.003 -6.467 9.930 1.00 95.06 353 THR A C 1
ATOM 2689 O O . THR A 1 353 ? 4.961 -6.460 10.706 1.00 95.06 353 THR A O 1
ATOM 2692 N N . ASP A 1 354 ? 4.144 -6.881 8.672 1.00 93.38 354 ASP A N 1
ATOM 2693 C CA . ASP A 1 354 ? 5.461 -7.241 8.130 1.00 93.38 354 ASP A CA 1
ATOM 2694 C C . ASP A 1 354 ? 6.408 -6.038 8.056 1.00 93.38 354 ASP A C 1
ATOM 2696 O O . ASP A 1 354 ? 7.580 -6.171 8.401 1.00 93.38 354 ASP A O 1
ATOM 2700 N N . ASN A 1 355 ? 5.884 -4.836 7.804 1.00 93.00 355 ASN A N 1
ATOM 2701 C CA . ASN A 1 355 ? 6.642 -3.586 7.923 1.00 93.00 355 ASN A CA 1
ATOM 2702 C C . ASN A 1 355 ? 7.178 -3.338 9.342 1.00 93.00 355 ASN A C 1
ATOM 2704 O O . ASN A 1 355 ? 8.298 -2.859 9.509 1.00 93.00 355 ASN A O 1
ATOM 2708 N N . ASP A 1 356 ? 6.405 -3.681 10.380 1.00 95.12 356 ASP A N 1
ATOM 2709 C CA . ASP A 1 356 ? 6.868 -3.571 11.766 1.00 95.12 356 ASP A CA 1
ATOM 2710 C C . ASP A 1 356 ? 7.967 -4.611 12.074 1.00 95.12 356 ASP A C 1
ATOM 2712 O O . ASP A 1 356 ? 8.791 -4.379 12.959 1.00 95.12 356 ASP A O 1
ATOM 2716 N N . LYS A 1 357 ? 7.975 -5.759 11.378 1.00 92.88 357 LYS A N 1
ATOM 2717 C CA . LYS A 1 357 ? 8.954 -6.849 11.551 1.00 92.88 357 LYS A CA 1
ATOM 2718 C C . LYS A 1 357 ? 10.218 -6.670 10.706 1.00 92.88 357 LYS A C 1
ATOM 2720 O O . LYS A 1 357 ? 11.235 -7.244 11.079 1.00 92.88 357 LYS A O 1
ATOM 2725 N N . GLY A 1 358 ? 10.149 -5.924 9.600 1.00 86.94 358 GLY A N 1
ATOM 2726 C CA . GLY A 1 358 ? 11.253 -5.729 8.660 1.00 86.94 358 GLY A CA 1
ATOM 2727 C C . GLY A 1 358 ? 12.513 -5.244 9.370 1.00 86.94 358 GLY A C 1
ATOM 2728 O O . GLY A 1 358 ? 12.526 -4.173 9.983 1.00 86.94 358 GLY A O 1
ATOM 2729 N N . GLU A 1 359 ? 13.565 -6.055 9.330 1.00 76.50 359 GLU A N 1
ATOM 2730 C CA . GLU A 1 359 ? 14.771 -5.848 10.120 1.00 76.50 359 GLU A CA 1
ATOM 2731 C C . GLU A 1 359 ? 16.001 -5.880 9.214 1.00 76.50 359 GLU A C 1
ATOM 2733 O O . GLU A 1 359 ? 16.357 -6.918 8.672 1.00 76.50 359 GLU A O 1
ATOM 2738 N N . MET A 1 360 ? 16.641 -4.721 9.042 1.00 71.81 360 MET A N 1
ATOM 2739 C CA . MET A 1 360 ? 17.898 -4.603 8.292 1.00 71.81 360 MET A CA 1
ATOM 2740 C C . MET A 1 360 ? 19.107 -5.003 9.152 1.00 71.81 360 MET A C 1
ATOM 2742 O O . MET A 1 360 ? 20.128 -5.431 8.625 1.00 71.81 360 MET A O 1
ATOM 2746 N N . ALA A 1 361 ? 19.000 -4.843 10.477 1.00 80.69 361 ALA A N 1
ATOM 2747 C CA . ALA A 1 361 ? 19.972 -5.305 11.464 1.00 80.69 361 ALA A CA 1
ATOM 2748 C C . ALA A 1 361 ? 19.264 -5.634 12.795 1.00 80.69 361 ALA A C 1
ATOM 2750 O O . ALA A 1 361 ? 18.237 -5.020 13.097 1.00 80.69 361 ALA A O 1
ATOM 2751 N N . PRO A 1 362 ? 19.790 -6.555 13.624 1.00 82.75 362 PRO A N 1
ATOM 2752 C CA . PRO A 1 362 ? 19.132 -6.965 14.864 1.00 82.75 362 PRO A CA 1
ATOM 2753 C C . PRO A 1 362 ? 18.745 -5.782 15.764 1.00 82.75 362 PRO A C 1
ATOM 2755 O O . PRO A 1 362 ? 19.574 -4.940 16.104 1.00 82.75 362 PRO A O 1
ATOM 2758 N N . GLY A 1 363 ? 17.475 -5.716 16.160 1.00 86.38 363 GLY A N 1
ATOM 2759 C CA . GLY A 1 363 ? 16.930 -4.677 17.033 1.00 86.38 363 GLY A CA 1
ATOM 2760 C C . GLY A 1 363 ? 16.486 -3.390 16.328 1.00 86.38 363 GLY A C 1
ATOM 2761 O O . GLY A 1 363 ? 15.958 -2.502 16.998 1.00 86.38 363 GLY A O 1
ATOM 2762 N N . THR A 1 364 ? 16.649 -3.248 15.006 1.00 90.62 364 THR A N 1
ATOM 2763 C CA . THR A 1 364 ? 16.332 -1.977 14.324 1.00 90.62 364 THR A CA 1
ATOM 2764 C C . THR A 1 364 ? 14.860 -1.823 13.951 1.00 90.62 364 THR A C 1
ATOM 2766 O O . THR A 1 364 ? 14.380 -0.697 13.783 1.00 90.62 364 THR A O 1
ATOM 2769 N N . SER A 1 365 ? 14.121 -2.930 13.811 1.00 94.62 365 SER A N 1
ATOM 2770 C CA . SER A 1 365 ? 12.708 -2.874 13.418 1.00 94.62 365 SER A CA 1
ATOM 2771 C C . SER A 1 365 ? 11.855 -2.178 14.491 1.00 94.62 365 SER A C 1
ATOM 2773 O O . SER A 1 365 ? 12.205 -2.137 15.677 1.00 94.62 365 SER A O 1
ATOM 2775 N N . PHE A 1 366 ? 10.717 -1.594 14.104 1.00 95.12 366 PHE A N 1
ATOM 2776 C CA . PHE A 1 366 ? 9.769 -1.043 15.084 1.00 95.12 366 PHE A CA 1
ATOM 2777 C C . PHE A 1 366 ? 9.277 -2.131 16.041 1.00 95.12 366 PHE A C 1
ATOM 2779 O O . PHE A 1 366 ? 9.258 -1.939 17.254 1.00 95.12 366 PHE A O 1
ATOM 2786 N N . GLY A 1 367 ? 8.961 -3.304 15.501 1.00 94.94 367 GLY A N 1
ATOM 2787 C CA . GLY A 1 367 ? 8.484 -4.452 16.246 1.00 94.94 367 GLY A CA 1
ATOM 2788 C C . GLY A 1 367 ? 9.484 -4.984 17.269 1.00 94.94 367 GLY A C 1
ATOM 2789 O O . GLY A 1 367 ? 9.062 -5.374 18.359 1.00 94.94 367 GLY A O 1
ATOM 2790 N N . SER A 1 368 ? 10.779 -5.009 16.939 1.00 94.25 368 SER A N 1
ATOM 2791 C CA . SER A 1 368 ? 11.853 -5.384 17.870 1.00 94.25 368 SER A CA 1
ATOM 2792 C C . SER A 1 368 ? 11.974 -4.350 18.992 1.00 94.25 368 SER A C 1
ATOM 2794 O O . SER A 1 368 ? 11.924 -4.717 20.166 1.00 94.25 368 SER A O 1
ATOM 2796 N N . ARG A 1 369 ? 12.003 -3.052 18.654 1.00 94.88 369 ARG A N 1
ATOM 2797 C CA . ARG A 1 369 ? 12.067 -1.957 19.641 1.00 94.88 369 ARG A CA 1
ATOM 2798 C C . ARG A 1 369 ? 10.874 -1.947 20.597 1.00 94.88 369 ARG A C 1
ATOM 2800 O O . ARG A 1 369 ? 11.056 -1.787 21.798 1.00 94.88 369 ARG A O 1
ATOM 2807 N N . TRP A 1 370 ? 9.655 -2.172 20.102 1.00 95.81 370 TRP A N 1
ATOM 2808 C CA . TRP A 1 370 ? 8.459 -2.246 20.952 1.00 95.81 370 TRP A CA 1
ATOM 2809 C C . TRP A 1 370 ? 8.491 -3.423 21.922 1.00 95.81 370 TRP A C 1
ATOM 2811 O O . TRP A 1 370 ? 8.045 -3.293 23.061 1.00 95.81 370 TRP A O 1
ATOM 2821 N N . ARG A 1 371 ? 9.004 -4.578 21.480 1.00 94.56 371 ARG A N 1
ATOM 2822 C CA . ARG A 1 371 ? 9.162 -5.743 22.357 1.00 94.56 371 ARG A CA 1
ATOM 2823 C C . ARG A 1 371 ? 10.232 -5.510 23.409 1.00 94.56 371 ARG A C 1
ATOM 2825 O O . ARG A 1 371 ? 9.970 -5.788 24.570 1.00 94.56 371 ARG A O 1
ATOM 2832 N N . GLN A 1 372 ? 11.373 -4.946 23.021 1.00 94.19 372 GLN A N 1
ATOM 2833 C CA . GLN A 1 372 ? 12.442 -4.584 23.951 1.00 94.19 372 GLN A CA 1
ATOM 2834 C C . GLN A 1 372 ? 11.972 -3.564 24.997 1.00 94.19 372 GLN A C 1
ATOM 2836 O O . GLN A 1 372 ? 12.343 -3.662 26.160 1.00 94.19 372 GLN A O 1
ATOM 2841 N N . ALA A 1 373 ? 11.107 -2.626 24.604 1.00 94.69 373 ALA A N 1
ATOM 2842 C CA . ALA A 1 373 ? 10.467 -1.678 25.513 1.00 94.69 373 ALA A CA 1
ATOM 2843 C C . ALA A 1 373 ? 9.316 -2.283 26.343 1.00 94.69 373 ALA A C 1
ATOM 2845 O O . ALA A 1 373 ? 8.712 -1.572 27.140 1.00 94.69 373 ALA A O 1
ATOM 2846 N N . GLY A 1 374 ? 8.964 -3.559 26.138 1.00 95.69 374 GLY A N 1
ATOM 2847 C CA . GLY A 1 374 ? 7.935 -4.248 26.915 1.00 95.69 374 GLY A CA 1
ATOM 2848 C C . GLY A 1 374 ? 6.491 -3.828 26.634 1.00 95.69 374 GLY A C 1
ATOM 2849 O O . GLY A 1 374 ? 5.592 -4.183 27.388 1.00 95.69 374 GLY A O 1
ATOM 2850 N N . LEU A 1 375 ? 6.220 -3.129 25.524 1.00 95.38 375 LEU A N 1
ATOM 2851 C CA . LEU A 1 375 ? 4.873 -2.610 25.224 1.00 95.38 375 LEU A CA 1
ATOM 2852 C C . LEU A 1 375 ? 3.800 -3.709 25.115 1.00 95.38 375 LEU A C 1
ATOM 2854 O O . LEU A 1 375 ? 2.629 -3.471 25.388 1.00 95.38 375 LEU A O 1
ATOM 2858 N N . HIS A 1 376 ? 4.210 -4.916 24.726 1.00 93.81 376 HIS A N 1
ATOM 2859 C CA . HIS A 1 376 ? 3.362 -6.102 24.583 1.00 93.81 376 HIS A CA 1
ATOM 2860 C C . HIS A 1 376 ? 2.972 -6.794 25.899 1.00 93.81 376 HIS A C 1
ATOM 2862 O O . HIS A 1 376 ? 2.162 -7.715 25.867 1.00 93.81 376 HIS A O 1
ATOM 2868 N N . GLN A 1 377 ? 3.555 -6.380 27.023 1.00 93.69 377 GLN A N 1
ATOM 2869 C CA . GLN A 1 377 ? 3.379 -7.008 28.336 1.00 93.69 377 GLN A CA 1
ATOM 2870 C C . GLN A 1 377 ? 3.068 -5.981 29.432 1.00 93.69 377 GLN A C 1
ATOM 2872 O O . GLN A 1 377 ? 3.192 -6.281 30.611 1.00 93.69 377 GLN A O 1
ATOM 2877 N N . LEU A 1 378 ? 2.624 -4.777 29.047 1.00 91.50 378 LEU A N 1
ATOM 2878 C CA . LEU A 1 378 ? 2.274 -3.733 30.004 1.00 91.50 378 LEU A CA 1
ATOM 2879 C C . LEU A 1 378 ? 1.189 -4.210 30.974 1.00 91.50 378 LEU A C 1
ATOM 2881 O O . LEU A 1 378 ? 0.064 -4.502 30.565 1.00 91.50 378 LEU A O 1
ATOM 2885 N N . ILE A 1 379 ? 1.513 -4.198 32.264 1.00 88.12 379 ILE A N 1
ATOM 2886 C CA . ILE A 1 379 ? 0.588 -4.509 33.353 1.00 88.12 379 ILE A CA 1
ATOM 2887 C C . ILE A 1 379 ? 0.471 -3.332 34.331 1.00 88.12 379 ILE A C 1
ATOM 2889 O O . ILE A 1 379 ? 1.416 -2.549 34.490 1.00 88.12 379 ILE A O 1
ATOM 2893 N N . PRO A 1 380 ? -0.674 -3.171 35.017 1.00 84.75 380 PRO A N 1
ATOM 2894 C CA . PRO A 1 380 ? -0.792 -2.220 36.116 1.00 84.75 380 PRO A CA 1
ATOM 2895 C C . PRO A 1 380 ? 0.202 -2.527 37.246 1.00 84.75 380 PRO A C 1
ATOM 2897 O O . PRO A 1 380 ? 0.239 -3.637 37.763 1.00 84.75 380 PRO A O 1
ATOM 2900 N N . THR A 1 381 ? 0.981 -1.531 37.683 1.00 82.38 381 THR A N 1
ATOM 2901 C CA . THR A 1 381 ? 1.959 -1.686 38.786 1.00 82.38 381 THR A CA 1
ATOM 2902 C C . THR A 1 381 ? 1.308 -1.694 40.169 1.00 82.38 381 THR A C 1
ATOM 2904 O O . THR A 1 381 ? 1.954 -1.966 41.176 1.00 82.38 381 THR A O 1
ATOM 2907 N N . ARG A 1 382 ? 0.060 -1.238 40.238 1.00 78.12 382 ARG A N 1
ATOM 2908 C CA . ARG A 1 382 ? -0.780 -1.138 41.431 1.00 78.12 382 ARG A CA 1
ATOM 2909 C C . ARG A 1 382 ? -2.232 -1.108 40.989 1.00 78.12 382 ARG A C 1
ATOM 2911 O O . ARG A 1 382 ? -2.494 -0.783 39.827 1.00 78.12 382 ARG A O 1
ATOM 2918 N N . ALA A 1 383 ? -3.142 -1.321 41.937 1.00 76.75 383 ALA A N 1
ATOM 2919 C CA . ALA A 1 383 ? -4.549 -1.016 41.738 1.00 76.75 383 ALA A CA 1
ATOM 2920 C C . ALA A 1 383 ? -4.690 0.432 41.188 1.00 76.75 383 ALA A C 1
ATOM 2922 O O . ALA A 1 383 ? -4.216 1.391 41.812 1.00 76.75 383 ALA A O 1
ATOM 2923 N N . PRO A 1 384 ? -5.242 0.610 39.979 1.00 76.75 384 PRO A N 1
ATOM 2924 C CA . PRO A 1 384 ? -5.746 1.852 39.434 1.00 76.75 384 PRO A CA 1
ATOM 2925 C C . PRO A 1 384 ? -6.529 2.635 40.465 1.00 76.75 384 PRO A C 1
ATOM 2927 O O . PRO A 1 384 ? -7.358 2.112 41.203 1.00 76.75 384 PRO A O 1
ATOM 2930 N N . ARG A 1 385 ? -6.280 3.938 40.474 1.00 83.25 385 ARG A N 1
ATOM 2931 C CA . ARG A 1 385 ? -7.040 4.840 41.322 1.00 83.25 385 ARG A CA 1
ATOM 2932 C C . ARG A 1 385 ? -8.408 5.050 40.688 1.00 83.25 385 ARG A C 1
ATOM 2934 O O . ARG A 1 385 ? -8.482 5.606 39.590 1.00 83.25 385 ARG A O 1
ATOM 2941 N N . VAL A 1 386 ? -9.450 4.642 41.403 1.00 84.69 386 VAL A N 1
ATOM 2942 C CA . VAL A 1 386 ? -10.849 4.914 41.074 1.00 84.69 386 VAL A CA 1
ATOM 2943 C C . VAL A 1 386 ? -11.318 6.095 41.917 1.00 84.69 386 VAL A C 1
ATOM 2945 O O . VAL A 1 386 ? -11.121 6.117 43.129 1.00 84.69 386 VAL A O 1
ATOM 2948 N N . VAL A 1 387 ? -11.892 7.107 41.275 1.00 86.75 387 VAL A N 1
ATOM 2949 C CA . VAL A 1 387 ? -12.593 8.203 41.952 1.00 86.75 387 VAL A CA 1
ATOM 2950 C C . VAL A 1 387 ? -13.983 8.282 41.354 1.00 86.75 387 VAL A C 1
ATOM 2952 O O . VAL A 1 387 ? -14.119 8.518 40.151 1.00 86.75 387 VAL A O 1
ATOM 2955 N N . VAL A 1 388 ? -14.992 8.057 42.188 1.00 87.06 388 VAL A N 1
ATOM 2956 C CA . VAL A 1 388 ? -16.400 8.169 41.815 1.00 87.06 388 VAL A CA 1
ATOM 2957 C C . VAL A 1 388 ? -16.976 9.398 42.500 1.00 87.06 388 VAL A C 1
ATOM 2959 O O . VAL A 1 388 ? -16.874 9.552 43.712 1.00 87.06 388 VAL A O 1
ATOM 2962 N N . GLU A 1 389 ? -17.556 10.286 41.705 1.00 90.62 389 GLU A N 1
ATOM 2963 C CA . GLU A 1 389 ? -18.235 11.493 42.164 1.00 90.62 389 GLU A CA 1
ATOM 2964 C C . GLU A 1 389 ? -19.654 11.473 41.597 1.00 90.62 389 GLU A C 1
ATOM 2966 O O . GLU A 1 389 ? -19.836 11.184 40.413 1.00 90.62 389 GLU A O 1
ATOM 2971 N N . GLN A 1 390 ? -20.658 11.810 42.405 1.00 88.62 390 GLN A N 1
ATOM 2972 C CA . GLN A 1 390 ? -22.033 12.002 41.940 1.00 88.62 390 GLN A CA 1
ATOM 2973 C C . GLN A 1 390 ? -22.367 13.503 41.943 1.00 88.62 390 GLN A C 1
ATOM 2975 O O . GLN A 1 390 ? -22.967 14.004 42.891 1.00 88.62 390 GLN A O 1
ATOM 2980 N N . PRO A 1 391 ? -21.936 14.262 40.918 1.00 87.75 391 PRO A N 1
ATOM 2981 C CA . PRO A 1 391 ? -22.198 15.701 40.830 1.00 87.75 391 PRO A CA 1
ATOM 2982 C C . PRO A 1 391 ? -23.687 16.054 40.672 1.00 87.75 391 PRO A C 1
ATOM 2984 O O . PRO A 1 391 ? -24.051 17.213 40.850 1.00 87.75 391 PRO A O 1
ATOM 2987 N N . HIS A 1 392 ? -24.535 15.091 40.300 1.00 85.44 392 HIS A N 1
ATOM 2988 C CA . HIS A 1 392 ? -25.987 15.241 40.203 1.00 85.44 392 HIS A CA 1
ATOM 2989 C C . HIS A 1 392 ? -26.660 13.885 40.447 1.00 85.44 392 HIS A C 1
ATOM 2991 O O . HIS A 1 392 ? -26.069 12.853 40.135 1.00 85.44 392 HIS A O 1
ATOM 2997 N N . GLU A 1 393 ? -27.905 13.858 40.926 1.00 85.06 393 GLU A N 1
ATOM 2998 C CA . GLU A 1 393 ? -28.633 12.602 41.184 1.00 85.06 393 GLU A CA 1
ATOM 2999 C C . GLU A 1 393 ? -28.694 11.682 39.956 1.00 85.06 393 GLU A C 1
ATOM 3001 O O . GLU A 1 393 ? -28.596 10.471 40.089 1.00 85.06 393 GLU A O 1
ATOM 3006 N N . SER A 1 394 ? -28.743 12.244 38.750 1.00 85.00 394 SER A N 1
ATOM 3007 C CA . SER A 1 394 ? -28.765 11.513 37.477 1.00 85.00 394 SER A CA 1
ATOM 3008 C C . SER A 1 394 ? -27.411 11.426 36.757 1.00 85.00 394 SER A C 1
ATOM 3010 O O . SER A 1 394 ? -27.352 10.995 35.606 1.00 85.00 394 SER A O 1
ATOM 3012 N N . MET A 1 395 ? -26.310 11.847 37.391 1.00 87.12 395 MET A N 1
ATOM 3013 C CA . MET A 1 395 ? -24.978 11.822 36.781 1.00 87.12 395 MET A CA 1
ATOM 3014 C C . MET A 1 395 ? -23.922 11.330 37.762 1.00 87.12 395 MET A C 1
ATOM 3016 O O . MET A 1 395 ? -23.647 11.967 38.776 1.00 87.12 395 MET A O 1
ATOM 3020 N N . VAL A 1 396 ? -23.245 10.248 37.384 1.00 89.56 396 VAL A N 1
ATOM 3021 C CA . VAL A 1 396 ? -22.058 9.751 38.078 1.00 89.56 396 VAL A CA 1
ATOM 3022 C C . VAL A 1 396 ? -20.846 9.925 37.177 1.00 89.56 396 VAL A C 1
ATOM 3024 O O . VAL A 1 396 ? -20.840 9.517 36.016 1.00 89.56 396 VAL A O 1
ATOM 3027 N N . LYS A 1 397 ? -19.802 10.542 37.722 1.00 90.56 397 LYS A N 1
ATOM 3028 C CA . LYS A 1 397 ? -18.509 10.724 37.078 1.00 90.56 397 LYS A CA 1
ATOM 3029 C C . LYS A 1 397 ? -17.522 9.734 37.674 1.00 90.56 397 LYS A C 1
ATOM 3031 O O . LYS A 1 397 ? -17.212 9.789 38.859 1.00 90.56 397 LYS A O 1
ATOM 3036 N N . VAL A 1 398 ? -16.986 8.868 36.823 1.00 87.75 398 VAL A N 1
ATOM 3037 C CA . VAL A 1 398 ? -15.953 7.901 37.196 1.00 87.75 398 VAL A CA 1
ATOM 3038 C C . VAL A 1 398 ? -14.637 8.330 36.564 1.00 87.75 398 VAL A C 1
ATOM 3040 O O . VAL A 1 398 ? -14.538 8.486 35.347 1.00 87.75 398 VAL A O 1
ATOM 3043 N N . LYS A 1 399 ? -13.606 8.516 37.387 1.00 89.12 399 LYS A N 1
ATOM 3044 C CA . LYS A 1 399 ? -12.236 8.765 36.942 1.00 89.12 399 LYS A CA 1
ATOM 3045 C C . LYS A 1 399 ? -11.362 7.573 37.302 1.00 89.12 399 LYS A C 1
ATOM 3047 O O . LYS A 1 399 ? -11.221 7.233 38.473 1.00 89.12 399 LYS A O 1
ATOM 3052 N N . LEU A 1 400 ? -10.729 6.995 36.288 1.00 85.94 400 LEU A N 1
ATOM 3053 C CA . LEU A 1 400 ? -9.782 5.892 36.420 1.00 85.94 400 LEU A CA 1
ATOM 3054 C C . LEU A 1 400 ? -8.372 6.384 36.082 1.00 85.94 400 LEU A C 1
ATOM 3056 O O . LEU A 1 400 ? -8.183 7.146 35.135 1.00 85.94 400 LEU A O 1
ATOM 3060 N N . SER A 1 401 ? -7.376 6.003 36.882 1.00 87.38 401 SER A N 1
ATOM 3061 C CA . SER A 1 401 ? -5.967 6.343 36.638 1.00 87.38 401 SER A CA 1
ATOM 3062 C C . SER A 1 401 ? -5.079 5.113 36.789 1.00 87.38 401 SER A C 1
ATOM 3064 O O . SER A 1 401 ? -4.959 4.571 37.889 1.00 87.38 401 SER A O 1
ATOM 3066 N N . TRP A 1 402 ? -4.408 4.722 35.707 1.00 86.62 402 TRP A N 1
ATOM 3067 C CA . TRP A 1 402 ? -3.477 3.593 35.676 1.00 86.62 402 TRP A CA 1
ATOM 3068 C C . TRP A 1 402 ? -2.025 4.059 35.792 1.00 86.62 402 TRP A C 1
ATOM 3070 O O . TRP A 1 402 ? -1.658 5.142 35.338 1.00 86.62 402 TRP A O 1
ATOM 3080 N N . ARG A 1 403 ? -1.183 3.207 36.378 1.00 88.75 403 ARG A N 1
ATOM 3081 C CA . ARG A 1 403 ? 0.275 3.265 36.243 1.00 88.75 403 ARG A CA 1
ATOM 3082 C C . ARG A 1 403 ? 0.706 1.919 35.681 1.00 88.75 403 ARG A C 1
ATOM 3084 O O . ARG A 1 403 ? 0.387 0.906 36.292 1.00 88.75 403 ARG A O 1
ATOM 3091 N N . LEU A 1 404 ? 1.359 1.924 34.524 1.00 89.25 404 LEU A N 1
ATOM 3092 C CA . LEU A 1 404 ? 1.713 0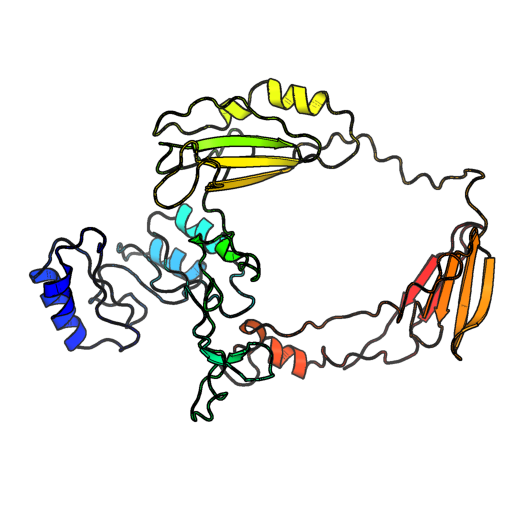.714 33.783 1.00 89.25 404 LEU A CA 1
ATOM 3093 C C . LEU A 1 404 ? 3.230 0.541 33.745 1.00 89.25 404 LEU A C 1
ATOM 3095 O O . LEU A 1 404 ? 3.950 1.539 33.670 1.00 89.25 404 LEU A O 1
ATOM 3099 N N . GLN A 1 405 ? 3.691 -0.706 33.765 1.00 90.25 405 GLN A N 1
ATOM 3100 C CA . GLN A 1 405 ? 5.081 -1.074 33.500 1.00 90.25 405 GLN A CA 1
ATOM 3101 C C . GLN A 1 405 ? 5.137 -2.332 32.625 1.00 90.25 405 GLN A C 1
ATOM 3103 O O . GLN A 1 405 ? 4.184 -3.114 32.670 1.00 90.25 405 GLN A O 1
ATOM 3108 N N . PRO A 1 406 ? 6.209 -2.502 31.833 1.00 88.06 406 PRO A N 1
ATOM 3109 C CA . PRO A 1 406 ? 6.554 -3.760 31.179 1.00 88.06 406 PRO A CA 1
ATOM 3110 C C . PRO A 1 406 ? 6.529 -4.989 32.077 1.00 88.06 406 PRO A C 1
ATOM 3112 O O . PRO A 1 406 ? 6.902 -4.867 33.264 1.00 88.06 406 PRO A O 1
#

Foldseek 3Di:
DVCCVVDVVDPVDAEAEPDADPADDPVLVVVLVVSCVVRVRHFYWYCHPQRDDPSGLASEGAADDLVRQLCVLPDPDPRAHEHQEHFQQAFQTRPPVVSLLVSCVVGPSYPYYAYNDAEQPFDWDDDPPDPIDTAAFPPVVDPPGPGRPSGRHLYYPPDDPQVPDDDDDRHVVNVDFSWDDDDLPDPPDDDFGCPVWLPFKFKFKQKPVGGDGDPRPPADTPDTPTSVVVVDPVVVVVVVPDPDQDWIKIKMWMFGCQQDPRGHGRHTNGMDMDTDDGPPPPPPPPPPCPDPPQFFWDWDWDQDPNFTWIWTAGPQGFIWTQGQFAQGGAFTDHHPDTPDPGDDDDAPDDDDGVQQVDDPDPQPHVVSVCVVQVSVPKDFPGGWDWDWDCPDRRDIDIDTGTDIGD

Organism: NC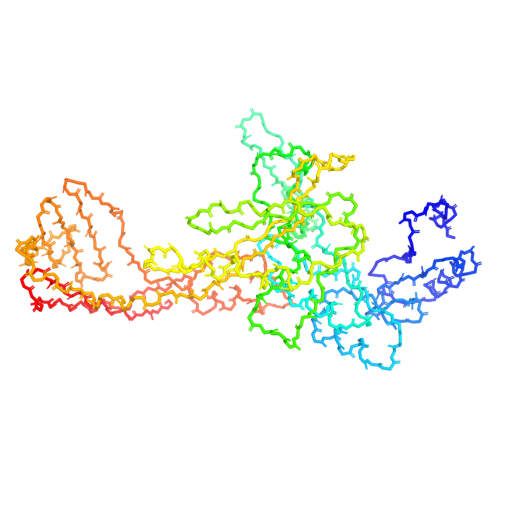BI:txid36881

Radius of gyration: 29.97 Å; chains: 1; bounding box: 69×65×80 Å